Protein AF-0000000080320749 (afdb_homodimer)

Solvent-accessible surface area (backbone atoms only — not comparable to full-atom values): 24133 Å² total; per-residue (Å²): 128,90,66,65,29,37,33,66,32,26,28,59,63,19,35,21,39,64,53,46,25,52,29,21,76,63,29,36,34,34,36,23,30,38,30,74,53,98,54,61,38,82,36,26,54,32,55,47,45,46,43,46,43,44,50,61,47,44,30,54,52,22,50,77,24,59,18,50,41,44,17,19,36,56,57,22,49,75,29,65,24,55,67,45,62,58,34,52,57,50,55,71,77,51,83,72,58,54,28,39,8,28,23,27,39,63,84,62,46,71,66,31,48,53,52,35,48,54,49,50,52,48,25,59,74,68,70,39,28,34,39,29,44,49,34,92,56,64,39,68,66,45,48,51,53,51,51,50,49,40,56,73,68,62,56,58,41,85,33,36,32,42,29,53,41,47,86,75,48,39,55,61,40,46,74,68,53,25,29,31,24,42,31,26,25,89,94,67,28,49,58,68,54,50,51,49,46,39,70,72,74,47,52,84,49,31,32,33,16,27,62,28,24,66,53,90,58,44,79,54,32,46,51,51,38,32,74,72,69,64,49,54,43,28,28,26,53,37,50,31,62,59,53,69,97,127,91,64,65,30,37,33,66,33,26,28,59,64,18,35,21,40,63,53,46,25,51,29,20,77,63,31,35,34,34,35,24,30,39,30,78,52,99,54,62,37,81,37,27,54,33,56,47,44,46,43,45,42,44,49,61,47,45,30,54,50,23,50,77,24,59,19,49,42,44,16,20,34,55,58,22,49,76,29,64,23,58,67,46,63,57,34,53,54,49,56,72,76,51,82,72,58,54,28,40,8,28,23,27,42,64,85,62,46,71,66,30,49,52,53,35,46,53,52,50,52,49,25,58,74,68,70,39,28,32,38,30,45,48,34,93,57,66,38,68,65,46,48,52,54,50,50,51,48,40,56,72,68,63,55,58,40,84,33,34,31,42,31,53,41,48,83,73,48,37,53,60,40,49,75,68,54,26,29,30,23,42,30,28,27,91,94,67,29,49,58,68,53,49,50,50,46,38,70,72,73,46,52,86,50,30,32,35,14,27,62,27,23,65,53,88,57,44,78,53,32,45,51,50,39,33,73,72,68,64,48,54,42,28,28,27,54,37,49,31,63,60,54,69,97

Secondary structure (DSSP, 8-state):
----EEEEEE-GGGS-HHHHHHHHHTTEEEEEEE---SS--S-HHHHHHHHHIIIIIHHHHHHHTT-EEEEEE---GGG--TTTHHHHHHHHH--S-SEEEEEE-SS--HHHHHHHHHHHHHHHHHT--EEEE--SSSHHHHHHHHHHHHHHTT--GGGEEE-S--HHHHHHHHHTT-EEEEEBSTTSB-HHHHHHHHHHH-STTEEEE---SSS---TTHHHHHHHHH--HIIIIIHHHHHHT-/----EEEEEE-GGGS-HHHHHHHHHTTEEEEEEEP--SS--S-HHHHHHHHHIIIIIHHHHHHHTT-EEEEEE---GGG--TTTHHHHHHHHH--S-SEEEEEE-SS--HHHHHHHHHHHHHHHHHT--EEEE--SSSHHHHHHHHHHHHHHTT--GGGEEE-S--HHHHHHHHHTT-EEEEEBSTTSB-HHHHHHHHHHH-STTEEEE---SSS---TTHHHHHHHHH--HIIIIIHHHHHHT-

Organism: NCBI:txid113653

Radius of gyration: 23.88 Å; Cα contacts (8 Å, |Δi|>4): 1119; chains: 2; bounding box: 47×70×49 Å

Sequence (490 aa):
MFMTAIDTHIHSEGRSVEDLKFMAENGIKIAITCAFYPIRPSFPETLIDLARKLTEFEPERGEKAGMEIYSAVGIHPRCIPPRWDKVLGFIESYSGYVAIGEIGLEDGSDEEKEVLKAQLQLAKKLDVPAIIHTPRKNKDAILKKTLEILDAVSFPEELALIDHNSVETVKVVLEKRYWAGITVQPGKLTVDEAVKIIEEFGDERLIANSDTGFSESDMLAVKKLYDACGNERVVRRNAEKFFKIMFMTAIDTHIHSEGRSVEDLKFMAENGIKIAITCAFYPIRPSFPETLIDLARKLTEFEPERGEKAGMEIYSAVGIHPRCIPPRWDKVLGFIESYSGYVAIGEIGLEDGSDEEKEVLKAQLQLAKKLDVPAIIHTPRKNKDAILKKTLEILDAVSFPEELALIDHNSVETVKVVLEKRYWAGITVQPGKLTVDEAVKIIEEFGDERLIANSDTGFSESDMLAVKKLYDACGNERVVRRNAEKFFKI

Nearest PDB structures (foldseek):
  3guw-assembly2_D  TM=9.369E-01  e=2.499E-24  Archaeoglobus fulgidus DSM 4304
  4lak-assembly1_A  TM=6.528E-01  e=7.248E-05  Cordyceps militaris CM01
  4lam-assembly1_A  TM=6.908E-01  e=2.998E-04  Cordyceps militaris CM01
  4hk7-assembly1_A  TM=6.614E-01  e=1.520E-04  Cordyceps militaris
  4lao-assembly1_A  TM=6.466E-01  e=1.429E-04  Cordyceps militaris CM01

Foldseek 3Di:
DQAAFEFAAAACQQDDLQLLLVLLVNRHQEYEHFDDDPAADQDLVVLLVSQVCQQPPVCVSSVVSNHGYAYAGEAALRHQYPVNVVNLVSVLVDDRHLEHDDAEDAPLDPVSLVRRLVSLLSCQVVVGAYEYEAYLPPRVVRVVSRVVSCVVSVRDQLRYEDAQDALVCQVVNVVVVHAYEQADWVSGDPLVRVLVSCVVVNQQRAAYHHHYGNDDTDSCRLVVNCVVRVDSSRGHVNSCSSSVD/DQAAFEFAAAACQQDDLQLLLVLLVNRHQEYEHFDDDPAADQDLVVLLVSQVCQQPPVQVSSVVSNHGYAYAGEAALRHQYPVPVVNLVSVLVDDRHLEHDDAEDAPLDPVSLVRRLVSLLSCQVVVGAYEYEAYLPPRVVRVVSRVVSCVVSVRDQLRYEYALDALVVQVVNVVVVHAYEQADWVSGDPLVRVLVSCVVVNQQRAAYHHHYGNDDTDSCRLVVNCVVRVDSSRGPVNSCSSSVD

pLDDT: mean 97.29, std 4.81, range [43.09, 98.94]

Structure (mmCIF, N/CA/C/O backbone):
data_AF-0000000080320749-model_v1
#
loop_
_entity.id
_entity.type
_entity.pdbx_description
1 polymer 'Putative metal-dependent hydrolases with the TIM-barrel fold'
#
loop_
_atom_site.group_PDB
_atom_site.id
_atom_site.type_symbol
_atom_site.label_atom_id
_atom_site.label_alt_id
_atom_site.label_comp_id
_atom_site.label_asym_id
_atom_site.label_entity_id
_atom_site.label_seq_id
_atom_site.pdbx_PDB_ins_code
_atom_site.Cartn_x
_atom_site.Cartn_y
_atom_site.Cartn_z
_atom_site.occupancy
_atom_site.B_iso_or_equiv
_atom_site.auth_seq_id
_atom_site.auth_comp_id
_atom_site.auth_asym_id
_atom_site.auth_atom_id
_atom_site.pdbx_PDB_model_num
ATOM 1 N N . MET A 1 1 ? 18.828 -9.891 -27.375 1 43.5 1 MET A N 1
ATOM 2 C CA . MET A 1 1 ? 17.625 -9.062 -27.281 1 43.5 1 MET A CA 1
ATOM 3 C C . MET A 1 1 ? 17.078 -9.07 -25.859 1 43.5 1 MET A C 1
ATOM 5 O O . MET A 1 1 ? 17.016 -10.117 -25.219 1 43.5 1 MET A O 1
ATOM 9 N N . PHE A 1 2 ? 17.078 -7.93 -25.078 1 57.25 2 PHE A N 1
ATOM 10 C CA . PHE A 1 2 ? 16.812 -7.863 -23.656 1 57.25 2 PHE A CA 1
ATOM 11 C C . PHE A 1 2 ? 15.445 -8.453 -23.328 1 57.25 2 PHE A C 1
ATOM 13 O O . PHE A 1 2 ? 14.43 -8.008 -23.859 1 57.25 2 PHE A O 1
ATOM 20 N N . MET A 1 3 ? 15.43 -9.719 -22.812 1 78.06 3 MET A N 1
ATOM 21 C CA . MET A 1 3 ? 14.203 -10.477 -22.578 1 78.06 3 MET A CA 1
ATOM 22 C C . MET A 1 3 ? 13.375 -9.828 -21.469 1 78.06 3 MET A C 1
ATOM 24 O O . MET A 1 3 ? 13.914 -9.391 -20.453 1 78.06 3 MET A O 1
ATOM 28 N N . THR A 1 4 ? 12.094 -9.539 -21.906 1 90.94 4 THR A N 1
ATOM 29 C CA . THR A 1 4 ? 11.133 -9.039 -20.938 1 90.94 4 THR A CA 1
ATOM 30 C C . THR A 1 4 ? 10.516 -10.188 -20.141 1 90.94 4 THR A C 1
ATOM 32 O O . THR A 1 4 ? 9.938 -11.102 -20.719 1 90.94 4 THR A O 1
ATOM 35 N N . ALA A 1 5 ? 10.82 -10.242 -18.875 1 96.88 5 ALA A N 1
ATOM 36 C CA . ALA A 1 5 ? 10.227 -11.227 -17.984 1 96.88 5 ALA A CA 1
ATOM 37 C C . ALA A 1 5 ? 8.898 -10.734 -17.422 1 96.88 5 ALA A C 1
ATOM 39 O O . ALA A 1 5 ? 8.633 -9.531 -17.422 1 96.88 5 ALA A O 1
ATOM 40 N N . ILE A 1 6 ? 8 -11.664 -17.094 1 98.56 6 ILE A N 1
ATOM 41 C CA . ILE A 1 6 ? 6.727 -11.375 -16.453 1 98.56 6 ILE A CA 1
ATOM 42 C C . ILE A 1 6 ? 6.746 -11.906 -15.016 1 98.56 6 ILE A C 1
ATOM 44 O O . ILE A 1 6 ? 7.02 -13.086 -14.789 1 98.56 6 ILE A O 1
ATOM 48 N N . ASP A 1 7 ? 6.582 -11.031 -14.062 1 98.81 7 ASP A N 1
ATOM 49 C CA . ASP A 1 7 ? 6.398 -11.484 -12.688 1 98.81 7 ASP A CA 1
ATOM 50 C C . ASP A 1 7 ? 4.918 -11.672 -12.359 1 98.81 7 ASP A C 1
ATOM 52 O O . ASP A 1 7 ? 4.195 -10.703 -12.141 1 98.81 7 ASP A O 1
ATOM 56 N N . THR A 1 8 ? 4.484 -12.898 -12.227 1 98.88 8 THR A N 1
ATOM 57 C CA . THR A 1 8 ? 3.064 -13.227 -12.227 1 98.88 8 THR A CA 1
ATOM 58 C C . THR A 1 8 ? 2.484 -13.117 -10.82 1 98.88 8 THR A C 1
ATOM 60 O O . THR A 1 8 ? 1.3 -13.391 -10.609 1 98.88 8 THR A O 1
ATOM 63 N N . HIS A 1 9 ? 3.289 -12.75 -9.875 1 98.88 9 HIS A N 1
ATOM 64 C CA . HIS A 1 9 ? 2.803 -12.672 -8.5 1 98.88 9 HIS A CA 1
ATOM 65 C C . HIS A 1 9 ? 3.59 -11.648 -7.695 1 98.88 9 HIS A C 1
ATOM 67 O O . HIS A 1 9 ? 4.641 -11.961 -7.137 1 98.88 9 HIS A O 1
ATOM 73 N N . ILE A 1 10 ? 3.086 -10.5 -7.625 1 98.75 10 ILE A N 1
ATOM 74 C CA . ILE A 1 10 ? 3.623 -9.477 -6.73 1 98.75 10 ILE A CA 1
ATOM 75 C C . ILE A 1 10 ? 2.488 -8.859 -5.914 1 98.75 10 ILE A C 1
ATOM 77 O O . ILE A 1 10 ? 1.312 -9.109 -6.188 1 98.75 10 ILE A O 1
ATOM 81 N N . HIS A 1 11 ? 2.814 -8.25 -4.945 1 98.31 11 HIS A N 1
ATOM 82 C CA . HIS A 1 11 ? 1.949 -7.32 -4.219 1 98.31 11 HIS A CA 1
ATOM 83 C C . HIS A 1 11 ? 2.451 -5.887 -4.34 1 98.31 11 HIS A C 1
ATOM 85 O O . HIS A 1 11 ? 3.152 -5.395 -3.455 1 98.31 11 HIS A O 1
ATOM 91 N N . SER A 1 12 ? 2.033 -5.277 -5.426 1 97.56 12 SER A N 1
ATOM 92 C CA . SER A 1 12 ? 2.564 -3.969 -5.789 1 97.56 12 SER A CA 1
ATOM 93 C C . SER A 1 12 ? 2.285 -2.938 -4.699 1 97.56 12 SER A C 1
ATOM 95 O O . SER A 1 12 ? 3.014 -1.953 -4.57 1 97.56 12 SER A O 1
ATOM 97 N N . GLU A 1 13 ? 1.313 -3.18 -3.871 1 94.88 13 GLU A N 1
ATOM 98 C CA . GLU A 1 13 ? 0.935 -2.271 -2.793 1 94.88 13 GLU A CA 1
ATOM 99 C C . GLU A 1 13 ? 2.057 -2.135 -1.768 1 94.88 13 GLU A C 1
ATOM 101 O O . GLU A 1 13 ? 2.119 -1.143 -1.038 1 94.88 13 GLU A O 1
ATOM 106 N N . GLY A 1 14 ? 2.875 -3.105 -1.698 1 96.38 14 GLY A N 1
ATOM 107 C CA . GLY A 1 14 ? 3.971 -3.088 -0.741 1 96.38 14 GLY A CA 1
ATOM 108 C C . GLY A 1 14 ? 5.277 -2.605 -1.341 1 96.38 14 GLY A C 1
ATOM 109 O O . GLY A 1 14 ? 6.336 -2.73 -0.718 1 96.38 14 GLY A O 1
ATOM 110 N N . ARG A 1 15 ? 5.207 -2.07 -2.561 1 97.19 15 ARG A N 1
ATOM 111 C CA . ARG A 1 15 ? 6.395 -1.592 -3.258 1 97.19 15 ARG A CA 1
ATOM 112 C C . ARG A 1 15 ? 6.223 -0.143 -3.701 1 97.19 15 ARG A C 1
ATOM 114 O O . ARG A 1 15 ? 5.109 0.292 -4 1 97.19 15 ARG A O 1
ATOM 121 N N . SER A 1 16 ? 7.297 0.562 -3.768 1 97.06 16 SER A N 1
ATOM 122 C CA . SER A 1 16 ? 7.262 1.948 -4.223 1 97.06 16 SER A CA 1
ATOM 123 C C . SER A 1 16 ? 7.281 2.033 -5.746 1 97.06 16 SER A C 1
ATOM 125 O O . SER A 1 16 ? 7.605 1.055 -6.422 1 97.06 16 SER A O 1
ATOM 127 N N . VAL A 1 17 ? 6.91 3.199 -6.242 1 96.75 17 VAL A N 1
ATOM 128 C CA . VAL A 1 17 ? 6.98 3.406 -7.684 1 96.75 17 VAL A CA 1
ATOM 129 C C . VAL A 1 17 ? 8.422 3.279 -8.156 1 96.75 17 VAL A C 1
ATOM 131 O O . VAL A 1 17 ? 8.688 2.793 -9.258 1 96.75 17 VAL A O 1
ATOM 134 N N . GLU A 1 18 ? 9.391 3.639 -7.32 1 96.5 18 GLU A N 1
ATOM 135 C CA . GLU A 1 18 ? 10.805 3.479 -7.637 1 96.5 18 GLU A CA 1
ATOM 136 C C . GLU A 1 18 ? 11.18 2.006 -7.762 1 96.5 18 GLU A C 1
ATOM 138 O O . GLU A 1 18 ? 11.984 1.635 -8.617 1 96.5 18 GLU A O 1
ATOM 143 N N . ASP A 1 19 ? 10.594 1.198 -6.859 1 97.56 19 ASP A N 1
ATOM 144 C CA . ASP A 1 19 ? 10.828 -0.241 -6.938 1 97.56 19 ASP A CA 1
ATOM 145 C C . ASP A 1 19 ? 10.32 -0.809 -8.258 1 97.56 19 ASP A C 1
ATOM 147 O O . ASP A 1 19 ? 11.016 -1.592 -8.914 1 97.56 19 ASP A O 1
ATOM 151 N N . LEU A 1 20 ? 9.078 -0.387 -8.609 1 98.12 20 LEU A N 1
ATOM 152 C CA . LEU A 1 20 ? 8.492 -0.852 -9.859 1 98.12 20 LEU A CA 1
ATOM 153 C C . LEU A 1 20 ? 9.32 -0.4 -11.055 1 98.12 20 LEU A C 1
ATOM 155 O O . LEU A 1 20 ? 9.523 -1.167 -12 1 98.12 20 LEU A O 1
ATOM 159 N N . LYS A 1 21 ? 9.773 0.804 -11 1 97.81 21 LYS A N 1
ATOM 160 C CA . LYS A 1 21 ? 10.633 1.33 -12.055 1 97.81 21 LYS A CA 1
ATOM 161 C C . LYS A 1 21 ? 11.93 0.535 -12.156 1 97.81 21 LYS A C 1
ATOM 163 O O . LYS A 1 21 ? 12.391 0.218 -13.258 1 97.81 21 LYS A O 1
ATOM 168 N N . PHE A 1 22 ? 12.516 0.258 -11.016 1 97.44 22 PHE A N 1
ATOM 169 C CA . PHE A 1 22 ? 13.734 -0.536 -10.969 1 97.44 22 PHE A CA 1
ATOM 170 C C . PHE A 1 22 ? 13.523 -1.897 -11.617 1 97.44 22 PHE A C 1
ATOM 172 O O . PHE A 1 22 ? 14.352 -2.352 -12.406 1 97.44 22 PHE A O 1
ATOM 179 N N . MET A 1 23 ? 12.406 -2.551 -11.352 1 97.81 23 MET A N 1
ATOM 180 C CA . MET A 1 23 ? 12.062 -3.828 -11.969 1 97.81 23 MET A CA 1
ATOM 181 C C . MET A 1 23 ? 11.961 -3.689 -13.484 1 97.81 23 MET A C 1
ATOM 183 O O . MET A 1 23 ? 12.57 -4.465 -14.219 1 97.81 23 MET A O 1
ATOM 187 N N . ALA A 1 24 ? 11.219 -2.668 -13.891 1 97.88 24 ALA A N 1
ATOM 188 C CA . ALA A 1 24 ? 10.984 -2.441 -15.32 1 97.88 24 ALA A CA 1
ATOM 189 C C . ALA A 1 24 ? 12.305 -2.197 -16.047 1 97.88 24 ALA A C 1
ATOM 191 O O . ALA A 1 24 ? 12.539 -2.775 -17.125 1 97.88 24 ALA A O 1
ATOM 192 N N . GLU A 1 25 ? 13.164 -1.428 -15.445 1 97.56 25 GLU A N 1
ATOM 193 C CA . GLU A 1 25 ? 14.438 -1.064 -16.062 1 97.56 25 GLU A CA 1
ATOM 194 C C . GLU A 1 25 ? 15.391 -2.256 -16.094 1 97.56 25 GLU A C 1
ATOM 196 O O . GLU A 1 25 ? 16.375 -2.246 -16.844 1 97.56 25 GLU A O 1
ATOM 201 N N . ASN A 1 26 ? 15.047 -3.248 -15.297 1 96.81 26 ASN A N 1
ATOM 202 C CA . ASN A 1 26 ? 15.914 -4.418 -15.258 1 96.81 26 ASN A CA 1
ATOM 203 C C . ASN A 1 26 ? 15.242 -5.637 -15.891 1 96.81 26 ASN A C 1
ATOM 205 O O . ASN A 1 26 ? 15.578 -6.773 -15.562 1 96.81 26 ASN A O 1
ATOM 209 N N . GLY A 1 27 ? 14.242 -5.41 -16.672 1 96 27 GLY A N 1
ATOM 210 C CA . GLY A 1 27 ? 13.781 -6.453 -17.578 1 96 27 GLY A CA 1
ATOM 211 C C . GLY A 1 27 ? 12.461 -7.066 -17.156 1 96 27 GLY A C 1
ATOM 212 O O . GLY A 1 27 ? 11.953 -7.98 -17.812 1 96 27 GLY A O 1
ATOM 213 N N . ILE A 1 28 ? 11.867 -6.648 -16.125 1 97.75 28 ILE A N 1
ATOM 214 C CA . ILE A 1 28 ? 10.539 -7.098 -15.719 1 97.75 28 ILE A CA 1
ATOM 215 C C . ILE A 1 28 ? 9.516 -6.004 -16 1 97.75 28 ILE A C 1
ATOM 217 O O . ILE A 1 28 ? 9.219 -5.176 -15.141 1 97.75 28 ILE A O 1
ATOM 221 N N . LYS A 1 29 ? 8.914 -6.027 -17.156 1 96.69 29 LYS A N 1
ATOM 222 C CA . LYS A 1 29 ? 8.086 -4.914 -17.609 1 96.69 29 LYS A CA 1
ATOM 223 C C . LYS A 1 29 ? 6.602 -5.238 -17.469 1 96.69 29 LYS A C 1
ATOM 225 O O . LYS A 1 29 ? 5.75 -4.391 -17.75 1 96.69 29 LYS A O 1
ATOM 230 N N . ILE A 1 30 ? 6.305 -6.484 -17.156 1 98.5 30 ILE A N 1
ATOM 231 C CA . ILE A 1 30 ? 4.93 -6.918 -16.953 1 98.5 30 ILE A CA 1
ATOM 232 C C . ILE A 1 30 ? 4.809 -7.633 -15.602 1 98.5 30 ILE A C 1
ATOM 234 O O . ILE A 1 30 ? 5.68 -8.422 -15.234 1 98.5 30 ILE A O 1
ATOM 238 N N . ALA A 1 31 ? 3.771 -7.332 -14.875 1 98.81 31 ALA A N 1
ATOM 239 C CA . ALA A 1 31 ? 3.537 -8.023 -13.609 1 98.81 31 ALA A CA 1
ATOM 240 C C . ALA A 1 31 ? 2.045 -8.219 -13.359 1 98.81 31 ALA A C 1
ATOM 242 O O . ALA A 1 31 ? 1.213 -7.543 -13.969 1 98.81 31 ALA A O 1
ATOM 243 N N . ILE A 1 32 ? 1.71 -9.188 -12.547 1 98.94 32 ILE A N 1
ATOM 244 C CA . ILE A 1 32 ? 0.366 -9.375 -12.008 1 98.94 32 ILE A CA 1
ATOM 245 C C . ILE A 1 32 ? 0.369 -9.117 -10.508 1 98.94 32 ILE A C 1
ATOM 247 O O . ILE A 1 32 ? 1.101 -9.766 -9.758 1 98.94 32 ILE A O 1
ATOM 251 N N . THR A 1 33 ? -0.331 -8.094 -10.102 1 98.88 33 THR A N 1
ATOM 252 C CA . THR A 1 33 ? -0.472 -7.805 -8.672 1 98.88 33 THR A CA 1
ATOM 253 C C . THR A 1 33 ? -1.686 -8.531 -8.094 1 98.88 33 THR A C 1
ATOM 255 O O . THR A 1 33 ? -2.762 -8.523 -8.695 1 98.88 33 THR A O 1
ATOM 258 N N . CYS A 1 34 ? -1.487 -9.203 -6.969 1 98.88 34 CYS A N 1
ATOM 259 C CA . CYS A 1 34 ? -2.506 -10.07 -6.391 1 98.88 34 CYS A CA 1
ATOM 260 C C . CYS A 1 34 ? -3.166 -9.414 -5.188 1 98.88 34 CYS A C 1
ATOM 262 O O . CYS A 1 34 ? -2.525 -8.656 -4.461 1 98.88 34 CYS A O 1
ATOM 264 N N . ALA A 1 35 ? -4.426 -9.75 -5.016 1 98.81 35 ALA A N 1
ATOM 265 C CA . ALA A 1 35 ? -5.188 -9.219 -3.889 1 98.81 35 ALA A CA 1
ATOM 266 C C . ALA A 1 35 ? -4.652 -9.75 -2.562 1 98.81 35 ALA A C 1
ATOM 268 O O . ALA A 1 35 ? -4.57 -10.961 -2.361 1 98.81 35 ALA A O 1
ATOM 269 N N . PHE A 1 36 ? -4.32 -8.805 -1.714 1 98.62 36 PHE A N 1
ATOM 270 C CA . PHE A 1 36 ? -3.906 -9.094 -0.345 1 98.62 36 PHE A CA 1
ATOM 271 C C . PHE A 1 36 ? -4.062 -7.859 0.537 1 98.62 36 PHE A C 1
ATOM 273 O O . PHE A 1 36 ? -3.758 -6.742 0.113 1 98.62 36 PHE A O 1
ATOM 280 N N . TYR A 1 37 ? -4.621 -8.031 1.631 1 98.31 37 TYR A N 1
ATOM 281 C CA . TYR A 1 37 ? -4.719 -6.98 2.639 1 98.31 37 TYR A CA 1
ATOM 282 C C . TYR A 1 37 ? -3.986 -7.375 3.914 1 98.31 37 TYR A C 1
ATOM 284 O O . TYR A 1 37 ? -4.203 -8.469 4.449 1 98.31 37 TYR A O 1
ATOM 292 N N . PRO A 1 38 ? -3.156 -6.531 4.418 1 97.19 38 PRO A N 1
ATOM 293 C CA . PRO A 1 38 ? -2.162 -6.973 5.398 1 97.19 38 PRO A CA 1
ATOM 294 C C . PRO A 1 38 ? -2.768 -7.238 6.773 1 97.19 38 PRO A C 1
ATOM 296 O O . PRO A 1 38 ? -2.109 -7.824 7.641 1 97.19 38 PRO A O 1
ATOM 299 N N . ILE A 1 39 ? -3.975 -6.855 7.082 1 97.69 39 ILE A N 1
ATOM 300 C CA . ILE A 1 39 ? -4.723 -7.254 8.273 1 97.69 39 ILE A CA 1
ATOM 301 C C . ILE A 1 39 ? -6.07 -7.844 7.859 1 97.69 39 ILE A C 1
ATOM 303 O O . ILE A 1 39 ? -6.574 -7.559 6.773 1 97.69 39 ILE A O 1
ATOM 307 N N . ARG A 1 40 ? -6.664 -8.711 8.742 1 98.25 40 ARG A N 1
ATOM 308 C CA . ARG A 1 40 ? -8 -9.211 8.43 1 98.25 40 ARG A CA 1
ATOM 309 C C . ARG A 1 40 ? -9.016 -8.078 8.375 1 98.25 40 ARG A C 1
ATOM 311 O O . ARG A 1 40 ? -9.234 -7.383 9.375 1 98.25 40 ARG A O 1
ATOM 318 N N . PRO A 1 41 ? -9.633 -7.891 7.227 1 98.75 41 PRO A N 1
ATOM 319 C CA . PRO A 1 41 ? -10.594 -6.793 7.133 1 98.75 41 PRO A CA 1
ATOM 320 C C . PRO A 1 41 ? -11.797 -6.988 8.055 1 98.75 41 PRO A C 1
ATOM 322 O O . PRO A 1 41 ? -12.281 -8.109 8.219 1 98.75 41 PRO A O 1
ATOM 325 N N . SER A 1 42 ? -12.305 -5.902 8.586 1 98.75 42 SER A N 1
ATOM 326 C CA . SER A 1 42 ? -13.508 -5.941 9.414 1 98.75 42 SER A CA 1
ATOM 327 C C . SER A 1 42 ? -14.773 -5.973 8.57 1 98.75 42 SER A C 1
ATOM 329 O O . SER A 1 42 ? -15.844 -6.34 9.055 1 98.75 42 SER A O 1
ATOM 331 N N . PHE A 1 43 ? -14.602 -5.59 7.238 1 98.88 43 PHE A N 1
ATOM 332 C CA . PHE A 1 43 ? -15.758 -5.438 6.367 1 98.88 43 PHE A CA 1
ATOM 333 C C . PHE A 1 43 ? -15.453 -5.961 4.969 1 98.88 43 PHE A C 1
ATOM 335 O O . PHE A 1 43 ? -14.336 -5.797 4.469 1 98.88 43 PHE A O 1
ATOM 342 N N . PRO A 1 44 ? -16.469 -6.582 4.309 1 98.88 44 PRO A N 1
ATOM 343 C CA . PRO A 1 44 ? -16.234 -7.027 2.934 1 98.88 44 PRO A CA 1
ATOM 344 C C . PRO A 1 44 ? -15.992 -5.867 1.973 1 98.88 44 PRO A C 1
ATOM 346 O O . PRO A 1 44 ? -15.289 -6.031 0.97 1 98.88 44 PRO A O 1
ATOM 349 N N . GLU A 1 45 ? -16.562 -4.66 2.312 1 98.88 45 GLU A N 1
ATOM 350 C CA . GLU A 1 45 ? -16.422 -3.465 1.484 1 98.88 45 GLU A CA 1
ATOM 351 C C . GLU A 1 45 ? -14.953 -3.082 1.303 1 98.88 45 GLU A C 1
ATOM 353 O O . GLU A 1 45 ? -14.57 -2.562 0.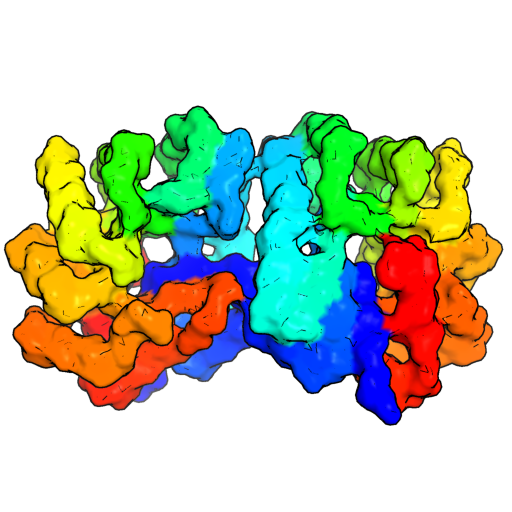253 1 98.88 45 GLU A O 1
ATOM 358 N N . THR A 1 46 ? -14.117 -3.451 2.311 1 98.88 46 THR A N 1
ATOM 359 C CA . THR A 1 46 ? -12.688 -3.197 2.229 1 98.88 46 THR A CA 1
ATOM 360 C C . THR A 1 46 ? -12.07 -3.932 1.039 1 98.88 46 THR A C 1
ATOM 362 O O . THR A 1 46 ? -11.312 -3.346 0.267 1 98.88 46 THR A O 1
ATOM 365 N N . LEU A 1 47 ? -12.477 -5.145 0.844 1 98.94 47 LEU A N 1
ATOM 366 C CA . LEU A 1 47 ? -11.898 -5.941 -0.233 1 98.94 47 LEU A CA 1
ATOM 367 C C . LEU A 1 47 ? -12.516 -5.566 -1.576 1 98.94 47 LEU A C 1
ATOM 369 O O . LEU A 1 47 ? -11.875 -5.703 -2.619 1 98.94 47 LEU A O 1
ATOM 373 N N . ILE A 1 48 ? -13.734 -5.047 -1.542 1 98.88 48 ILE A N 1
ATOM 374 C CA . ILE A 1 48 ? -14.352 -4.527 -2.76 1 98.88 48 ILE A CA 1
ATOM 375 C C . ILE A 1 48 ? -13.555 -3.332 -3.271 1 98.88 48 ILE A C 1
ATOM 377 O O . ILE A 1 48 ? -13.18 -3.283 -4.445 1 98.88 48 ILE A O 1
ATOM 381 N N . ASP A 1 49 ? -13.234 -2.412 -2.387 1 98.88 49 ASP A N 1
ATOM 382 C CA . ASP A 1 49 ? -12.453 -1.244 -2.783 1 98.88 49 ASP A CA 1
ATOM 383 C C . ASP A 1 49 ? -11.008 -1.627 -3.092 1 98.88 49 ASP A C 1
ATOM 385 O O . ASP A 1 49 ? -10.359 -0.992 -3.922 1 98.88 49 ASP A O 1
ATOM 389 N N . LEU A 1 50 ? -10.492 -2.719 -2.457 1 98.81 50 LEU A N 1
ATOM 390 C CA . LEU A 1 50 ? -9.172 -3.219 -2.818 1 98.81 50 LEU A CA 1
ATOM 391 C C . LEU A 1 50 ? -9.141 -3.688 -4.27 1 98.81 50 LEU A C 1
ATOM 393 O O . LEU A 1 50 ? -8.195 -3.393 -5.004 1 98.81 50 LEU A O 1
ATOM 397 N N . ALA A 1 51 ? -10.188 -4.402 -4.676 1 98.88 51 ALA A N 1
ATOM 398 C CA . ALA A 1 51 ? -10.273 -4.852 -6.062 1 98.88 51 ALA A CA 1
ATOM 399 C C . ALA A 1 51 ? -10.234 -3.672 -7.027 1 98.88 51 ALA A C 1
ATOM 401 O O . ALA A 1 51 ? -9.547 -3.717 -8.047 1 98.88 51 ALA A O 1
ATOM 402 N N . ARG A 1 52 ? -10.906 -2.633 -6.66 1 98.75 52 ARG A N 1
ATOM 403 C CA . ARG A 1 52 ? -10.914 -1.427 -7.48 1 98.75 52 ARG A CA 1
ATOM 404 C C . ARG A 1 52 ? -9.531 -0.777 -7.516 1 98.75 52 ARG A C 1
ATOM 406 O O . ARG A 1 52 ? -9.07 -0.352 -8.578 1 98.75 52 ARG A O 1
ATOM 413 N N . LYS A 1 53 ? -8.93 -0.688 -6.344 1 98.56 53 LYS A N 1
ATOM 414 C CA . LYS A 1 53 ? -7.586 -0.114 -6.285 1 98.56 53 LYS A CA 1
ATOM 415 C C . LYS A 1 53 ? -6.617 -0.879 -7.18 1 98.56 53 LYS A C 1
ATOM 417 O O . LYS A 1 53 ? -5.824 -0.274 -7.902 1 98.56 53 LYS A O 1
ATOM 422 N N . LEU A 1 54 ? -6.703 -2.188 -7.188 1 98.75 54 LEU A N 1
ATOM 423 C CA . LEU A 1 54 ? -5.812 -3.049 -7.957 1 98.75 54 LEU A CA 1
ATOM 424 C C . LEU A 1 54 ? -6.051 -2.879 -9.453 1 98.75 54 LEU A C 1
ATOM 426 O O . LEU A 1 54 ? -5.117 -2.973 -10.25 1 98.75 54 LEU A O 1
ATOM 430 N N . THR A 1 55 ? -7.277 -2.58 -9.852 1 98.62 55 THR A N 1
ATOM 431 C CA . THR A 1 55 ? -7.629 -2.572 -11.266 1 98.62 55 THR A CA 1
ATOM 432 C C . THR A 1 55 ? -7.582 -1.154 -11.828 1 98.62 55 THR A C 1
ATOM 434 O O . THR A 1 55 ? -7.395 -0.962 -13.031 1 98.62 55 THR A O 1
ATOM 437 N N . GLU A 1 56 ? -7.758 -0.144 -10.961 1 97.94 56 GLU A N 1
ATOM 438 C CA . GLU A 1 56 ? -7.848 1.235 -11.43 1 97.94 56 GLU A CA 1
ATOM 439 C C . GLU A 1 56 ? -6.547 1.989 -11.18 1 97.94 56 GLU A C 1
ATOM 441 O O . GLU A 1 56 ? -6.031 2.672 -12.062 1 97.94 56 GLU A O 1
ATOM 446 N N . PHE A 1 57 ? -5.953 1.78 -10.031 1 98.12 57 PHE A N 1
ATOM 447 C CA . PHE A 1 57 ? -4.828 2.607 -9.609 1 98.12 57 PHE A CA 1
ATOM 448 C C . PHE A 1 57 ? -3.504 1.941 -9.953 1 98.12 57 PHE A C 1
ATOM 450 O O . PHE A 1 57 ? -2.592 2.594 -10.469 1 98.12 57 PHE A O 1
ATOM 457 N N . GLU A 1 58 ? -3.334 0.675 -9.656 1 98.12 58 GLU A N 1
ATOM 458 C CA . GLU A 1 58 ? -2.043 0.005 -9.781 1 98.12 58 GLU A CA 1
ATOM 459 C C . GLU A 1 58 ? -1.566 -0.019 -11.227 1 98.12 58 GLU A C 1
ATOM 461 O O . GLU A 1 58 ? -0.375 0.151 -11.5 1 98.12 58 GLU A O 1
ATOM 466 N N . PRO A 1 59 ? -2.51 -0.262 -12.242 1 98.19 59 PRO A N 1
ATOM 467 C CA . PRO A 1 59 ? -2.055 -0.169 -13.633 1 98.19 59 PRO A CA 1
ATOM 468 C C . PRO A 1 59 ? -1.499 1.21 -13.977 1 98.19 59 PRO A C 1
ATOM 470 O O . PRO A 1 59 ? -0.504 1.314 -14.703 1 98.19 59 PRO A O 1
ATOM 473 N N . GLU A 1 60 ? -2.098 2.271 -13.461 1 97.12 60 GLU A N 1
ATOM 474 C CA . GLU A 1 60 ? -1.613 3.627 -13.711 1 97.12 60 GLU A CA 1
ATOM 475 C C . GLU A 1 60 ? -0.25 3.852 -13.062 1 97.12 60 GLU A C 1
ATOM 477 O O . GLU A 1 60 ? 0.64 4.453 -13.664 1 97.12 60 GLU A O 1
ATOM 482 N N . ARG A 1 61 ? -0.144 3.412 -11.883 1 95.94 61 ARG A N 1
ATOM 483 C CA . ARG A 1 61 ? 1.128 3.506 -11.172 1 95.94 61 ARG A CA 1
ATOM 484 C C . ARG A 1 61 ? 2.225 2.75 -11.914 1 95.94 61 ARG A C 1
ATOM 486 O O . ARG A 1 61 ? 3.357 3.23 -12.016 1 95.94 61 ARG A O 1
ATOM 493 N N . GLY A 1 62 ? 1.883 1.548 -12.359 1 97.5 62 GLY A N 1
ATOM 494 C CA . GLY A 1 62 ? 2.807 0.771 -13.172 1 97.5 62 GLY A CA 1
ATOM 495 C C . GLY A 1 62 ? 3.246 1.492 -14.43 1 97.5 62 GLY A C 1
ATOM 496 O O . GLY A 1 62 ? 4.438 1.521 -14.758 1 97.5 62 GLY A O 1
ATOM 497 N N . GLU A 1 63 ? 2.275 2.061 -15.125 1 97.56 63 GLU A N 1
ATOM 498 C CA . GLU A 1 63 ? 2.582 2.783 -16.359 1 97.56 63 GLU A CA 1
ATOM 499 C C . GLU A 1 63 ? 3.604 3.889 -16.109 1 97.56 63 GLU A C 1
ATOM 501 O O . GLU A 1 63 ? 4.543 4.059 -16.875 1 97.56 63 GLU A O 1
ATOM 506 N N . LYS A 1 64 ? 3.459 4.582 -15.039 1 95.25 64 LYS A N 1
ATOM 507 C CA . LYS A 1 64 ? 4.395 5.641 -14.672 1 95.25 64 LYS A CA 1
ATOM 508 C C . LYS A 1 64 ? 5.789 5.074 -14.414 1 95.25 64 LYS A C 1
ATOM 510 O O . LYS A 1 64 ? 6.793 5.758 -14.625 1 95.25 64 LYS A O 1
ATOM 515 N N . ALA A 1 65 ? 5.848 3.865 -14.031 1 97 65 ALA A N 1
ATOM 516 C CA . ALA A 1 65 ? 7.105 3.197 -13.703 1 97 65 ALA A CA 1
ATOM 517 C C . ALA A 1 65 ? 7.656 2.439 -14.906 1 97 65 ALA A C 1
ATOM 519 O O . ALA A 1 65 ? 8.688 1.769 -14.812 1 97 65 ALA A O 1
ATOM 520 N N . GLY A 1 66 ? 7 2.471 -16.047 1 97.31 66 GLY A N 1
ATOM 521 C CA . GLY A 1 66 ? 7.414 1.729 -17.234 1 97.31 66 GLY A CA 1
ATOM 522 C C . GLY A 1 66 ? 7.051 0.259 -17.172 1 97.31 66 GLY A C 1
ATOM 523 O O . GLY A 1 66 ? 7.699 -0.575 -17.812 1 97.31 66 GLY A O 1
ATOM 524 N N . MET A 1 67 ? 6 -0.078 -16.391 1 98.12 67 MET A N 1
ATOM 525 C CA . MET A 1 67 ? 5.566 -1.459 -16.188 1 98.12 67 MET A CA 1
ATOM 526 C C . MET A 1 67 ? 4.082 -1.614 -16.5 1 98.12 67 MET A C 1
ATOM 528 O O . MET A 1 67 ? 3.271 -0.771 -16.125 1 98.12 67 MET A O 1
ATOM 532 N N . GLU A 1 68 ? 3.736 -2.654 -17.188 1 98.5 68 GLU A N 1
ATOM 533 C CA . GLU A 1 68 ? 2.336 -3.033 -17.359 1 98.5 68 GLU A CA 1
ATOM 534 C C . GLU A 1 68 ? 1.875 -3.945 -16.219 1 98.5 68 GLU A C 1
ATOM 536 O O . GLU A 1 68 ? 2.344 -5.078 -16.094 1 98.5 68 GLU A O 1
ATOM 541 N N . ILE A 1 69 ? 0.971 -3.457 -15.43 1 98.75 69 ILE A N 1
ATOM 542 C CA . ILE A 1 69 ? 0.516 -4.234 -14.281 1 98.75 69 ILE A CA 1
ATOM 543 C C . ILE A 1 69 ? -0.906 -4.734 -14.531 1 98.75 69 ILE A C 1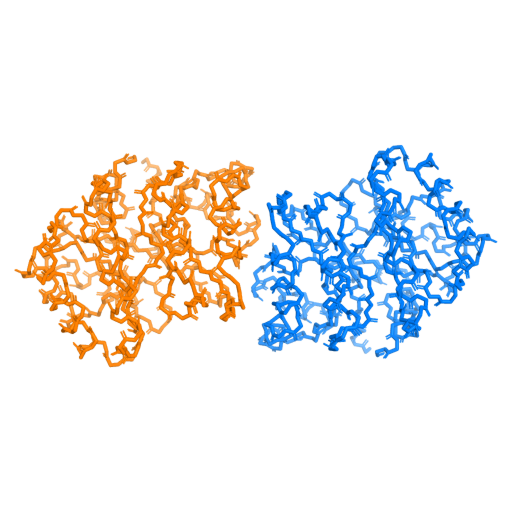
ATOM 545 O O . ILE A 1 69 ? -1.809 -3.941 -14.812 1 98.75 69 ILE A O 1
ATOM 549 N N . TYR A 1 70 ? -1.078 -6.027 -14.508 1 98.88 70 TYR A N 1
ATOM 550 C CA . TYR A 1 70 ? -2.385 -6.676 -14.477 1 98.88 70 TYR A CA 1
ATOM 551 C C . TYR A 1 70 ? -2.795 -7.012 -13.047 1 98.88 70 TYR A C 1
ATOM 553 O O . TYR A 1 70 ? -1.953 -7.051 -12.148 1 98.88 70 TYR A O 1
ATOM 561 N N . SER A 1 71 ? -4.082 -7.219 -12.875 1 98.81 71 SER A N 1
ATOM 562 C CA . SER A 1 71 ? -4.574 -7.406 -11.508 1 98.81 71 SER A CA 1
ATOM 563 C C . SER A 1 71 ? -5.246 -8.766 -11.344 1 98.81 71 SER A C 1
ATOM 565 O O . SER A 1 71 ? -5.957 -9.227 -12.242 1 98.81 71 SER A O 1
ATOM 567 N N . ALA A 1 72 ? -4.945 -9.391 -10.273 1 98.94 72 ALA A N 1
ATOM 568 C CA . ALA A 1 72 ? -5.711 -10.523 -9.766 1 98.94 72 ALA A CA 1
ATOM 569 C C . ALA A 1 72 ? -6.48 -10.148 -8.5 1 98.94 72 ALA A C 1
ATOM 571 O O . ALA A 1 72 ? -5.91 -9.594 -7.566 1 98.94 72 ALA A O 1
ATOM 572 N N . VAL A 1 73 ? -7.781 -10.438 -8.5 1 98.94 73 VAL A N 1
ATOM 573 C CA . VAL A 1 73 ? -8.625 -10.055 -7.371 1 98.94 73 VAL A CA 1
ATOM 574 C C . VAL A 1 73 ? -9.156 -11.305 -6.676 1 98.94 73 VAL A C 1
ATOM 576 O O . VAL A 1 73 ? -9.281 -12.367 -7.297 1 98.94 73 VAL A O 1
ATOM 579 N N . GLY A 1 74 ? -9.391 -11.234 -5.457 1 98.88 74 GLY A N 1
ATOM 580 C CA . GLY A 1 74 ? -9.859 -12.367 -4.672 1 98.88 74 GLY A CA 1
ATOM 581 C C . GLY A 1 74 ? -9.688 -12.164 -3.176 1 98.88 74 GLY A C 1
ATOM 582 O O . GLY A 1 74 ? -9.391 -11.062 -2.721 1 98.88 74 GLY A O 1
ATOM 583 N N . ILE A 1 75 ? -10 -13.227 -2.461 1 98.94 75 ILE A N 1
ATOM 584 C CA . ILE A 1 75 ? -9.891 -13.219 -1.007 1 98.94 75 ILE A CA 1
ATOM 585 C C . ILE A 1 75 ? -8.781 -14.172 -0.57 1 98.94 75 ILE A C 1
ATOM 587 O O . ILE A 1 75 ? -8.938 -15.391 -0.658 1 98.94 75 ILE A O 1
ATOM 591 N N . HIS A 1 76 ? -7.645 -13.578 -0.141 1 98.94 76 HIS A N 1
ATOM 592 C CA . HIS A 1 76 ? -6.555 -14.375 0.42 1 98.94 76 HIS A CA 1
ATOM 593 C C . HIS A 1 76 ? -6.984 -15.055 1.716 1 98.94 76 HIS A C 1
ATOM 595 O O . HIS A 1 76 ? -7.746 -14.484 2.498 1 98.94 76 HIS A O 1
ATOM 601 N N . PRO A 1 77 ? -6.473 -16.234 1.969 1 98.75 77 PRO A N 1
ATOM 602 C CA . PRO A 1 77 ? -6.934 -16.969 3.148 1 98.75 77 PRO A CA 1
ATOM 603 C C . PRO A 1 77 ? -6.652 -16.234 4.453 1 98.75 77 PRO A C 1
ATOM 605 O O . PRO A 1 77 ? -7.344 -16.438 5.453 1 98.75 77 PRO A O 1
ATOM 608 N N . ARG A 1 78 ? -5.73 -15.32 4.457 1 97.69 78 ARG A N 1
ATOM 609 C CA . ARG A 1 78 ? -5.398 -14.586 5.676 1 97.69 78 ARG A CA 1
ATOM 610 C C . ARG A 1 78 ? -6.23 -13.312 5.789 1 97.69 78 ARG A C 1
ATOM 612 O O . ARG A 1 78 ? -6.109 -12.57 6.77 1 97.69 78 ARG A O 1
ATOM 619 N N . CYS A 1 79 ? -7.09 -13.031 4.77 1 97.62 79 CYS A N 1
ATOM 620 C CA . CYS A 1 79 ? -7.812 -11.766 4.695 1 97.62 79 CYS A CA 1
ATOM 621 C C . CYS A 1 79 ? -9.312 -12 4.555 1 97.62 79 CYS A C 1
ATOM 623 O O . CYS A 1 79 ? -9.992 -11.281 3.822 1 97.62 79 CYS A O 1
ATOM 625 N N . ILE A 1 80 ? -9.82 -13.055 5.148 1 98.88 80 ILE A N 1
ATOM 626 C CA . ILE A 1 80 ? -11.234 -13.359 4.969 1 98.88 80 ILE A CA 1
ATOM 627 C C . ILE A 1 80 ? -12.078 -12.438 5.848 1 98.88 80 ILE A C 1
ATOM 629 O O . ILE A 1 80 ? -12.023 -12.523 7.078 1 98.88 80 ILE A O 1
ATOM 633 N N . PRO A 1 81 ? -12.875 -11.547 5.203 1 98.81 81 PRO A N 1
ATOM 634 C CA . PRO A 1 81 ? -13.758 -10.688 5.996 1 98.81 81 PRO A CA 1
ATOM 635 C C . PRO A 1 81 ? -15.078 -11.375 6.363 1 98.81 81 PRO A C 1
ATOM 637 O O . PRO A 1 81 ? -15.43 -12.391 5.77 1 98.81 81 PRO A O 1
ATOM 640 N N . PRO A 1 82 ? -15.836 -10.844 7.418 1 98.56 82 PRO A N 1
ATOM 641 C CA . PRO A 1 82 ? -17.234 -11.266 7.547 1 98.56 82 PRO A CA 1
ATOM 642 C C . PRO A 1 82 ? -18.047 -11.016 6.273 1 98.56 82 PRO A C 1
ATOM 644 O O . PRO A 1 82 ? -17.734 -10.086 5.52 1 98.56 82 PRO A O 1
ATOM 647 N N . ARG A 1 83 ? -18.984 -11.797 6.051 1 98.56 83 ARG A N 1
ATOM 648 C CA . ARG A 1 83 ? -19.859 -11.656 4.891 1 98.56 83 ARG A CA 1
ATOM 649 C C . ARG A 1 83 ? -19.047 -11.648 3.598 1 98.56 83 ARG A C 1
ATOM 651 O O . ARG A 1 83 ? -19.266 -10.797 2.729 1 98.56 83 ARG A O 1
ATOM 658 N N . TRP A 1 84 ? -18.031 -12.5 3.531 1 98.81 84 TRP A N 1
ATOM 659 C CA . TRP A 1 84 ? -17.109 -12.586 2.406 1 98.81 84 TRP A CA 1
ATOM 660 C C . TRP A 1 84 ? -17.859 -12.82 1.1 1 98.81 84 TRP A C 1
ATOM 662 O O . TRP A 1 84 ? -17.344 -12.523 0.019 1 98.81 84 TRP A O 1
ATOM 672 N N . ASP A 1 85 ? -19.078 -13.297 1.147 1 98.81 85 ASP A N 1
ATOM 673 C CA . ASP A 1 85 ? -19.875 -13.555 -0.043 1 98.81 85 ASP A CA 1
ATOM 674 C C . ASP A 1 85 ? -20.172 -12.266 -0.81 1 98.81 85 ASP A C 1
ATOM 676 O O . ASP A 1 85 ? -20.328 -12.289 -2.031 1 98.81 85 ASP A O 1
ATOM 680 N N . LYS A 1 86 ? -20.219 -11.125 -0.112 1 98.88 86 LYS A N 1
ATOM 681 C CA . LYS A 1 86 ? -20.438 -9.836 -0.762 1 98.88 86 LYS A CA 1
ATOM 682 C C . LYS A 1 86 ? -19.281 -9.5 -1.699 1 98.88 86 LYS A C 1
ATOM 684 O O . LYS A 1 86 ? -19.484 -8.891 -2.752 1 98.88 86 LYS A O 1
ATOM 689 N N . VAL A 1 87 ? -18.094 -9.859 -1.327 1 98.94 87 VAL A N 1
ATOM 690 C CA . VAL A 1 87 ? -16.922 -9.617 -2.156 1 98.94 87 VAL A CA 1
ATOM 691 C C . VAL A 1 87 ? -17.031 -10.398 -3.461 1 98.94 87 VAL A C 1
ATOM 693 O O . VAL A 1 87 ? -16.781 -9.859 -4.539 1 98.94 87 VAL A O 1
ATOM 696 N N . LEU A 1 88 ? -17.469 -11.68 -3.318 1 98.88 88 LEU A N 1
ATOM 697 C CA . LEU A 1 88 ? -17.594 -12.523 -4.496 1 98.88 88 LEU A CA 1
ATOM 698 C C . LEU A 1 88 ? -18.688 -12 -5.426 1 98.88 88 LEU A C 1
ATOM 700 O O . LEU A 1 88 ? -18.562 -12.07 -6.648 1 98.88 88 LEU A O 1
ATOM 704 N N . GLY A 1 89 ? -19.781 -11.539 -4.773 1 98.88 89 GLY A N 1
ATOM 705 C CA . GLY A 1 89 ? -20.812 -10.922 -5.586 1 98.88 89 GLY A CA 1
ATOM 706 C C . GLY A 1 89 ? -20.297 -9.758 -6.414 1 98.88 89 GLY A C 1
ATOM 707 O O . GLY A 1 89 ? -20.625 -9.641 -7.598 1 98.88 89 GLY A O 1
ATOM 708 N N . PHE A 1 90 ? -19.469 -8.914 -5.828 1 98.88 90 PHE A N 1
ATOM 709 C CA . PHE A 1 90 ? -18.875 -7.789 -6.543 1 98.88 90 PHE A CA 1
ATOM 710 C C . PHE A 1 90 ? -17.953 -8.273 -7.66 1 98.88 90 PHE A C 1
ATOM 712 O O . PHE A 1 90 ? -18.047 -7.797 -8.797 1 98.88 90 PHE A O 1
ATOM 719 N N . ILE A 1 91 ? -17.094 -9.25 -7.375 1 98.81 91 ILE A N 1
ATOM 720 C CA . ILE A 1 91 ? -16.109 -9.758 -8.336 1 98.81 91 ILE A CA 1
ATOM 721 C C . ILE A 1 91 ? -16.828 -10.344 -9.547 1 98.81 91 ILE A C 1
ATOM 723 O O . ILE A 1 91 ? -16.391 -10.18 -10.68 1 98.81 91 ILE A O 1
ATOM 727 N N . GLU A 1 92 ? -17.906 -11.008 -9.297 1 98.81 92 GLU A N 1
ATOM 728 C CA . GLU A 1 92 ? -18.672 -11.641 -10.367 1 98.81 92 GLU A CA 1
ATOM 729 C C . GLU A 1 92 ? -19.156 -10.609 -11.383 1 98.81 92 GLU A C 1
ATOM 731 O O . GLU A 1 92 ? -19.219 -10.898 -12.586 1 98.81 92 GLU A O 1
ATOM 736 N N . SER A 1 93 ? -19.5 -9.43 -10.883 1 98.31 93 SER A N 1
ATOM 737 C CA . SER A 1 93 ? -20.078 -8.414 -11.75 1 98.31 93 SER A CA 1
ATOM 738 C C . SER A 1 93 ? -19.031 -7.391 -12.18 1 98.31 93 SER A C 1
ATOM 740 O O . SER A 1 93 ? -19.359 -6.406 -12.852 1 98.31 93 SER A O 1
ATOM 742 N N . TYR A 1 94 ? -17.828 -7.586 -11.828 1 97.38 94 TYR A N 1
ATOM 743 C CA . TYR A 1 94 ? -16.734 -6.652 -12.039 1 97.38 94 TYR A CA 1
ATOM 744 C C . TYR A 1 94 ? -15.828 -7.117 -13.18 1 97.38 94 TYR A C 1
ATOM 746 O O . TYR A 1 94 ? -15.906 -8.273 -13.602 1 97.38 94 TYR A O 1
ATOM 754 N N . SER A 1 95 ? -15.086 -6.207 -13.797 1 97.12 95 SER A N 1
ATOM 755 C CA . SER A 1 95 ? -14.188 -6.539 -14.891 1 97.12 95 SER A CA 1
ATOM 756 C C . SER A 1 95 ? -12.852 -5.809 -14.75 1 97.12 95 SER A C 1
ATOM 758 O O . SER A 1 95 ? -12.656 -5.035 -13.812 1 97.12 95 SER A O 1
ATOM 760 N N . GLY A 1 96 ? -11.852 -6.168 -15.531 1 97.38 96 GLY A N 1
ATOM 761 C CA . GLY A 1 96 ? -10.578 -5.465 -15.531 1 97.38 96 GLY A CA 1
ATOM 762 C C . GLY A 1 96 ? -9.461 -6.258 -14.875 1 97.38 96 GLY A C 1
ATOM 763 O O . GLY A 1 96 ? -8.32 -5.789 -14.812 1 97.38 96 GLY A O 1
ATOM 764 N N . TYR A 1 97 ? -9.82 -7.395 -14.344 1 98.75 97 TYR A N 1
ATOM 765 C CA . TYR A 1 97 ? -8.812 -8.273 -13.766 1 98.75 97 TYR A CA 1
ATOM 766 C C . TYR A 1 97 ? -8.562 -9.484 -14.672 1 98.75 97 TYR A C 1
ATOM 768 O O . TYR A 1 97 ? -9.398 -9.82 -15.508 1 98.75 97 TYR A O 1
ATOM 776 N N . VAL A 1 98 ? -7.379 -10.148 -14.484 1 98.81 98 VAL A N 1
ATOM 777 C CA . VAL A 1 98 ? -7.023 -11.219 -15.406 1 98.81 98 VAL A CA 1
ATOM 778 C C . VAL A 1 98 ? -7.129 -12.57 -14.703 1 98.81 98 VAL A C 1
ATOM 780 O O . VAL A 1 98 ? -7.055 -13.625 -15.344 1 98.81 98 VAL A O 1
ATOM 783 N N . ALA A 1 99 ? -7.336 -12.531 -13.352 1 98.94 99 ALA A N 1
ATOM 784 C CA . ALA A 1 99 ? -7.406 -13.773 -12.586 1 98.94 99 ALA A CA 1
ATOM 785 C C . ALA A 1 99 ? -8.109 -13.547 -11.25 1 98.94 99 ALA A C 1
ATOM 787 O O . ALA A 1 99 ? -8.227 -12.414 -10.781 1 98.94 99 ALA A O 1
ATOM 788 N N . ILE A 1 100 ? -8.656 -14.594 -10.75 1 98.94 100 ILE A N 1
ATOM 789 C CA . ILE A 1 100 ? -9.039 -14.617 -9.344 1 98.94 100 ILE A CA 1
ATOM 790 C C . ILE A 1 100 ? -7.859 -15.102 -8.5 1 98.94 100 ILE A C 1
ATOM 792 O O . ILE A 1 100 ? -7.395 -16.234 -8.656 1 98.94 100 ILE A O 1
ATOM 796 N N . GLY A 1 101 ? -7.324 -14.164 -7.754 1 98.56 101 GLY A N 1
ATOM 797 C CA . GLY A 1 101 ? -6.109 -14.414 -6.996 1 98.56 101 GLY A CA 1
ATOM 798 C C . GLY A 1 101 ? -5.703 -13.25 -6.113 1 98.56 101 GLY A C 1
ATOM 799 O O . GLY A 1 101 ? -6.086 -12.102 -6.371 1 98.56 101 GLY A O 1
ATOM 800 N N . GLU A 1 102 ? -5.133 -13.336 -5.07 1 98.19 102 GLU A N 1
ATOM 801 C CA . GLU A 1 102 ? -4.648 -14.625 -4.566 1 98.19 102 GLU A CA 1
ATOM 802 C C . GLU A 1 102 ? -5.684 -15.289 -3.664 1 98.19 102 GLU A C 1
ATOM 804 O O . GLU A 1 102 ? -6.262 -14.633 -2.789 1 98.19 102 GLU A O 1
ATOM 809 N N . ILE A 1 103 ? -5.965 -16.484 -3.898 1 98.94 103 ILE A N 1
ATOM 810 C CA . ILE A 1 103 ? -6.871 -17.297 -3.082 1 98.94 103 ILE A CA 1
ATOM 811 C C . ILE A 1 103 ? -6.156 -18.547 -2.6 1 98.94 103 ILE A C 1
ATOM 813 O O . ILE A 1 103 ? -5.035 -18.828 -3.027 1 98.94 103 ILE A O 1
ATOM 817 N N . GLY A 1 104 ? -6.723 -19.266 -1.633 1 98.81 104 GLY A N 1
ATOM 818 C CA . GLY A 1 104 ? -6.07 -20.5 -1.203 1 98.81 104 GLY A CA 1
ATOM 819 C C . GLY A 1 104 ? -6.312 -20.812 0.259 1 98.81 104 GLY A C 1
ATOM 820 O O . GLY A 1 104 ? -7.352 -20.469 0.815 1 98.81 104 GLY A O 1
ATOM 821 N N . LEU A 1 105 ? -5.348 -21.641 0.793 1 98.81 105 LEU A N 1
ATOM 822 C CA . LEU A 1 105 ? -5.375 -22.078 2.188 1 98.81 105 LEU A CA 1
ATOM 823 C C . LEU A 1 105 ? -4.078 -21.703 2.896 1 98.81 105 LEU A C 1
ATOM 825 O O . LEU A 1 105 ? -3 -21.766 2.305 1 98.81 105 LEU A O 1
ATOM 829 N N . GLU A 1 106 ? -4.219 -21.297 4.141 1 98.38 106 GLU A N 1
ATOM 830 C CA . GLU A 1 106 ? -3.064 -21.047 5 1 98.38 106 GLU A CA 1
ATOM 831 C C . GLU A 1 106 ? -2.928 -22.141 6.062 1 98.38 106 GLU A C 1
ATOM 833 O O . GLU A 1 106 ? -1.867 -22.75 6.191 1 98.38 106 GLU A O 1
ATOM 838 N N . ASP A 1 107 ? -4.051 -22.438 6.777 1 97.19 107 ASP A N 1
ATOM 839 C CA . ASP A 1 107 ? -4 -23.453 7.824 1 97.19 107 ASP A CA 1
ATOM 840 C C . ASP A 1 107 ? -5.039 -24.547 7.578 1 97.19 107 ASP A C 1
ATOM 842 O O . ASP A 1 107 ? -5.121 -25.516 8.344 1 97.19 107 ASP A O 1
ATOM 846 N N . GLY A 1 108 ? -5.809 -24.359 6.566 1 98 108 GLY A N 1
ATOM 847 C CA . GLY A 1 108 ? -6.766 -25.375 6.184 1 98 108 GLY A CA 1
ATOM 848 C C . GLY A 1 108 ? -8.008 -25.391 7.059 1 98 108 GLY A C 1
ATOM 849 O O . GLY A 1 108 ? -8.656 -26.438 7.199 1 98 108 GLY A O 1
ATOM 850 N N . SER A 1 109 ? -8.352 -24.266 7.738 1 98.31 109 SER A N 1
ATOM 851 C CA . SER A 1 109 ? -9.562 -24.172 8.547 1 98.31 109 SER A CA 1
ATOM 852 C C . SER A 1 109 ? -10.812 -24.344 7.695 1 98.31 109 SER A C 1
ATOM 854 O O . SER A 1 109 ? -10.758 -24.234 6.469 1 98.31 109 SER A O 1
ATOM 856 N N . ASP A 1 110 ? -11.938 -24.672 8.305 1 98.56 110 ASP A N 1
ATOM 857 C CA . ASP A 1 110 ? -13.203 -24.844 7.59 1 98.56 110 ASP A CA 1
ATOM 858 C C . ASP A 1 110 ? -13.609 -23.562 6.875 1 98.56 110 ASP A C 1
ATOM 860 O O . ASP A 1 110 ? -14.148 -23.609 5.766 1 98.56 110 ASP A O 1
ATOM 864 N N . GLU A 1 111 ? -13.359 -22.438 7.496 1 98.75 111 GLU A N 1
ATOM 865 C CA . GLU A 1 111 ? -13.648 -21.156 6.859 1 98.75 111 GLU A CA 1
ATOM 866 C C . GLU A 1 111 ? -12.844 -20.969 5.578 1 98.75 111 GLU A C 1
ATOM 868 O O . GLU A 1 111 ? -13.391 -20.609 4.539 1 98.75 111 GLU A O 1
ATOM 873 N N . GLU A 1 112 ? -11.547 -21.234 5.707 1 98.81 112 GLU A N 1
ATOM 874 C CA . GLU A 1 112 ? -10.688 -21.125 4.535 1 98.81 112 GLU A CA 1
ATOM 875 C C . GLU A 1 112 ? -11.172 -22.016 3.406 1 98.81 112 GLU A C 1
ATOM 877 O O . GLU A 1 112 ? -11.227 -21.609 2.246 1 98.81 112 GLU A O 1
ATOM 882 N N . LYS A 1 113 ? -11.547 -23.234 3.77 1 98.88 113 LYS A N 1
ATOM 883 C CA . LYS A 1 113 ? -11.992 -24.203 2.777 1 98.88 113 LYS A CA 1
ATOM 884 C C . LYS A 1 113 ? -13.266 -23.734 2.078 1 98.88 113 LYS A C 1
ATOM 886 O O . LYS A 1 113 ? -13.383 -23.828 0.856 1 98.88 113 LYS A O 1
ATOM 891 N N . GLU A 1 114 ? -14.156 -23.281 2.887 1 98.81 114 GLU A N 1
ATOM 892 C CA . GLU A 1 114 ? -15.43 -22.797 2.348 1 98.81 114 GLU A CA 1
ATOM 893 C C . GLU A 1 114 ? -15.203 -21.625 1.389 1 98.81 114 GLU A C 1
ATOM 895 O O . GLU A 1 114 ? -15.781 -21.594 0.3 1 98.81 114 GLU A O 1
ATOM 900 N N . VAL A 1 115 ? -14.398 -20.688 1.772 1 98.94 115 VAL A N 1
ATOM 901 C CA . VAL A 1 115 ? -14.148 -19.484 0.981 1 98.94 115 VAL A CA 1
ATOM 902 C C . VAL A 1 115 ? -13.375 -19.844 -0.287 1 98.94 115 VAL A C 1
ATOM 904 O O . VAL A 1 115 ? -13.68 -19.344 -1.371 1 98.94 115 VAL A O 1
ATOM 907 N N . LEU A 1 116 ? -12.367 -20.734 -0.129 1 98.94 116 LEU A N 1
ATOM 908 C CA . LEU A 1 116 ? -11.633 -21.188 -1.304 1 98.94 116 LEU A CA 1
ATOM 909 C C . LEU A 1 116 ? -12.562 -21.875 -2.297 1 98.94 116 LEU A C 1
ATOM 911 O O . LEU A 1 116 ? -12.523 -21.578 -3.494 1 98.94 116 LEU A O 1
ATOM 915 N N . LYS A 1 117 ? -13.398 -22.781 -1.777 1 98.94 117 LYS A N 1
ATOM 916 C CA . LYS A 1 117 ? -14.328 -23.5 -2.637 1 98.94 117 LYS A CA 1
ATOM 917 C C . LYS A 1 117 ? -15.227 -22.531 -3.41 1 98.94 117 LYS A C 1
ATOM 919 O O . LYS A 1 117 ? -15.398 -22.672 -4.621 1 98.94 117 LYS A O 1
ATOM 924 N N . ALA A 1 118 ? -15.781 -21.578 -2.736 1 98.94 118 ALA A N 1
ATOM 925 C CA . ALA A 1 118 ? -16.672 -20.594 -3.354 1 98.94 118 ALA A CA 1
ATOM 926 C C . ALA A 1 118 ? -15.953 -19.797 -4.43 1 98.94 118 ALA A C 1
ATOM 928 O O . ALA A 1 118 ? -16.516 -19.516 -5.488 1 98.94 118 ALA A O 1
ATOM 929 N N . GLN A 1 119 ? -14.719 -19.391 -4.215 1 98.94 119 GLN A N 1
ATOM 930 C CA . GLN A 1 119 ? -13.961 -18.594 -5.176 1 98.94 119 GLN A CA 1
ATOM 931 C C . GLN A 1 119 ? -13.594 -19.422 -6.406 1 98.94 119 GLN A C 1
ATOM 933 O O . GLN A 1 119 ? -13.594 -18.906 -7.527 1 98.94 119 GLN A O 1
ATOM 938 N N . LEU A 1 120 ? -13.25 -20.672 -6.141 1 98.94 120 LEU A N 1
ATOM 939 C CA . LEU A 1 120 ? -12.961 -21.562 -7.262 1 98.94 120 LEU A CA 1
ATOM 940 C C . LEU A 1 120 ? -14.203 -21.766 -8.117 1 98.94 120 LEU A C 1
ATOM 942 O O . LEU A 1 120 ? -14.117 -21.797 -9.352 1 98.94 120 LEU A O 1
ATOM 946 N N . GLN A 1 121 ? -15.328 -21.953 -7.473 1 98.94 121 GLN A N 1
ATOM 947 C CA . GLN A 1 121 ? -16.578 -22.094 -8.211 1 98.94 121 GLN A CA 1
ATOM 948 C C . GLN A 1 121 ? -16.859 -20.844 -9.055 1 98.94 121 GLN A C 1
ATOM 950 O O . GLN A 1 121 ? -17.297 -20.953 -10.203 1 98.94 121 GLN A O 1
ATOM 955 N N . LEU A 1 122 ? -16.578 -19.703 -8.492 1 98.88 122 LEU A N 1
ATOM 956 C CA . LEU A 1 122 ? -16.766 -18.453 -9.219 1 98.88 122 LEU A CA 1
ATOM 957 C C . LEU A 1 122 ? -15.812 -18.375 -10.414 1 98.88 122 LEU A C 1
ATOM 959 O O . LEU A 1 122 ? -16.219 -18 -11.516 1 98.88 122 LEU A O 1
ATOM 963 N N . ALA A 1 123 ? -14.516 -18.672 -10.188 1 98.88 123 ALA A N 1
ATOM 964 C CA . ALA A 1 123 ? -13.531 -18.641 -11.266 1 98.88 123 ALA A CA 1
ATOM 965 C C . ALA A 1 123 ? -13.938 -19.562 -12.406 1 98.88 123 ALA A C 1
ATOM 967 O O . ALA A 1 123 ? -13.812 -19.203 -13.586 1 98.88 123 ALA A O 1
ATOM 968 N N . LYS A 1 124 ? -14.391 -20.75 -12.008 1 98.75 124 LYS A N 1
ATOM 969 C CA . LYS A 1 124 ? -14.859 -21.719 -12.984 1 98.75 124 LYS A CA 1
ATOM 970 C C . LYS A 1 124 ? -16.031 -21.172 -13.781 1 98.75 124 LYS A C 1
ATOM 972 O O . LYS A 1 124 ? -16.062 -21.266 -15.016 1 98.75 124 LYS A O 1
ATOM 977 N N . LYS A 1 125 ? -16.984 -20.625 -13.094 1 98.62 125 LYS A N 1
ATOM 978 C CA . LYS A 1 125 ? -18.172 -20.047 -13.719 1 98.62 125 LYS A CA 1
ATOM 979 C C . LYS A 1 125 ? -17.781 -18.969 -14.727 1 98.62 125 LYS A C 1
ATOM 981 O O . LYS A 1 125 ? -18.359 -18.891 -15.812 1 98.62 125 LYS A O 1
ATOM 986 N N . LEU A 1 126 ? -16.812 -18.156 -14.391 1 98.62 126 LEU A N 1
ATOM 987 C CA . LEU A 1 126 ? -16.406 -17.031 -15.211 1 98.62 126 LEU A CA 1
ATOM 988 C C . LEU A 1 126 ? -15.367 -17.453 -16.25 1 98.62 126 LEU A C 1
ATOM 990 O O . LEU A 1 126 ? -14.992 -16.656 -17.109 1 98.62 126 LEU A O 1
ATOM 994 N N . ASP A 1 127 ? -14.844 -18.625 -16.109 1 98.44 127 ASP A N 1
ATOM 995 C CA . ASP A 1 127 ? -13.797 -19.156 -16.984 1 98.44 127 ASP A CA 1
ATOM 996 C C . ASP A 1 127 ? -12.555 -18.281 -16.953 1 98.44 127 ASP A C 1
ATOM 998 O O . ASP A 1 127 ? -12.062 -17.828 -17.984 1 98.44 127 ASP A O 1
ATOM 1002 N N . VAL A 1 128 ? -12.094 -17.969 -15.734 1 98.62 128 VAL A N 1
ATOM 1003 C CA . VAL A 1 128 ? -10.906 -17.141 -15.531 1 98.62 128 VAL A CA 1
ATOM 1004 C C . VAL A 1 128 ? -9.891 -17.922 -14.695 1 98.62 128 VAL A C 1
ATOM 1006 O O . VAL A 1 128 ? -10.258 -18.719 -13.844 1 98.62 128 VAL A O 1
ATOM 1009 N N . PRO A 1 129 ? -8.57 -17.641 -14.906 1 98.88 129 PRO A N 1
ATOM 1010 C CA . PRO A 1 129 ? -7.516 -18.312 -14.125 1 98.88 129 PRO A CA 1
ATOM 1011 C C . PRO A 1 129 ? -7.641 -18.047 -12.625 1 98.88 129 PRO A C 1
ATOM 1013 O O . PRO A 1 129 ? -8.117 -16.969 -12.219 1 98.88 129 PRO A O 1
ATOM 1016 N N . ALA A 1 130 ? -7.242 -19.031 -11.875 1 98.94 130 ALA A N 1
ATOM 1017 C CA . ALA A 1 130 ? -7.133 -18.875 -10.43 1 98.94 130 ALA A CA 1
ATOM 1018 C C . ALA A 1 130 ? -5.688 -19.016 -9.969 1 98.94 130 ALA A C 1
ATOM 1020 O O . ALA A 1 130 ? -4.984 -19.938 -10.383 1 98.94 130 ALA A O 1
ATOM 1021 N N . ILE A 1 131 ? -5.172 -18.031 -9.234 1 98.94 131 ILE A N 1
ATOM 1022 C CA . ILE A 1 131 ? -3.879 -18.125 -8.562 1 98.94 131 ILE A CA 1
ATOM 1023 C C . ILE A 1 131 ? -4.074 -18.609 -7.133 1 98.94 131 ILE A C 1
ATOM 1025 O O . ILE A 1 131 ? -4.609 -17.891 -6.285 1 98.94 131 ILE A O 1
ATOM 1029 N N . ILE A 1 132 ? -3.596 -19.797 -6.836 1 98.94 132 ILE A N 1
ATOM 1030 C CA . ILE A 1 132 ? -3.939 -20.469 -5.594 1 98.94 132 ILE A CA 1
ATOM 1031 C C . ILE A 1 132 ? -2.713 -20.547 -4.688 1 98.94 132 ILE A C 1
ATOM 1033 O O . ILE A 1 132 ? -1.686 -21.109 -5.074 1 98.94 132 ILE A O 1
ATOM 1037 N N . HIS A 1 133 ? -2.865 -20.047 -3.533 1 98.44 133 HIS A N 1
ATOM 1038 C CA . HIS A 1 133 ? -1.847 -19.906 -2.498 1 98.44 133 HIS A CA 1
ATOM 1039 C C . HIS A 1 133 ? -1.581 -21.234 -1.803 1 98.44 133 HIS A C 1
ATOM 1041 O O . HIS A 1 133 ? -2.518 -21.969 -1.474 1 98.44 133 HIS A O 1
ATOM 1047 N N . THR A 1 134 ? -0.287 -21.5 -1.564 1 97.5 134 THR A N 1
ATOM 1048 C CA . THR A 1 134 ? 0.125 -22.5 -0.581 1 97.5 134 THR A CA 1
ATOM 1049 C C . THR A 1 134 ? 0.985 -21.859 0.506 1 97.5 134 THR A C 1
ATOM 1051 O O . THR A 1 134 ? 1.747 -20.938 0.236 1 97.5 134 THR A O 1
ATOM 1054 N N . PRO A 1 135 ? 0.893 -22.422 1.709 1 96.81 135 PRO A N 1
ATOM 1055 C CA . PRO A 1 135 ? 1.575 -21.75 2.824 1 96.81 135 PRO A CA 1
ATOM 1056 C C . PRO A 1 135 ? 3.061 -22.094 2.893 1 96.81 135 PRO A C 1
ATOM 1058 O O . PRO A 1 135 ? 3.535 -22.969 2.15 1 96.81 135 PRO A O 1
ATOM 1061 N N . ARG A 1 136 ? 3.793 -21.391 3.793 1 92.94 136 ARG A N 1
ATOM 1062 C CA . ARG A 1 136 ? 5.219 -21.641 3.994 1 92.94 136 ARG A CA 1
ATOM 1063 C C . ARG A 1 136 ? 5.445 -22.906 4.82 1 92.94 136 ARG A C 1
ATOM 1065 O O . ARG A 1 136 ? 6.449 -23.594 4.648 1 92.94 136 ARG A O 1
ATOM 1072 N N . LYS A 1 137 ? 4.441 -23.141 5.672 1 91 137 LYS A N 1
ATOM 1073 C CA . LYS A 1 137 ? 4.551 -24.297 6.562 1 91 137 LYS A CA 1
ATOM 1074 C C . LYS A 1 137 ? 3.463 -25.328 6.273 1 91 137 LYS A C 1
ATOM 1076 O O . LYS A 1 137 ? 2.398 -24.984 5.75 1 91 137 LYS A O 1
ATOM 1081 N N . ASN A 1 138 ? 3.75 -26.562 6.562 1 94.88 138 ASN A N 1
ATOM 1082 C CA . ASN A 1 138 ? 2.805 -27.656 6.379 1 94.88 138 ASN A CA 1
ATOM 1083 C C . ASN A 1 138 ? 2.283 -27.719 4.945 1 94.88 138 ASN A C 1
ATOM 1085 O O . ASN A 1 138 ? 1.099 -27.969 4.719 1 94.88 138 ASN A O 1
ATOM 1089 N N . LYS A 1 139 ? 3.133 -27.453 4.094 1 96.38 139 LYS A N 1
ATOM 1090 C CA . LYS A 1 139 ? 2.781 -27.266 2.689 1 96.38 139 LYS A CA 1
ATOM 1091 C C . LYS A 1 139 ? 2.168 -28.531 2.1 1 96.38 139 LYS A C 1
ATOM 1093 O O . LYS A 1 139 ? 1.16 -28.469 1.392 1 96.38 139 LYS A O 1
ATOM 1098 N N . ASP A 1 140 ? 2.715 -29.641 2.408 1 95.56 140 ASP A N 1
ATOM 1099 C CA . ASP A 1 140 ? 2.236 -30.906 1.848 1 95.56 140 ASP A CA 1
ATOM 1100 C C . ASP A 1 140 ? 0.805 -31.188 2.295 1 95.56 140 ASP A C 1
ATOM 1102 O O . ASP A 1 140 ? -0.047 -31.547 1.476 1 95.56 140 ASP A O 1
ATOM 1106 N N . ALA A 1 141 ? 0.586 -31.031 3.545 1 97.31 141 ALA A N 1
ATOM 1107 C CA . ALA A 1 141 ? -0.737 -31.312 4.102 1 97.31 141 ALA A CA 1
ATOM 1108 C C . ALA A 1 141 ? -1.775 -30.344 3.541 1 97.31 141 ALA A C 1
ATOM 1110 O O . ALA A 1 141 ? -2.902 -30.734 3.232 1 97.31 141 ALA A O 1
ATOM 1111 N N . ILE A 1 142 ? -1.402 -29.094 3.449 1 98.38 142 ILE A N 1
ATOM 1112 C CA . ILE A 1 142 ? -2.332 -28.078 2.979 1 98.38 142 ILE A CA 1
ATOM 1113 C C . ILE A 1 142 ? -2.576 -28.25 1.48 1 98.38 142 ILE A C 1
ATOM 1115 O O . ILE A 1 142 ? -3.697 -28.062 1.003 1 98.38 142 ILE A O 1
ATOM 1119 N N . LEU A 1 143 ? -1.503 -28.625 0.749 1 98.56 143 LEU A N 1
ATOM 1120 C CA . LEU A 1 143 ? -1.674 -28.891 -0.675 1 98.56 143 LEU A CA 1
ATOM 1121 C C . LEU A 1 143 ? -2.684 -30.016 -0.901 1 98.56 143 LEU A C 1
ATOM 1123 O O . LEU A 1 143 ? -3.523 -29.922 -1.801 1 98.56 143 LEU A O 1
ATOM 1127 N N . LYS A 1 144 ? -2.615 -31.031 -0.131 1 98.19 144 LYS A N 1
ATOM 1128 C CA . LYS A 1 144 ? -3.564 -32.125 -0.259 1 98.19 144 LYS A CA 1
ATOM 1129 C C . LYS A 1 144 ? -5.004 -31.641 -0.118 1 98.19 144 LYS A C 1
ATOM 1131 O O . LYS A 1 144 ? -5.879 -32.031 -0.894 1 98.19 144 LYS A O 1
ATOM 1136 N N . LYS A 1 145 ? -5.23 -30.812 0.894 1 98.69 145 LYS A N 1
ATOM 1137 C CA . LYS A 1 145 ? -6.559 -30.25 1.102 1 98.69 145 LYS A CA 1
ATOM 1138 C C . LYS A 1 145 ? -6.98 -29.391 -0.085 1 98.69 145 LYS A C 1
ATOM 1140 O O . LYS A 1 145 ? -8.141 -29.422 -0.5 1 98.69 145 LYS A O 1
ATOM 1145 N N . THR A 1 146 ? -6.035 -28.578 -0.58 1 98.88 146 THR A N 1
ATOM 1146 C CA . THR A 1 146 ? -6.301 -27.75 -1.744 1 98.88 146 THR A CA 1
ATOM 1147 C C . THR A 1 146 ? -6.699 -28.594 -2.945 1 98.88 146 THR A C 1
ATOM 1149 O O . THR A 1 146 ? -7.68 -28.297 -3.631 1 98.88 146 THR A O 1
ATOM 1152 N N . LEU A 1 147 ? -5.969 -29.719 -3.16 1 98.75 147 LEU A N 1
ATOM 1153 C CA . LEU A 1 147 ? -6.238 -30.609 -4.285 1 98.75 147 LEU A CA 1
ATOM 1154 C C . LEU A 1 147 ? -7.598 -31.281 -4.133 1 98.75 147 LEU A C 1
ATOM 1156 O O . LEU A 1 147 ? -8.312 -31.469 -5.117 1 98.75 147 LEU A O 1
ATOM 1160 N N . GLU A 1 148 ? -7.961 -31.594 -2.943 1 98.62 148 GLU A N 1
ATOM 1161 C CA . GLU A 1 148 ? -9.273 -32.188 -2.678 1 98.62 148 GLU A CA 1
ATOM 1162 C C . GLU A 1 148 ? -10.391 -31.219 -3.062 1 98.62 148 GLU A C 1
ATOM 1164 O O . GLU A 1 148 ? -11.398 -31.625 -3.643 1 98.62 148 GLU A O 1
ATOM 1169 N N . ILE A 1 149 ? -10.227 -29.969 -2.717 1 98.88 149 ILE A N 1
ATOM 1170 C CA . ILE A 1 149 ? -11.234 -28.969 -3.029 1 98.88 149 ILE A CA 1
ATOM 1171 C C . ILE A 1 149 ? -11.305 -28.766 -4.539 1 98.88 149 ILE A C 1
ATOM 1173 O O . ILE A 1 149 ? -12.391 -28.656 -5.105 1 98.88 149 ILE A O 1
ATOM 1177 N N . LEU A 1 150 ? -10.117 -28.703 -5.184 1 98.88 150 LEU A N 1
ATOM 1178 C CA . LEU A 1 150 ? -10.07 -28.562 -6.637 1 98.88 150 LEU A CA 1
ATOM 1179 C C . LEU A 1 150 ? -10.812 -29.719 -7.309 1 98.88 150 LEU A C 1
ATOM 1181 O O . LEU A 1 150 ? -11.578 -29.5 -8.258 1 98.88 150 LEU A O 1
ATOM 1185 N N . ASP A 1 151 ? -10.594 -30.891 -6.809 1 98.31 151 ASP A N 1
ATOM 1186 C CA . ASP A 1 151 ? -11.273 -32.062 -7.336 1 98.31 151 ASP A CA 1
ATOM 1187 C C . ASP A 1 151 ? -12.781 -32 -7.102 1 98.31 151 ASP A C 1
ATOM 1189 O O . ASP A 1 151 ? -13.57 -32.312 -7.996 1 98.31 151 ASP A O 1
ATOM 1193 N N . ALA A 1 152 ? -13.156 -31.609 -5.898 1 98.25 152 ALA A N 1
ATOM 1194 C CA . ALA A 1 152 ? -14.562 -31.562 -5.508 1 98.25 152 ALA A CA 1
ATOM 1195 C C . ALA A 1 152 ? -15.344 -30.609 -6.414 1 98.25 152 ALA A C 1
ATOM 1197 O O . ALA A 1 152 ? -16.516 -30.859 -6.707 1 98.25 152 ALA A O 1
ATOM 1198 N N . VAL A 1 153 ? -14.703 -29.562 -6.867 1 98.19 153 VAL A N 1
ATOM 1199 C CA . VAL A 1 153 ? -15.406 -28.578 -7.691 1 98.19 153 VAL A CA 1
ATOM 1200 C C . VAL A 1 153 ? -15.156 -28.875 -9.172 1 98.19 153 VAL A C 1
ATOM 1202 O O . VAL A 1 153 ? -15.664 -28.172 -10.039 1 98.19 153 VAL A O 1
ATOM 1205 N N . SER A 1 154 ? -14.359 -29.938 -9.453 1 98.44 154 SER A N 1
ATOM 1206 C CA . SER A 1 154 ? -13.969 -30.266 -10.82 1 98.44 154 SER A CA 1
ATOM 1207 C C . SER A 1 154 ? -13.367 -29.062 -11.531 1 98.44 154 SER A C 1
ATOM 1209 O O . SER A 1 154 ? -13.781 -28.719 -12.641 1 98.44 154 SER A O 1
ATOM 1211 N N . PHE A 1 155 ? -12.508 -28.391 -10.82 1 98.62 155 PHE A N 1
ATOM 1212 C CA . PHE A 1 155 ? -11.883 -27.203 -11.391 1 98.62 155 PHE A CA 1
ATOM 1213 C C . PHE A 1 155 ? -10.992 -27.578 -12.562 1 98.62 155 PHE A C 1
ATOM 1215 O O . PHE A 1 155 ? -10.203 -28.516 -12.477 1 98.62 155 PHE A O 1
ATOM 1222 N N . PRO A 1 156 ? -11.055 -26.875 -13.68 1 98.44 156 PRO A N 1
ATOM 1223 C CA . PRO A 1 156 ? -10.25 -27.203 -14.852 1 98.44 156 PRO A CA 1
ATOM 1224 C C . 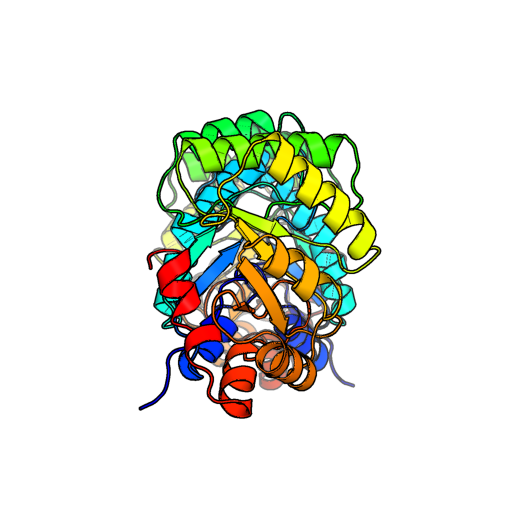PRO A 1 156 ? -8.75 -27.031 -14.609 1 98.44 156 PRO A C 1
ATOM 1226 O O . PRO A 1 156 ? -8.32 -26 -14.078 1 98.44 156 PRO A O 1
ATOM 1229 N N . GLU A 1 157 ? -7.953 -27.953 -14.992 1 98.06 157 GLU A N 1
ATOM 1230 C CA . GLU A 1 157 ? -6.508 -27.922 -14.805 1 98.06 157 GLU A CA 1
ATOM 1231 C C . GLU A 1 157 ? -5.891 -26.734 -15.531 1 98.06 157 GLU A C 1
ATOM 1233 O O . GLU A 1 157 ? -4.914 -26.141 -15.055 1 98.06 157 GLU A O 1
ATOM 1238 N N . GLU A 1 158 ? -6.496 -26.281 -16.641 1 97.69 158 GLU A N 1
ATOM 1239 C CA . GLU A 1 158 ? -5.945 -25.219 -17.469 1 97.69 158 GLU A CA 1
ATOM 1240 C C . GLU A 1 158 ? -6.113 -23.859 -16.797 1 97.69 158 GLU A C 1
ATOM 1242 O O . GLU A 1 158 ? -5.488 -22.875 -17.219 1 97.69 158 GLU A O 1
ATOM 1247 N N . LEU A 1 159 ? -6.898 -23.797 -15.68 1 98.69 159 LEU A N 1
ATOM 1248 C CA . LEU A 1 159 ? -7.191 -22.516 -15.031 1 98.69 159 LEU A CA 1
ATOM 1249 C C . LEU A 1 159 ? -6.543 -22.453 -13.648 1 98.69 159 LEU A C 1
ATOM 1251 O O . LEU A 1 159 ? -6.598 -21.422 -12.984 1 98.69 159 LEU A O 1
ATOM 1255 N N . ALA A 1 160 ? -5.895 -23.5 -13.266 1 98.88 160 ALA A N 1
ATOM 1256 C CA . ALA A 1 160 ? -5.383 -23.562 -11.898 1 98.88 160 ALA A CA 1
ATOM 1257 C C . ALA A 1 160 ? -3.871 -23.375 -11.867 1 98.88 160 ALA A C 1
ATOM 1259 O O . ALA A 1 160 ? -3.121 -24.188 -12.406 1 98.88 160 ALA A O 1
ATOM 1260 N N . LEU A 1 161 ? -3.455 -22.281 -11.352 1 98.94 161 LEU A N 1
ATOM 1261 C CA . LEU A 1 161 ? -2.057 -22.062 -11 1 98.94 161 LEU A CA 1
ATOM 1262 C C . LEU A 1 161 ? -1.849 -22.188 -9.492 1 98.94 161 LEU A C 1
ATOM 1264 O O . LEU A 1 161 ? -2.26 -21.297 -8.734 1 98.94 161 LEU A O 1
ATOM 1268 N N . ILE A 1 162 ? -1.314 -23.266 -9.062 1 98.88 162 ILE A N 1
ATOM 1269 C CA . ILE A 1 162 ? -0.971 -23.438 -7.652 1 98.88 162 ILE A CA 1
ATOM 1270 C C . ILE A 1 162 ? 0.423 -22.875 -7.387 1 98.88 162 ILE A C 1
ATOM 1272 O O . ILE A 1 162 ? 1.418 -23.391 -7.898 1 98.88 162 ILE A O 1
ATOM 1276 N N . ASP A 1 163 ? 0.487 -21.859 -6.559 1 98.5 163 ASP A N 1
ATOM 1277 C CA . ASP A 1 163 ? 1.701 -21.062 -6.402 1 98.5 163 ASP A CA 1
ATOM 1278 C C . ASP A 1 163 ? 2.48 -21.5 -5.16 1 98.5 163 ASP A C 1
ATOM 1280 O O . ASP A 1 163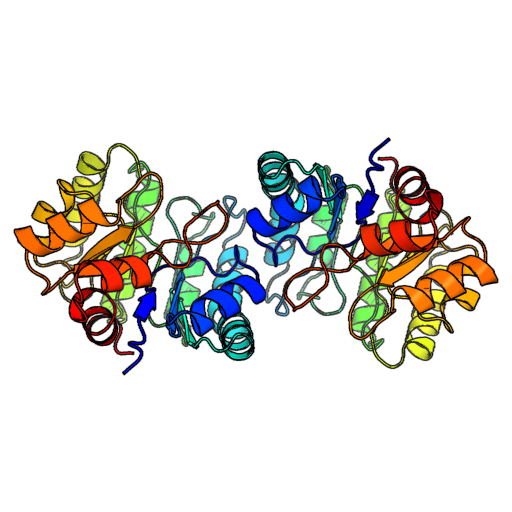 ? 1.951 -22.203 -4.301 1 98.5 163 ASP A O 1
ATOM 1284 N N . HIS A 1 164 ? 3.727 -21.078 -5.129 1 98.12 164 HIS A N 1
ATOM 1285 C CA . HIS A 1 164 ? 4.641 -21.234 -4.004 1 98.12 164 HIS A CA 1
ATOM 1286 C C . HIS A 1 164 ? 4.98 -22.703 -3.764 1 98.12 164 HIS A C 1
ATOM 1288 O O . HIS A 1 164 ? 5.035 -23.141 -2.617 1 98.12 164 HIS A O 1
ATOM 1294 N N . ASN A 1 165 ? 5.156 -23.438 -4.805 1 97.94 165 ASN A N 1
ATOM 1295 C CA . ASN A 1 165 ? 5.527 -24.828 -4.668 1 97.94 165 ASN A CA 1
ATOM 1296 C C . ASN A 1 165 ? 6.973 -24.984 -4.203 1 97.94 165 ASN A C 1
ATOM 1298 O O . ASN A 1 165 ? 7.82 -24.141 -4.508 1 97.94 165 ASN A O 1
ATOM 1302 N N . SER A 1 166 ? 7.18 -26 -3.414 1 94.5 166 SER A N 1
ATOM 1303 C CA . SER A 1 166 ? 8.523 -26.484 -3.098 1 94.5 166 SER A CA 1
ATOM 1304 C C . SER A 1 166 ? 8.953 -27.578 -4.07 1 94.5 166 SER A C 1
ATOM 1306 O O . SER A 1 166 ? 8.188 -27.984 -4.945 1 94.5 166 SER A O 1
ATOM 1308 N N . VAL A 1 167 ? 10.195 -27.969 -3.904 1 89.69 167 VAL A N 1
ATOM 1309 C CA . VAL A 1 167 ? 10.703 -29.078 -4.707 1 89.69 167 VAL A CA 1
ATOM 1310 C C . VAL A 1 167 ? 9.828 -30.312 -4.5 1 89.69 167 VAL A C 1
ATOM 1312 O O . VAL A 1 167 ? 9.609 -31.094 -5.43 1 89.69 167 VAL A O 1
ATOM 1315 N N . GLU A 1 168 ? 9.273 -30.469 -3.338 1 91.38 168 GLU A N 1
ATOM 1316 C CA . GLU A 1 168 ? 8.453 -31.625 -2.99 1 91.38 168 GLU A CA 1
ATOM 1317 C C . GLU A 1 168 ? 7.055 -31.516 -3.58 1 91.38 168 GLU A C 1
ATOM 1319 O O . GLU A 1 168 ? 6.531 -32.469 -4.141 1 91.38 168 GLU A O 1
ATOM 1324 N N . THR A 1 169 ? 6.449 -30.375 -3.557 1 97.12 169 THR A N 1
ATOM 1325 C CA . THR A 1 169 ? 5.043 -30.234 -3.918 1 97.12 169 THR A CA 1
ATOM 1326 C C . THR A 1 169 ? 4.887 -30.047 -5.426 1 97.12 169 THR A C 1
ATOM 1328 O O . THR A 1 169 ? 3.84 -30.375 -5.992 1 97.12 169 THR A O 1
ATOM 1331 N N . VAL A 1 170 ? 5.926 -29.578 -6.031 1 97.94 170 VAL A N 1
ATOM 1332 C CA . VAL A 1 170 ? 5.844 -29.281 -7.457 1 97.94 170 VAL A CA 1
ATOM 1333 C C . VAL A 1 170 ? 5.496 -30.547 -8.234 1 97.94 170 VAL A C 1
ATOM 1335 O O . VAL A 1 170 ? 4.684 -30.5 -9.164 1 97.94 170 VAL A O 1
ATOM 1338 N N . LYS A 1 171 ? 6.027 -31.656 -7.875 1 96.56 171 LYS A N 1
ATOM 1339 C CA . LYS A 1 171 ? 5.789 -32.906 -8.555 1 96.56 171 LYS A CA 1
ATOM 1340 C C . LYS A 1 171 ? 4.309 -33.281 -8.508 1 96.56 171 LYS A C 1
ATOM 1342 O O . LYS A 1 171 ? 3.723 -33.625 -9.539 1 96.56 171 LYS A O 1
ATOM 1347 N N . VAL A 1 172 ? 3.721 -33.188 -7.332 1 97.44 172 VAL A N 1
ATOM 1348 C CA . VAL A 1 172 ? 2.326 -33.562 -7.121 1 97.44 172 VAL A CA 1
ATOM 1349 C C . VAL A 1 172 ? 1.42 -32.688 -7.977 1 97.44 172 VAL A C 1
ATOM 1351 O O . VAL A 1 172 ? 0.481 -33.188 -8.609 1 97.44 172 VAL A O 1
ATOM 1354 N N . VAL A 1 173 ? 1.702 -31.391 -8.008 1 98.62 173 VAL A N 1
ATOM 1355 C CA . VAL A 1 173 ? 0.908 -30.422 -8.742 1 98.62 173 VAL A CA 1
ATOM 1356 C C . VAL A 1 173 ? 0.976 -30.719 -10.242 1 98.62 173 VAL A C 1
ATOM 1358 O O . VAL A 1 173 ? -0.052 -30.75 -10.922 1 98.62 173 VAL A O 1
ATOM 1361 N N . LEU A 1 174 ? 2.195 -31 -10.727 1 98.06 174 LEU A N 1
ATOM 1362 C CA . LEU A 1 174 ? 2.4 -31.25 -12.148 1 98.06 174 LEU A CA 1
ATOM 1363 C C . LEU A 1 174 ? 1.783 -32.594 -12.555 1 98.06 174 LEU A C 1
ATOM 1365 O O . LEU A 1 174 ? 1.271 -32.719 -13.672 1 98.06 174 LEU A O 1
ATOM 1369 N N . GLU A 1 175 ? 1.858 -33.562 -11.688 1 96.5 175 GLU A N 1
ATOM 1370 C CA . GLU A 1 175 ? 1.264 -34.875 -11.969 1 96.5 175 GLU A CA 1
ATOM 1371 C C . GLU A 1 175 ? -0.247 -34.75 -12.148 1 96.5 175 GLU A C 1
ATOM 1373 O O . GLU A 1 175 ? -0.847 -35.531 -12.891 1 96.5 175 GLU A O 1
ATOM 1378 N N . LYS A 1 176 ? -0.863 -33.781 -11.484 1 97.25 176 LYS A N 1
ATOM 1379 C CA . LYS A 1 176 ? -2.297 -33.562 -11.609 1 97.25 176 LYS A CA 1
ATOM 1380 C C . LYS A 1 176 ? -2.598 -32.625 -12.797 1 97.25 176 LYS A C 1
ATOM 1382 O O . LYS A 1 176 ? -3.754 -32.281 -13.031 1 97.25 176 LYS A O 1
ATOM 1387 N N . ARG A 1 177 ? -1.576 -32.188 -13.445 1 97.56 177 ARG A N 1
ATOM 1388 C CA . ARG A 1 177 ? -1.637 -31.406 -14.68 1 97.56 177 ARG A CA 1
ATOM 1389 C C . ARG A 1 177 ? -2.043 -29.969 -14.398 1 97.56 177 ARG A C 1
ATOM 1391 O O . ARG A 1 177 ? -2.479 -29.25 -15.297 1 97.56 177 ARG A O 1
ATOM 1398 N N . TYR A 1 178 ? -1.996 -29.531 -13.148 1 98.62 178 TYR A N 1
ATOM 1399 C CA . TYR A 1 178 ? -2.135 -28.125 -12.82 1 98.62 178 TYR A CA 1
ATOM 1400 C C . TYR A 1 178 ? -0.856 -27.359 -13.148 1 98.62 178 TYR A C 1
ATOM 1402 O O . TYR A 1 178 ? 0.192 -27.969 -13.383 1 98.62 178 TYR A O 1
ATOM 1410 N N . TRP A 1 179 ? -1.017 -26.031 -13.375 1 98.81 179 TRP A N 1
ATOM 1411 C CA . TRP A 1 179 ? 0.167 -25.188 -13.461 1 98.81 179 TRP A CA 1
ATOM 1412 C C . TRP A 1 179 ? 0.812 -25 -12.094 1 98.81 179 TRP A C 1
ATOM 1414 O O . TRP A 1 179 ? 0.115 -24.859 -11.086 1 98.81 179 TRP A O 1
ATOM 1424 N N . ALA A 1 180 ? 2.119 -25 -12.102 1 98.88 180 ALA A N 1
ATOM 1425 C CA . ALA A 1 180 ? 2.854 -24.859 -10.852 1 98.88 180 ALA A CA 1
ATOM 1426 C C . ALA A 1 180 ? 3.648 -23.547 -10.836 1 98.88 180 ALA A C 1
ATOM 1428 O O . ALA A 1 180 ? 4.426 -23.281 -11.758 1 98.88 180 ALA A O 1
ATOM 1429 N N . GLY A 1 181 ? 3.371 -22.734 -9.812 1 98.81 181 GLY A N 1
ATOM 1430 C CA . GLY A 1 181 ? 4.176 -21.547 -9.586 1 98.81 181 GLY A CA 1
ATOM 1431 C C . GLY A 1 181 ? 5.426 -21.828 -8.773 1 98.81 181 GLY A C 1
ATOM 1432 O O . GLY A 1 181 ? 5.359 -22.453 -7.719 1 98.81 181 GLY A O 1
ATOM 1433 N N . ILE A 1 182 ? 6.551 -21.406 -9.234 1 98.25 182 ILE A N 1
ATOM 1434 C CA . ILE A 1 182 ? 7.805 -21.469 -8.492 1 98.25 182 ILE A CA 1
ATOM 1435 C C . ILE A 1 182 ? 8.242 -20.078 -8.078 1 98.25 182 ILE A C 1
ATOM 1437 O O . ILE A 1 182 ? 8.695 -19.281 -8.906 1 98.25 182 ILE A O 1
ATOM 1441 N N . THR A 1 183 ? 8.109 -19.828 -6.836 1 98.44 183 THR A N 1
ATOM 1442 C CA . THR A 1 183 ? 8.375 -18.516 -6.25 1 98.44 183 THR A CA 1
ATOM 1443 C C . THR A 1 183 ? 9.82 -18.438 -5.75 1 98.44 183 THR A C 1
ATOM 1445 O O . THR A 1 183 ? 10.195 -19.141 -4.805 1 98.44 183 THR A O 1
ATOM 1448 N N . VAL A 1 184 ? 10.586 -17.609 -6.402 1 98.06 184 VAL A N 1
ATOM 1449 C CA . VAL A 1 184 ? 11.969 -17.406 -5.992 1 98.06 184 VAL A CA 1
ATOM 1450 C C . VAL A 1 184 ? 12.047 -16.25 -4.98 1 98.06 184 VAL A C 1
ATOM 1452 O O . VAL A 1 184 ? 11.922 -15.086 -5.348 1 98.06 184 VAL A O 1
ATOM 1455 N N . GLN A 1 185 ? 12.203 -16.547 -3.711 1 95.5 185 GLN A N 1
ATOM 1456 C CA . GLN A 1 185 ? 12.203 -15.602 -2.596 1 95.5 185 GLN A CA 1
ATOM 1457 C C . GLN A 1 185 ? 12.828 -16.219 -1.352 1 95.5 185 GLN A C 1
ATOM 1459 O O . GLN A 1 185 ? 12.766 -17.438 -1.155 1 95.5 185 GLN A O 1
ATOM 1464 N N . PRO A 1 186 ? 13.43 -15.344 -0.531 1 89.94 186 PRO A N 1
ATOM 1465 C CA . PRO A 1 186 ? 13.906 -15.883 0.744 1 89.94 186 PRO A CA 1
ATOM 1466 C C . PRO A 1 186 ? 12.828 -16.641 1.509 1 89.94 186 PRO A C 1
ATOM 1468 O O . PRO A 1 186 ? 11.719 -16.125 1.686 1 89.94 186 PRO A O 1
ATOM 1471 N N . GLY A 1 187 ? 13.141 -17.812 1.941 1 88.38 187 GLY A N 1
ATOM 1472 C CA . GLY A 1 187 ? 12.203 -18.625 2.688 1 88.38 187 GLY A CA 1
ATOM 1473 C C . GLY A 1 187 ? 11.391 -19.562 1.805 1 88.38 187 GLY A C 1
ATOM 1474 O O . GLY A 1 187 ? 10.68 -20.438 2.305 1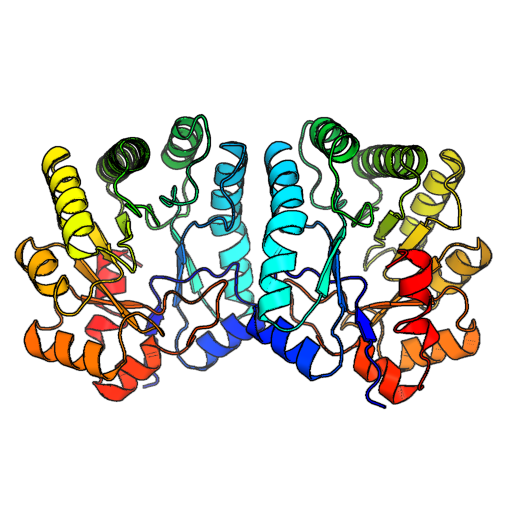 88.38 187 GLY A O 1
ATOM 1475 N N . LYS A 1 188 ? 11.531 -19.406 0.521 1 94.75 188 LYS A N 1
ATOM 1476 C CA . LYS A 1 188 ? 10.883 -20.297 -0.439 1 94.75 188 LYS A CA 1
ATOM 1477 C C . LYS A 1 188 ? 11.914 -20.984 -1.333 1 94.75 188 LYS A C 1
ATOM 1479 O O . LYS A 1 188 ? 12.727 -21.781 -0.856 1 94.75 188 LYS A O 1
ATOM 1484 N N . LEU A 1 189 ? 12.039 -20.562 -2.564 1 96.88 189 LEU A N 1
ATOM 1485 C CA . LEU A 1 189 ? 13.023 -21.188 -3.438 1 96.88 189 LEU A CA 1
ATOM 1486 C C . LEU A 1 189 ? 14.188 -20.234 -3.711 1 96.88 189 LEU A C 1
ATOM 1488 O O . LEU A 1 189 ? 13.984 -19.047 -3.906 1 96.88 189 LEU A O 1
ATOM 1492 N N . THR A 1 190 ? 15.414 -20.812 -3.723 1 97 190 THR A N 1
ATOM 1493 C CA . THR A 1 190 ? 16.547 -20.109 -4.32 1 97 190 THR A CA 1
ATOM 1494 C C . THR A 1 190 ? 16.516 -20.234 -5.84 1 97 190 THR A C 1
ATOM 1496 O O . THR A 1 190 ? 15.781 -21.062 -6.387 1 97 190 THR A O 1
ATOM 1499 N N . VAL A 1 191 ? 17.297 -19.406 -6.469 1 97.88 191 VAL A N 1
ATOM 1500 C CA . VAL A 1 191 ? 17.438 -19.5 -7.918 1 97.88 191 VAL A CA 1
ATOM 1501 C C . VAL A 1 191 ? 17.906 -20.906 -8.297 1 97.88 191 VAL A C 1
ATOM 1503 O O . VAL A 1 191 ? 17.359 -21.531 -9.211 1 97.88 191 VAL A O 1
ATOM 1506 N N . ASP A 1 192 ? 18.859 -21.438 -7.555 1 97.25 192 ASP A N 1
ATOM 1507 C CA . ASP A 1 192 ? 19.406 -22.75 -7.836 1 97.25 192 ASP A CA 1
ATOM 1508 C C . ASP A 1 192 ? 18.344 -23.844 -7.703 1 97.25 192 ASP A C 1
ATOM 1510 O O . ASP A 1 192 ? 18.281 -24.766 -8.516 1 97.25 192 ASP A O 1
ATOM 1514 N N . GLU A 1 193 ? 17.531 -23.75 -6.746 1 97.69 193 GLU A N 1
ATOM 1515 C CA . GLU A 1 193 ? 16.453 -24.719 -6.543 1 97.69 193 GLU A CA 1
ATOM 1516 C C . GLU A 1 193 ? 15.438 -24.641 -7.672 1 97.69 193 GLU A C 1
ATOM 1518 O O . GLU A 1 193 ? 14.938 -25.672 -8.125 1 97.69 193 GLU A O 1
ATOM 1523 N N . ALA A 1 194 ? 15.133 -23.453 -8.062 1 98.44 194 ALA A N 1
ATOM 1524 C CA . ALA A 1 194 ? 14.203 -23.266 -9.18 1 98.44 194 ALA A CA 1
ATOM 1525 C C . ALA A 1 194 ? 14.766 -23.875 -10.461 1 98.44 194 ALA A C 1
ATOM 1527 O O . ALA A 1 194 ? 14.039 -24.531 -11.211 1 98.44 194 ALA A O 1
ATOM 1528 N N . VAL A 1 195 ? 16.062 -23.672 -10.672 1 98.25 195 VAL A N 1
ATOM 1529 C CA . VAL A 1 195 ? 16.719 -24.25 -11.844 1 98.25 195 VAL A CA 1
ATOM 1530 C C . VAL A 1 195 ? 16.641 -25.766 -11.789 1 98.25 195 VAL A C 1
ATOM 1532 O O . VAL A 1 195 ? 16.344 -26.422 -12.797 1 98.25 195 VAL A O 1
ATOM 1535 N N . LYS A 1 196 ? 16.844 -26.312 -10.641 1 97.5 196 LYS A N 1
ATOM 1536 C CA . LYS A 1 196 ? 16.766 -27.75 -10.469 1 97.5 196 LYS A CA 1
ATOM 1537 C C . LYS A 1 196 ? 15.367 -28.281 -10.773 1 97.5 196 LYS A C 1
ATOM 1539 O O . LYS A 1 196 ? 15.211 -29.344 -11.367 1 97.5 196 LYS A O 1
ATOM 1544 N N . ILE A 1 197 ? 14.375 -27.578 -10.344 1 98.31 197 ILE A N 1
ATOM 1545 C CA . ILE A 1 197 ? 12.984 -27.938 -10.602 1 98.31 197 ILE A CA 1
ATOM 1546 C C . ILE A 1 197 ? 12.727 -27.969 -12.102 1 98.31 197 ILE A C 1
ATOM 1548 O O . ILE A 1 197 ? 12.133 -28.922 -12.625 1 98.31 197 ILE A O 1
ATOM 1552 N N . ILE A 1 198 ? 13.18 -26.938 -12.805 1 98.38 198 ILE A N 1
ATOM 1553 C CA . ILE A 1 198 ? 12.984 -26.828 -14.242 1 98.38 198 ILE A CA 1
ATOM 1554 C C . ILE A 1 198 ? 13.672 -27.984 -14.953 1 98.38 198 ILE A C 1
ATOM 1556 O O . ILE A 1 198 ? 13.109 -28.594 -15.867 1 98.38 198 ILE A O 1
ATOM 1560 N N . GLU A 1 199 ? 14.859 -28.297 -14.484 1 97.62 199 GLU A N 1
ATOM 1561 C CA . GLU A 1 199 ? 15.633 -29.375 -15.086 1 97.62 199 GLU A CA 1
ATOM 1562 C C . GLU A 1 199 ? 14.977 -30.734 -14.844 1 97.62 199 GLU A C 1
ATOM 1564 O O . GLU A 1 199 ? 14.977 -31.594 -15.719 1 97.62 199 GLU A O 1
ATOM 1569 N N . GLU A 1 200 ? 14.461 -30.859 -13.742 1 97.31 200 GLU A N 1
ATOM 1570 C CA . GLU A 1 200 ? 13.93 -32.156 -13.32 1 97.31 200 GLU A CA 1
ATOM 1571 C C . GLU A 1 200 ? 12.547 -32.406 -13.922 1 97.31 200 GLU A C 1
ATOM 1573 O O . GLU A 1 200 ? 12.234 -33.531 -14.336 1 97.31 200 GLU A O 1
ATOM 1578 N N . PHE A 1 201 ? 11.695 -31.391 -13.938 1 97.5 201 PHE A N 1
ATOM 1579 C CA . PHE A 1 201 ? 10.289 -31.625 -14.242 1 97.5 201 PHE A CA 1
ATOM 1580 C C . PHE A 1 201 ? 9.922 -31.031 -15.594 1 97.5 201 PHE A C 1
ATOM 1582 O O . PHE A 1 201 ? 8.812 -31.234 -16.094 1 97.5 201 PHE A O 1
ATOM 1589 N N . GLY A 1 202 ? 10.914 -30.359 -16.234 1 97.06 202 GLY A N 1
ATOM 1590 C CA . GLY A 1 202 ? 10.625 -29.688 -17.484 1 97.06 202 GLY A CA 1
ATOM 1591 C C . GLY A 1 202 ? 10.039 -28.297 -17.297 1 97.06 202 GLY A C 1
ATOM 1592 O O . GLY A 1 202 ? 9.984 -27.781 -16.188 1 97.06 202 GLY A O 1
ATOM 1593 N N . ASP A 1 203 ? 9.602 -27.625 -18.375 1 97.88 203 ASP A N 1
ATOM 1594 C CA . ASP A 1 203 ? 9.242 -26.203 -18.312 1 97.88 203 ASP A CA 1
ATOM 1595 C C . ASP A 1 203 ? 7.828 -25.984 -18.844 1 97.88 203 ASP A C 1
ATOM 1597 O O . ASP A 1 203 ? 7.402 -24.844 -19.016 1 97.88 203 ASP A O 1
ATOM 1601 N N . GLU A 1 204 ? 7.051 -26.984 -19.078 1 97 204 GLU A N 1
ATOM 1602 C CA . GLU A 1 204 ? 5.781 -26.859 -19.781 1 97 204 GLU A CA 1
ATOM 1603 C C . GLU A 1 204 ? 4.727 -26.172 -18.922 1 97 204 GLU A C 1
ATOM 1605 O O . GLU A 1 204 ? 3.924 -25.391 -19.422 1 97 204 GLU A O 1
ATOM 1610 N N . ARG A 1 205 ? 4.609 -26.438 -17.641 1 98.19 205 ARG A N 1
ATOM 1611 C CA . ARG A 1 205 ? 3.555 -25.906 -16.781 1 98.19 205 ARG A CA 1
ATOM 1612 C C . ARG A 1 205 ? 4.141 -25.25 -15.539 1 98.19 205 ARG A C 1
ATOM 1614 O O . ARG A 1 205 ? 3.553 -25.312 -14.453 1 98.19 205 ARG A O 1
ATOM 1621 N N . LEU A 1 206 ? 5.32 -24.656 -15.773 1 98.75 206 LEU A N 1
ATOM 1622 C CA . LEU A 1 206 ? 5.969 -23.922 -14.695 1 98.75 206 LEU A CA 1
ATOM 1623 C C . LEU A 1 206 ? 5.926 -22.422 -14.953 1 98.75 206 LEU A C 1
ATOM 1625 O O . LEU A 1 206 ? 6.137 -21.984 -16.094 1 98.75 206 LEU A O 1
ATOM 1629 N N . ILE A 1 207 ? 5.582 -21.688 -13.984 1 98.88 207 ILE A N 1
ATOM 1630 C CA . ILE A 1 207 ? 5.605 -20.219 -14.055 1 98.88 207 ILE A CA 1
ATOM 1631 C C . ILE A 1 207 ? 6.371 -19.672 -12.852 1 98.88 207 ILE A C 1
ATOM 1633 O O . ILE A 1 207 ? 6.074 -20 -11.703 1 98.88 207 ILE A O 1
ATOM 1637 N N . ALA A 1 208 ? 7.34 -18.812 -13.062 1 98.62 208 ALA A N 1
ATOM 1638 C CA . ALA A 1 208 ? 8.156 -18.234 -12 1 98.62 208 ALA A CA 1
ATOM 1639 C C . ALA A 1 208 ? 7.586 -16.906 -11.531 1 98.62 208 ALA A C 1
ATOM 1641 O O . ALA A 1 208 ? 6.973 -16.172 -12.312 1 98.62 208 ALA A O 1
ATOM 1642 N N . ASN A 1 209 ? 7.777 -16.578 -10.305 1 98.75 209 ASN A N 1
ATOM 1643 C CA . ASN A 1 209 ? 7.414 -15.281 -9.75 1 98.75 209 ASN A CA 1
ATOM 1644 C C . ASN A 1 209 ? 8.25 -14.938 -8.523 1 98.75 209 ASN A C 1
ATOM 1646 O O . ASN A 1 209 ? 9.039 -15.766 -8.055 1 98.75 209 ASN A O 1
ATOM 1650 N N . SER A 1 210 ? 8.094 -13.703 -8.008 1 98.56 210 SER A N 1
ATOM 1651 C CA . SER A 1 210 ? 8.945 -13.25 -6.914 1 98.56 210 SER A CA 1
ATOM 1652 C C . SER A 1 210 ? 8.164 -13.164 -5.609 1 98.56 210 SER A C 1
ATOM 1654 O O . SER A 1 210 ? 8.75 -13.164 -4.527 1 98.56 210 SER A O 1
ATOM 1656 N N . ASP A 1 211 ? 6.875 -13.023 -5.777 1 98.12 211 ASP A N 1
ATOM 1657 C CA . ASP A 1 211 ? 6.016 -12.758 -4.629 1 98.12 211 ASP A CA 1
ATOM 1658 C C . ASP A 1 211 ? 6.488 -11.523 -3.861 1 98.12 211 ASP A C 1
ATOM 1660 O O . ASP A 1 211 ? 6.305 -11.43 -2.646 1 98.12 211 ASP A O 1
ATOM 1664 N N . THR A 1 212 ? 7.168 -10.547 -4.527 1 97.56 212 THR A N 1
ATOM 1665 C CA . THR A 1 212 ? 7.633 -9.352 -3.836 1 97.56 212 THR A CA 1
ATOM 1666 C C . THR A 1 212 ? 6.453 -8.484 -3.396 1 97.56 212 THR A C 1
ATOM 1668 O O . THR A 1 212 ? 5.422 -8.445 -4.07 1 97.56 212 THR A O 1
ATOM 1671 N N . GLY A 1 213 ? 6.586 -7.848 -2.26 1 95.81 213 GLY A N 1
ATOM 1672 C CA . GLY A 1 213 ? 5.488 -7.059 -1.725 1 95.81 213 GLY A CA 1
ATOM 1673 C C . GLY A 1 213 ? 5.855 -6.309 -0.458 1 95.81 213 GLY A C 1
ATOM 1674 O O . GLY A 1 213 ? 6.797 -5.512 -0.451 1 95.81 213 GLY A O 1
ATOM 1675 N N . PHE A 1 214 ? 5.211 -6.672 0.678 1 93.69 214 PHE A N 1
ATOM 1676 C CA . PHE A 1 214 ? 5.266 -5.898 1.915 1 93.69 214 PHE A CA 1
ATOM 1677 C C . PHE A 1 214 ? 6.516 -6.242 2.713 1 93.69 214 PHE A C 1
ATOM 1679 O O . PHE A 1 214 ? 6.914 -5.496 3.609 1 93.69 214 PHE A O 1
ATOM 1686 N N . SER A 1 215 ? 7.133 -7.324 2.436 1 91.25 215 SER A N 1
ATOM 1687 C CA . SER A 1 215 ? 8.32 -7.785 3.156 1 91.25 215 SER A CA 1
ATOM 1688 C C . SER A 1 215 ? 9.562 -7.711 2.279 1 91.25 215 SER A C 1
ATOM 1690 O O . SER A 1 215 ? 9.461 -7.559 1.061 1 91.25 215 SER A O 1
ATOM 1692 N N . GLU A 1 216 ? 10.656 -7.809 2.969 1 91 216 GLU A N 1
ATOM 1693 C CA . GLU A 1 216 ? 11.906 -7.836 2.219 1 91 216 GLU A CA 1
ATOM 1694 C C . GLU A 1 216 ? 11.914 -8.977 1.204 1 91 216 GLU A C 1
ATOM 1696 O O . GLU A 1 216 ? 11.492 -10.094 1.513 1 91 216 GLU A O 1
ATOM 1701 N N . SER A 1 217 ? 12.25 -8.672 -0.032 1 93.12 217 SER A N 1
ATOM 1702 C CA . SER A 1 217 ? 12.25 -9.656 -1.114 1 93.12 217 SER A CA 1
ATOM 1703 C C . SER A 1 217 ? 13.195 -9.234 -2.236 1 93.12 217 SER A C 1
ATOM 1705 O O . SER A 1 217 ? 13.75 -8.133 -2.211 1 93.12 217 SER A O 1
ATOM 1707 N N . ASP A 1 218 ? 13.477 -10.148 -3.1 1 96.06 218 ASP A N 1
ATOM 1708 C CA . ASP A 1 218 ? 14.273 -9.867 -4.289 1 96.06 218 ASP A CA 1
ATOM 1709 C C . ASP A 1 218 ? 13.383 -9.531 -5.48 1 96.06 218 ASP A C 1
ATOM 1711 O O . ASP A 1 218 ? 12.867 -10.422 -6.148 1 96.06 218 ASP A O 1
ATOM 1715 N N . MET A 1 219 ? 13.336 -8.273 -5.875 1 96.75 219 MET A N 1
ATOM 1716 C CA . MET A 1 219 ? 12.453 -7.781 -6.926 1 96.75 219 MET A CA 1
ATOM 1717 C C . MET A 1 219 ? 12.898 -8.289 -8.297 1 96.75 219 MET A C 1
ATOM 1719 O O . MET A 1 219 ? 12.133 -8.234 -9.258 1 96.75 219 MET A O 1
ATOM 1723 N N . LEU A 1 220 ? 14.125 -8.727 -8.383 1 97.44 220 LEU A N 1
ATOM 1724 C CA . LEU A 1 220 ? 14.656 -9.148 -9.672 1 97.44 220 LEU A CA 1
ATOM 1725 C C . LEU A 1 220 ? 14.789 -10.672 -9.742 1 97.44 220 LEU A C 1
ATOM 1727 O O . LEU A 1 220 ? 15.5 -11.195 -10.594 1 97.44 220 LEU A O 1
ATOM 1731 N N . ALA A 1 221 ? 14.094 -11.375 -8.852 1 97.94 221 ALA A N 1
ATOM 1732 C CA . ALA A 1 221 ? 14.242 -12.82 -8.719 1 97.94 221 ALA A CA 1
ATOM 1733 C C . ALA A 1 221 ? 13.945 -13.523 -10.031 1 97.94 221 ALA A C 1
ATOM 1735 O O . ALA A 1 221 ? 14.648 -14.469 -10.414 1 97.94 221 ALA A O 1
ATOM 1736 N N . VAL A 1 222 ? 12.898 -13.117 -10.75 1 98.25 222 VAL A N 1
ATOM 1737 C CA . VAL A 1 222 ? 12.5 -13.766 -12 1 98.25 222 VAL A CA 1
ATOM 1738 C C . VAL A 1 222 ? 13.562 -13.539 -13.07 1 98.25 222 VAL A C 1
ATOM 1740 O O . VAL A 1 222 ? 13.898 -14.453 -13.828 1 98.25 222 VAL A O 1
ATOM 1743 N N . LYS A 1 223 ? 14.094 -12.328 -13.172 1 97.44 223 LYS A N 1
ATOM 1744 C CA . LYS A 1 223 ? 15.18 -12.016 -14.102 1 97.44 223 LYS A CA 1
ATOM 1745 C C . LYS A 1 223 ? 16.422 -12.836 -13.781 1 97.44 223 LYS A C 1
ATOM 1747 O O . LYS A 1 223 ? 17.109 -13.32 -14.688 1 97.44 223 LYS A O 1
ATOM 1752 N N . LYS A 1 224 ? 16.719 -12.945 -12.5 1 97.25 224 LYS A N 1
ATOM 1753 C CA . LYS A 1 224 ? 17.891 -13.719 -12.078 1 97.25 224 LYS A CA 1
ATOM 1754 C C . LYS A 1 224 ? 17.75 -15.188 -12.469 1 97.25 224 LYS A C 1
ATOM 1756 O O . LYS A 1 224 ? 18.719 -15.836 -12.836 1 97.25 224 LYS A O 1
ATOM 1761 N N . LEU A 1 225 ? 16.516 -15.656 -12.32 1 98 225 LEU A N 1
ATOM 1762 C CA . LEU A 1 225 ? 16.266 -17.031 -12.758 1 98 225 LEU A CA 1
ATOM 1763 C C . LEU A 1 225 ? 16.547 -17.172 -14.25 1 98 225 LEU A C 1
ATOM 1765 O O . LEU A 1 225 ? 17.188 -18.141 -14.68 1 98 225 LEU A O 1
ATOM 1769 N N . TYR A 1 226 ? 16.078 -16.203 -15.039 1 97.25 226 TYR A N 1
ATOM 1770 C CA . TYR A 1 226 ? 16.328 -16.234 -16.469 1 97.25 226 TYR A CA 1
ATOM 1771 C C . TYR A 1 226 ? 17.828 -16.172 -16.766 1 97.25 226 TYR A C 1
ATOM 1773 O O . TYR A 1 226 ? 18.328 -16.891 -17.641 1 97.25 226 TYR A O 1
ATOM 1781 N N . ASP A 1 227 ? 18.516 -15.352 -16.062 1 96.69 227 ASP A N 1
ATOM 1782 C CA . ASP A 1 227 ? 19.953 -15.219 -16.266 1 96.69 227 ASP A CA 1
ATOM 1783 C C . ASP A 1 227 ? 20.672 -16.531 -15.961 1 96.69 227 ASP A C 1
ATOM 1785 O O . ASP A 1 227 ? 21.703 -16.844 -16.578 1 96.69 227 ASP A O 1
ATOM 1789 N N . ALA A 1 228 ? 20.125 -17.25 -15.07 1 97.44 228 ALA A N 1
ATOM 1790 C CA . ALA A 1 228 ? 20.781 -18.484 -14.609 1 97.44 228 ALA A CA 1
ATOM 1791 C C . ALA A 1 228 ? 20.531 -19.625 -15.586 1 97.44 228 ALA A C 1
ATOM 1793 O O . ALA A 1 228 ? 21.391 -20.484 -15.789 1 97.44 228 ALA A O 1
ATOM 1794 N N . CYS A 1 229 ? 19.344 -19.703 -16.266 1 96.81 229 CYS A N 1
ATOM 1795 C CA . CYS A 1 229 ? 19.062 -20.922 -17 1 96.81 229 CYS A CA 1
ATOM 1796 C C . CYS A 1 229 ? 18.562 -20.609 -18.406 1 96.81 229 CYS A C 1
ATOM 1798 O O . CYS A 1 229 ? 18.422 -21.516 -19.234 1 96.81 229 CYS A O 1
ATOM 1800 N N . GLY A 1 230 ? 18.25 -19.328 -18.672 1 95.88 230 GLY A N 1
ATOM 1801 C CA . GLY A 1 230 ? 17.859 -18.891 -20 1 95.88 230 GLY A CA 1
ATOM 1802 C C . GLY A 1 230 ? 16.5 -19.406 -20.422 1 95.88 230 GLY A C 1
ATOM 1803 O O . GLY A 1 230 ? 16.172 -19.422 -21.609 1 95.88 230 GLY A O 1
ATOM 1804 N N . ASN A 1 231 ? 15.688 -19.859 -19.531 1 97.19 231 ASN A N 1
ATOM 1805 C CA . ASN A 1 231 ? 14.414 -20.484 -19.875 1 97.19 231 ASN A CA 1
ATOM 1806 C C . ASN A 1 231 ? 13.305 -19.438 -20.047 1 97.19 231 ASN A C 1
ATOM 1808 O O . ASN A 1 231 ? 12.656 -19.047 -19.062 1 97.19 231 ASN A O 1
ATOM 1812 N N . GLU A 1 232 ? 13.008 -19.094 -21.203 1 96.88 232 GLU A N 1
ATOM 1813 C CA . GLU A 1 232 ? 12.023 -18.062 -21.5 1 96.88 232 GLU A CA 1
ATOM 1814 C C . GLU A 1 232 ? 10.602 -18.547 -21.234 1 96.88 232 GLU A C 1
ATOM 1816 O O . GLU A 1 232 ? 9.711 -17.75 -20.938 1 96.88 232 GLU A O 1
ATOM 1821 N N . ARG A 1 233 ? 10.422 -19.797 -21.359 1 97.56 233 ARG A N 1
ATOM 1822 C CA . ARG A 1 233 ? 9.094 -20.344 -21.156 1 97.56 233 ARG A CA 1
ATOM 1823 C C . ARG A 1 233 ? 8.617 -20.109 -19.719 1 97.56 233 ARG A C 1
ATOM 1825 O O . ARG A 1 233 ? 7.512 -19.625 -19.5 1 97.56 233 ARG A O 1
ATOM 1832 N N . VAL A 1 234 ? 9.492 -20.312 -18.781 1 98.44 234 VAL A N 1
ATOM 1833 C CA . VAL A 1 234 ? 9.125 -20.312 -17.375 1 98.44 234 VAL A CA 1
ATOM 1834 C C . VAL A 1 234 ? 8.977 -18.875 -16.875 1 98.44 234 VAL A C 1
ATOM 1836 O O . VAL A 1 234 ? 8.18 -18.594 -15.977 1 98.44 234 VAL A O 1
ATOM 1839 N N . VAL A 1 235 ? 9.68 -17.922 -17.578 1 98.19 235 VAL A N 1
ATOM 1840 C CA . VAL A 1 235 ? 9.711 -16.562 -17.031 1 98.19 235 VAL A CA 1
ATOM 1841 C C . VAL A 1 235 ? 8.828 -15.641 -17.859 1 98.19 235 VAL A C 1
ATOM 1843 O O . VAL A 1 235 ? 8.672 -14.461 -17.531 1 98.19 235 VAL A O 1
ATOM 1846 N N . ARG A 1 236 ? 8.188 -16.188 -18.953 1 98 236 ARG A N 1
ATOM 1847 C CA . ARG A 1 236 ? 7.41 -15.273 -19.781 1 98 236 ARG A CA 1
ATOM 1848 C C . ARG A 1 236 ? 6.316 -16.016 -20.531 1 98 236 ARG A C 1
ATOM 1850 O O . ARG A 1 236 ? 5.129 -15.805 -20.281 1 98 236 ARG A O 1
ATOM 1857 N N . ARG A 1 237 ? 6.637 -16.938 -21.375 1 98.12 237 ARG A N 1
ATOM 1858 C CA . ARG A 1 237 ? 5.715 -17.5 -22.359 1 98.12 237 ARG A CA 1
ATOM 1859 C C . ARG A 1 237 ? 4.586 -18.266 -21.672 1 98.12 237 ARG A C 1
ATOM 1861 O O . ARG A 1 237 ? 3.438 -18.203 -22.125 1 98.12 237 ARG A O 1
ATOM 1868 N N . ASN A 1 238 ? 4.941 -18.984 -20.656 1 98.62 238 ASN A N 1
ATOM 1869 C CA . ASN A 1 238 ? 3.914 -19.719 -19.922 1 98.62 238 ASN A CA 1
ATOM 1870 C C . ASN A 1 238 ? 2.908 -18.781 -19.281 1 98.62 238 ASN A C 1
ATOM 1872 O O . ASN A 1 238 ? 1.708 -19.062 -19.25 1 98.62 238 ASN A O 1
ATOM 1876 N N . ALA A 1 239 ? 3.404 -17.703 -18.766 1 98.69 239 ALA A N 1
ATOM 1877 C CA . ALA A 1 239 ? 2.52 -16.719 -18.156 1 98.69 239 ALA A CA 1
ATOM 1878 C C . ALA A 1 239 ? 1.589 -16.094 -19.188 1 98.69 239 ALA A C 1
ATOM 1880 O O . ALA A 1 239 ? 0.395 -15.922 -18.938 1 98.69 239 ALA A O 1
ATOM 1881 N N . GLU A 1 240 ? 2.158 -15.734 -20.375 1 98.25 240 GLU A N 1
ATOM 1882 C CA . GLU A 1 240 ? 1.352 -15.18 -21.453 1 98.25 240 GLU A CA 1
ATOM 1883 C C . GLU A 1 240 ? 0.231 -16.125 -21.859 1 98.25 240 GLU A C 1
ATOM 1885 O O . GLU A 1 240 ? -0.907 -15.711 -22.062 1 98.25 240 GLU A O 1
ATOM 1890 N N . LYS A 1 241 ? 0.578 -17.359 -21.906 1 98.25 241 LYS A N 1
ATOM 1891 C CA . LYS A 1 241 ? -0.39 -18.391 -22.281 1 98.25 241 LYS A CA 1
ATOM 1892 C C . LYS A 1 241 ? -1.447 -18.562 -21.188 1 98.25 241 LYS A C 1
ATOM 1894 O O . LYS A 1 241 ? -2.646 -18.531 -21.469 1 98.25 241 LYS A O 1
ATOM 1899 N N . PHE A 1 242 ? -1.066 -18.688 -19.969 1 98.75 242 PHE A N 1
ATOM 1900 C CA . PHE A 1 242 ? -1.959 -19.016 -18.859 1 98.75 242 PHE A CA 1
ATOM 1901 C C . PHE A 1 242 ? -2.932 -17.875 -18.578 1 98.75 242 PHE A C 1
ATOM 1903 O O . PHE A 1 242 ? -4.121 -18.109 -18.359 1 98.75 242 PHE A O 1
ATOM 1910 N N . PHE A 1 243 ? -2.391 -16.656 -18.609 1 98.81 243 PHE A N 1
ATOM 1911 C CA . PHE A 1 243 ? -3.195 -15.508 -18.203 1 98.81 243 PHE A CA 1
ATOM 1912 C C . PHE A 1 243 ? -3.787 -14.812 -19.438 1 98.81 243 PHE A C 1
ATOM 1914 O O . PHE A 1 243 ? -4.586 -13.883 -19.297 1 98.81 243 PHE A O 1
ATOM 1921 N N . LYS A 1 244 ? -3.414 -15.234 -20.656 1 98.06 244 LYS A N 1
ATOM 1922 C CA . LYS A 1 244 ? -3.879 -14.656 -21.906 1 98.06 244 LYS A CA 1
ATOM 1923 C C . LYS A 1 244 ? -3.551 -13.172 -21.984 1 98.06 244 LYS A C 1
ATOM 1925 O O . LYS A 1 244 ? -4.422 -12.352 -22.266 1 98.06 244 LYS A O 1
ATOM 1930 N N . ILE A 1 245 ? -2.383 -12.898 -21.641 1 96.88 245 ILE A N 1
ATOM 1931 C CA . ILE A 1 245 ? -1.926 -11.508 -21.656 1 96.88 245 ILE A CA 1
ATOM 1932 C C . ILE A 1 245 ? -0.756 -11.367 -22.641 1 96.88 245 ILE A C 1
ATOM 1934 O O . ILE A 1 245 ? -0.09 -12.352 -22.969 1 96.88 245 ILE A O 1
ATOM 1938 N N . MET B 1 1 ? 26.766 13.648 17.266 1 43.09 1 MET B N 1
ATOM 1939 C CA . MET B 1 1 ? 25.781 12.633 17.625 1 43.09 1 MET B CA 1
ATOM 1940 C C . MET B 1 1 ? 24.688 12.531 16.562 1 43.09 1 MET B C 1
ATOM 1942 O O . MET B 1 1 ? 24.203 13.547 16.062 1 43.09 1 MET B O 1
ATOM 1946 N N . PHE B 1 2 ? 24.547 11.406 15.797 1 56.84 2 PHE B N 1
ATOM 1947 C CA . PHE B 1 2 ? 23.719 11.305 14.602 1 56.84 2 PHE B CA 1
ATOM 1948 C C . PHE B 1 2 ? 22.266 11.664 14.898 1 56.84 2 PHE B C 1
ATOM 1950 O O . PHE B 1 2 ? 21.656 11.07 15.789 1 56.84 2 PHE B O 1
ATOM 1957 N N . MET B 1 3 ? 21.844 12.891 14.508 1 77.5 3 MET B N 1
ATOM 1958 C CA . MET B 1 3 ? 20.531 13.43 14.828 1 77.5 3 MET B CA 1
ATOM 1959 C C . MET B 1 3 ? 19.438 12.633 14.141 1 77.5 3 MET B C 1
ATOM 1961 O O . MET B 1 3 ? 19.562 12.258 12.977 1 77.5 3 MET B O 1
ATOM 1965 N N . THR B 1 4 ? 18.516 12.156 15.055 1 90.88 4 THR B N 1
ATOM 1966 C CA . THR B 1 4 ? 17.328 11.477 14.539 1 90.88 4 THR B CA 1
ATOM 1967 C C . THR B 1 4 ? 16.266 12.477 14.125 1 90.88 4 THR B C 1
ATOM 1969 O O . THR B 1 4 ? 15.836 13.312 14.93 1 90.88 4 THR B O 1
ATOM 1972 N N . ALA B 1 5 ? 16 12.547 12.844 1 96.88 5 ALA B N 1
ATOM 1973 C CA . ALA B 1 5 ? 14.938 13.391 12.312 1 96.88 5 ALA B CA 1
ATOM 1974 C C . ALA B 1 5 ? 13.594 12.672 12.352 1 96.88 5 ALA B C 1
ATOM 1976 O O . ALA B 1 5 ? 13.547 11.438 12.422 1 96.88 5 ALA B O 1
ATOM 1977 N N . ILE B 1 6 ? 12.508 13.43 12.477 1 98.56 6 ILE B N 1
ATOM 1978 C CA . ILE B 1 6 ? 11.148 12.922 12.422 1 98.56 6 ILE B CA 1
ATOM 1979 C C . ILE B 1 6 ? 10.469 13.391 11.141 1 98.56 6 ILE B C 1
ATOM 1981 O O . ILE B 1 6 ? 10.422 14.594 10.859 1 98.56 6 ILE B O 1
ATOM 1985 N N . ASP B 1 7 ? 10.055 12.477 10.312 1 98.81 7 ASP B N 1
ATOM 1986 C CA . ASP B 1 7 ? 9.234 12.836 9.156 1 98.81 7 ASP B CA 1
ATOM 1987 C C . ASP B 1 7 ? 7.75 12.781 9.5 1 98.81 7 ASP B C 1
ATOM 1989 O O . ASP B 1 7 ? 7.168 11.695 9.57 1 98.81 7 ASP B O 1
ATOM 1993 N N . THR B 1 8 ? 7.113 13.914 9.602 1 98.88 8 THR B N 1
ATOM 1994 C CA . THR B 1 8 ? 5.797 14.008 10.219 1 98.88 8 THR B CA 1
ATOM 1995 C C . THR B 1 8 ? 4.699 13.766 9.195 1 98.88 8 THR B C 1
ATOM 1997 O O . THR B 1 8 ? 3.51 13.828 9.516 1 98.88 8 THR B O 1
ATOM 2000 N N . HIS B 1 9 ? 5.074 13.5 7.988 1 98.88 9 HIS B N 1
ATOM 2001 C CA . HIS B 1 9 ? 4.074 13.297 6.945 1 98.88 9 HIS B CA 1
ATOM 2002 C C . HIS B 1 9 ? 4.598 12.375 5.848 1 98.88 9 HIS B C 1
ATOM 2004 O O . HIS B 1 9 ? 5.254 12.836 4.91 1 98.88 9 HIS B O 1
ATOM 2010 N N . ILE B 1 10 ? 4.293 11.164 5.953 1 98.75 10 ILE B N 1
ATOM 2011 C CA . ILE B 1 10 ? 4.559 10.211 4.883 1 98.75 10 ILE B CA 1
ATOM 2012 C C . ILE B 1 10 ? 3.303 9.391 4.602 1 98.75 10 ILE B C 1
ATOM 2014 O O . ILE B 1 10 ? 2.328 9.453 5.355 1 98.75 10 ILE B O 1
ATOM 2018 N N . HIS B 1 11 ? 3.275 8.797 3.559 1 98.31 11 HIS B N 1
ATOM 2019 C CA . HIS B 1 11 ? 2.35 7.715 3.236 1 98.31 11 HIS B CA 1
ATOM 2020 C C . HIS B 1 11 ? 3.084 6.387 3.084 1 98.31 11 HIS B C 1
ATOM 2022 O O . HIS B 1 11 ? 3.422 5.984 1.969 1 98.31 11 HIS B O 1
ATOM 2028 N N . SER B 1 12 ? 3.256 5.758 4.223 1 97.56 12 SER B N 1
ATOM 2029 C CA . SER B 1 12 ? 4.098 4.566 4.285 1 97.56 12 SER B CA 1
ATOM 2030 C C . SER B 1 12 ? 3.562 3.465 3.377 1 97.56 12 SER B C 1
ATOM 2032 O O . SER B 1 12 ? 4.32 2.611 2.912 1 97.56 12 SER B O 1
ATOM 2034 N N . GLU B 1 13 ? 2.307 3.514 3.047 1 95 13 GLU B N 1
ATOM 2035 C CA . GLU B 1 13 ? 1.666 2.514 2.197 1 95 13 GLU B CA 1
ATOM 2036 C C . GLU B 1 13 ? 2.254 2.527 0.79 1 95 13 GLU B C 1
ATOM 2038 O O . GLU B 1 13 ? 2.168 1.532 0.066 1 95 13 GLU B O 1
ATOM 2043 N N . GLY B 1 14 ? 2.789 3.623 0.412 1 96.38 14 GLY B N 1
ATOM 2044 C CA . GLY B 1 14 ? 3.363 3.752 -0.918 1 96.38 14 GLY B CA 1
ATOM 2045 C C . GLY B 1 14 ? 4.859 3.504 -0.948 1 96.38 14 GLY B C 1
ATOM 2046 O O . GLY B 1 14 ? 5.52 3.775 -1.954 1 96.38 14 GLY B O 1
ATOM 2047 N N . ARG B 1 15 ? 5.41 3.012 0.168 1 97.19 15 ARG B N 1
ATOM 2048 C CA . ARG B 1 15 ? 6.84 2.748 0.277 1 97.19 15 ARG B CA 1
ATOM 2049 C C . ARG B 1 15 ? 7.102 1.307 0.7 1 97.19 15 ARG B C 1
ATOM 2051 O O . ARG B 1 15 ? 6.301 0.714 1.429 1 97.19 15 ARG B O 1
ATOM 2058 N N . SER B 1 16 ? 8.203 0.781 0.279 1 97.06 16 SER B N 1
ATOM 2059 C CA . SER B 1 16 ? 8.578 -0.578 0.654 1 97.06 16 SER B CA 1
ATOM 2060 C C . SER B 1 16 ? 9.258 -0.606 2.021 1 97.06 16 SER B C 1
ATOM 2062 O O . SER B 1 16 ? 9.68 0.432 2.533 1 97.06 16 SER B O 1
ATOM 2064 N N . VAL B 1 17 ? 9.312 -1.803 2.586 1 96.81 17 VAL B N 1
ATOM 2065 C CA . VAL B 1 17 ? 10.016 -1.946 3.857 1 96.81 17 VAL B CA 1
ATOM 2066 C C . VAL B 1 17 ? 11.492 -1.575 3.678 1 96.81 17 VAL B C 1
ATOM 2068 O O . VAL B 1 17 ? 12.109 -1.018 4.586 1 96.81 17 VAL B O 1
ATOM 2071 N N . GLU B 1 18 ? 12.055 -1.804 2.512 1 96.56 18 GLU B N 1
ATOM 2072 C CA . GLU B 1 18 ? 13.43 -1.412 2.205 1 96.56 18 GLU B CA 1
ATOM 2073 C C . GLU B 1 18 ? 13.578 0.106 2.205 1 96.56 18 GLU B C 1
ATOM 2075 O O . GLU B 1 18 ? 14.602 0.631 2.65 1 96.56 18 GLU B O 1
ATOM 2080 N N . ASP B 1 19 ? 12.555 0.776 1.655 1 97.56 19 ASP B N 1
ATOM 2081 C CA . ASP B 1 19 ? 12.562 2.236 1.675 1 97.56 19 ASP B CA 1
ATOM 2082 C C . ASP B 1 19 ? 12.578 2.766 3.105 1 97.56 19 ASP B C 1
ATOM 2084 O O . ASP B 1 19 ? 13.344 3.672 3.432 1 97.56 19 ASP B O 1
ATOM 2088 N N . LEU B 1 20 ? 11.688 2.164 3.934 1 98.12 20 LEU B N 1
ATOM 2089 C CA . LEU B 1 20 ? 11.609 2.576 5.332 1 98.12 20 LEU B CA 1
ATOM 2090 C C . LEU B 1 20 ? 12.93 2.307 6.051 1 98.12 20 LEU B C 1
ATOM 2092 O O . LEU B 1 20 ? 13.391 3.135 6.84 1 98.12 20 LEU B O 1
ATOM 2096 N N . LYS B 1 21 ? 13.5 1.194 5.766 1 97.88 21 LYS B N 1
ATOM 2097 C CA . LYS B 1 21 ? 14.797 0.852 6.34 1 97.88 21 LYS B CA 1
ATOM 2098 C C . LYS B 1 21 ? 15.867 1.847 5.906 1 97.88 21 LYS B C 1
ATOM 2100 O O . LYS B 1 21 ? 16.688 2.273 6.723 1 97.88 21 LYS B O 1
ATOM 2105 N N . PHE B 1 22 ? 15.859 2.174 4.645 1 97.44 22 PHE B N 1
ATOM 2106 C CA . PHE B 1 22 ? 16.797 3.15 4.113 1 97.44 22 PHE B CA 1
ATOM 2107 C C . PHE B 1 22 ? 16.672 4.484 4.84 1 97.44 22 PHE B C 1
ATOM 2109 O O . PHE B 1 22 ? 17.672 5.094 5.215 1 97.44 22 PHE B O 1
ATOM 2116 N N . MET B 1 23 ? 15.453 4.938 5.082 1 97.88 23 MET B N 1
ATOM 2117 C CA . MET B 1 23 ? 15.203 6.168 5.828 1 97.88 23 MET B CA 1
ATOM 2118 C C . MET B 1 23 ? 15.781 6.07 7.238 1 97.88 23 MET B C 1
ATOM 2120 O O . MET B 1 23 ? 16.516 6.965 7.676 1 97.88 23 MET B O 1
ATOM 2124 N N . ALA B 1 24 ? 15.453 4.961 7.891 1 97.88 24 ALA B N 1
ATOM 2125 C CA . ALA B 1 24 ? 15.891 4.754 9.273 1 97.88 24 ALA B CA 1
ATOM 2126 C C . ALA B 1 24 ? 17.406 4.75 9.375 1 97.88 24 ALA B C 1
ATOM 2128 O O . ALA B 1 24 ? 17.984 5.395 10.25 1 97.88 24 ALA B O 1
ATOM 2129 N N . GLU B 1 25 ? 18.047 4.105 8.43 1 97.62 25 GLU B N 1
ATOM 2130 C CA . GLU B 1 25 ? 19.5 3.971 8.43 1 97.62 25 GLU B CA 1
ATOM 2131 C C . GLU B 1 25 ? 20.172 5.301 8.109 1 97.62 25 GLU B C 1
ATOM 2133 O O . GLU B 1 25 ? 21.359 5.48 8.383 1 97.62 25 GLU B O 1
ATOM 2138 N N . ASN B 1 26 ? 19.359 6.195 7.562 1 96.81 26 ASN B N 1
ATOM 2139 C CA . ASN B 1 26 ? 19.938 7.488 7.207 1 96.81 26 ASN B CA 1
ATOM 2140 C C . ASN B 1 26 ? 19.406 8.602 8.117 1 96.81 26 ASN B C 1
ATOM 2142 O O . ASN B 1 26 ? 19.391 9.766 7.723 1 96.81 26 ASN B O 1
ATOM 2146 N N . GLY B 1 27 ? 18.875 8.234 9.242 1 96 27 GLY B N 1
ATOM 2147 C CA . GLY B 1 27 ? 18.688 9.219 10.289 1 96 27 GLY B CA 1
ATOM 2148 C C . GLY B 1 27 ? 17.234 9.602 10.5 1 96 27 GLY B C 1
ATOM 2149 O O . GLY B 1 27 ? 16.922 10.438 11.344 1 96 27 GLY B O 1
ATOM 2150 N N . ILE B 1 28 ? 16.344 9.055 9.789 1 97.75 28 ILE B N 1
ATOM 2151 C CA . ILE B 1 28 ? 14.906 9.273 9.992 1 97.75 28 ILE B CA 1
ATOM 2152 C C . ILE B 1 28 ? 14.289 8.047 10.656 1 97.75 28 ILE B C 1
ATOM 2154 O O . ILE B 1 28 ? 13.781 7.152 9.969 1 97.75 28 ILE B O 1
ATOM 2158 N N . LYS B 1 29 ? 14.258 8.016 11.953 1 96.62 29 LYS B N 1
ATOM 2159 C CA . LYS B 1 29 ? 13.891 6.797 12.672 1 96.62 29 LYS B CA 1
ATOM 2160 C C . LYS B 1 29 ? 12.461 6.883 13.195 1 96.62 29 LYS B C 1
ATOM 2162 O O . LYS B 1 29 ? 11.953 5.926 13.789 1 96.62 29 LYS B O 1
ATOM 2167 N N . ILE B 1 30 ? 11.852 8.047 13.062 1 98.5 30 ILE B N 1
ATOM 2168 C CA . ILE B 1 30 ? 10.469 8.258 13.477 1 98.5 30 ILE B CA 1
ATOM 2169 C C . ILE B 1 30 ? 9.68 8.891 12.336 1 98.5 30 ILE B C 1
ATOM 2171 O O . ILE B 1 30 ? 10.172 9.789 11.656 1 98.5 30 ILE B O 1
ATOM 2175 N N . ALA B 1 31 ? 8.492 8.406 12.117 1 98.81 31 ALA B N 1
ATOM 2176 C CA . ALA B 1 31 ? 7.633 9.008 11.094 1 98.81 31 ALA B CA 1
ATOM 2177 C C . ALA B 1 31 ? 6.168 8.953 11.508 1 98.81 31 ALA B C 1
ATOM 2179 O O . ALA B 1 31 ? 5.793 8.172 12.391 1 98.81 31 ALA B O 1
ATOM 2180 N N . ILE B 1 32 ? 5.371 9.828 10.953 1 98.94 32 ILE B N 1
ATOM 2181 C CA . ILE B 1 32 ? 3.916 9.773 11.039 1 98.94 32 ILE B CA 1
ATOM 2182 C C . ILE B 1 32 ? 3.326 9.461 9.664 1 98.94 32 ILE B C 1
ATOM 2184 O O . ILE B 1 32 ? 3.564 10.188 8.695 1 98.94 32 ILE B O 1
ATOM 2188 N N . THR B 1 33 ? 2.691 8.328 9.555 1 98.88 33 THR B N 1
ATOM 2189 C CA . THR B 1 33 ? 2.008 7.977 8.32 1 98.88 33 THR B CA 1
ATOM 2190 C C . THR B 1 33 ? 0.564 8.469 8.336 1 98.88 33 THR B C 1
ATOM 2192 O O . THR B 1 33 ? -0.14 8.312 9.336 1 98.88 33 THR B O 1
ATOM 2195 N N . CYS B 1 34 ? 0.156 9.141 7.258 1 98.88 34 CYS B N 1
ATOM 2196 C CA . CYS B 1 34 ? -1.136 9.812 7.199 1 98.88 34 CYS B CA 1
ATOM 2197 C C . CYS B 1 34 ? -2.131 9.016 6.367 1 98.88 34 CYS B C 1
ATOM 2199 O O . CYS B 1 34 ? -1.745 8.336 5.41 1 98.88 34 CYS B O 1
ATOM 2201 N N . ALA B 1 35 ? -3.379 9.133 6.746 1 98.81 35 ALA B N 1
ATOM 2202 C CA . ALA B 1 35 ? -4.449 8.438 6.035 1 98.81 35 ALA B CA 1
ATOM 2203 C C . ALA B 1 35 ? -4.621 9 4.625 1 98.81 35 ALA B C 1
ATOM 2205 O O . ALA B 1 35 ? -4.824 10.203 4.453 1 98.81 35 ALA B O 1
ATOM 2206 N N . PHE B 1 36 ? -4.543 8.094 3.686 1 98.62 36 PHE B N 1
ATOM 2207 C CA . PHE B 1 36 ? -4.801 8.391 2.281 1 98.62 36 PHE B CA 1
ATOM 2208 C C . PHE B 1 36 ? -5.121 7.121 1.506 1 98.62 36 PHE B C 1
ATOM 2210 O O . PHE B 1 36 ? -4.5 6.078 1.725 1 98.62 36 PHE B O 1
ATOM 2217 N N . TYR B 1 37 ? -6.102 7.16 0.741 1 98.31 37 TYR B N 1
ATOM 2218 C CA . TYR B 1 37 ? -6.453 6.074 -0.165 1 98.31 37 TYR B CA 1
ATOM 2219 C C . TYR B 1 37 ? -6.41 6.535 -1.616 1 98.31 37 TYR B C 1
ATOM 2221 O O . TYR B 1 37 ? -7.016 7.551 -1.969 1 98.31 37 TYR B O 1
ATOM 2229 N N . PRO B 1 38 ? -5.758 5.816 -2.451 1 97.12 38 PRO B N 1
ATOM 2230 C CA . PRO B 1 38 ? -5.359 6.375 -3.744 1 97.12 38 PRO B CA 1
ATOM 2231 C C . PRO B 1 38 ? -6.527 6.492 -4.723 1 97.12 38 PRO B C 1
ATOM 2233 O O . PRO B 1 38 ? -6.406 7.148 -5.758 1 97.12 38 PRO B O 1
ATOM 2236 N N . ILE B 1 39 ? -7.672 5.918 -4.504 1 97.62 39 ILE B N 1
ATOM 2237 C CA . ILE B 1 39 ? -8.906 6.148 -5.25 1 97.62 39 ILE B CA 1
ATOM 2238 C C . ILE B 1 39 ? -10.023 6.527 -4.285 1 97.62 39 ILE B C 1
ATOM 2240 O O . ILE B 1 39 ? -9.969 6.195 -3.098 1 97.62 39 ILE B O 1
ATOM 2244 N N . ARG B 1 40 ? -11.07 7.258 -4.797 1 98.19 40 ARG B N 1
ATOM 2245 C CA . ARG B 1 40 ? -12.203 7.551 -3.93 1 98.19 40 ARG B CA 1
ATOM 2246 C C . ARG B 1 40 ? -12.906 6.27 -3.492 1 98.19 40 ARG B C 1
ATOM 2248 O O . ARG B 1 40 ? -13.414 5.52 -4.328 1 98.19 40 ARG B O 1
ATOM 2255 N N . PRO B 1 41 ? -12.922 6.016 -2.193 1 98.75 41 PRO B N 1
ATOM 2256 C CA . PRO B 1 41 ? -13.57 4.781 -1.738 1 98.75 41 PRO B CA 1
ATOM 2257 C C . PRO B 1 41 ? -15.062 4.75 -2.047 1 98.75 41 PRO B C 1
ATOM 2259 O O . PRO B 1 41 ? -15.742 5.773 -1.948 1 98.75 41 PRO B O 1
ATOM 2262 N N . SER B 1 42 ? -15.57 3.582 -2.354 1 98.75 42 SER B N 1
ATOM 2263 C CA . SER B 1 42 ? -17 3.404 -2.598 1 98.75 42 SER B CA 1
ATOM 2264 C C . SER B 1 42 ? -17.766 3.262 -1.289 1 98.75 42 SER B C 1
ATOM 2266 O O . SER B 1 42 ? -18.984 3.436 -1.26 1 98.75 42 SER B O 1
ATOM 2268 N N . PHE B 1 43 ? -16.984 2.953 -0.172 1 98.88 43 PHE B N 1
ATOM 2269 C CA . PHE B 1 43 ? -17.625 2.65 1.104 1 98.88 43 PHE B CA 1
ATOM 2270 C C . PHE B 1 43 ? -16.844 3.266 2.26 1 98.88 43 PHE B C 1
ATOM 2272 O O . PHE B 1 43 ? -15.609 3.299 2.232 1 98.88 43 PHE B O 1
ATOM 2279 N N . PRO B 1 44 ? -17.562 3.742 3.311 1 98.88 44 PRO B N 1
ATOM 2280 C CA . PRO B 1 44 ? -16.844 4.262 4.473 1 98.88 44 PRO B CA 1
ATOM 2281 C C . PRO B 1 44 ? -16.031 3.188 5.191 1 98.88 44 PRO B C 1
ATOM 2283 O O . PRO B 1 44 ? -15.008 3.494 5.809 1 98.88 44 PRO B O 1
ATOM 2286 N N . GLU B 1 45 ? -16.5 1.893 5.082 1 98.88 45 GLU B N 1
ATOM 2287 C CA . GLU B 1 45 ? -15.836 0.762 5.727 1 98.88 45 GLU B CA 1
ATOM 2288 C C . GLU B 1 45 ? -14.391 0.624 5.258 1 98.88 45 GLU B C 1
ATOM 2290 O O . GLU B 1 45 ? -13.523 0.213 6.027 1 98.88 45 GLU B O 1
ATOM 2295 N N . THR B 1 46 ? -14.125 1.081 4.004 1 98.88 46 THR B N 1
ATOM 2296 C CA . THR B 1 46 ? -12.773 1.059 3.463 1 98.88 46 THR B CA 1
ATOM 2297 C C . THR B 1 46 ? -11.836 1.927 4.301 1 98.88 46 THR B C 1
ATOM 2299 O O . THR B 1 46 ? -10.734 1.501 4.656 1 98.88 46 THR B O 1
ATOM 2302 N N . LEU B 1 47 ? -12.312 3.07 4.691 1 98.94 47 LEU B N 1
ATOM 2303 C CA . LEU B 1 47 ? -11.469 3.99 5.445 1 98.94 47 LEU B CA 1
ATOM 2304 C C . LEU B 1 47 ? -11.383 3.572 6.91 1 98.94 47 LEU B C 1
ATOM 2306 O O . LEU B 1 47 ? -10.391 3.848 7.582 1 98.94 47 LEU B O 1
ATOM 2310 N N . ILE B 1 48 ? -12.406 2.863 7.379 1 98.88 48 ILE B N 1
ATOM 2311 C CA . ILE B 1 48 ? -12.352 2.305 8.727 1 98.88 48 ILE B CA 1
ATOM 2312 C C . ILE B 1 48 ? -11.227 1.269 8.805 1 98.88 48 ILE B C 1
ATOM 2314 O O . ILE B 1 48 ? -10.391 1.325 9.711 1 98.88 48 ILE B O 1
ATOM 2318 N N . ASP B 1 49 ? -11.172 0.385 7.84 1 98.88 49 ASP B N 1
ATOM 2319 C CA . ASP B 1 49 ? -10.117 -0.628 7.828 1 98.88 49 ASP B CA 1
ATOM 2320 C C . ASP B 1 49 ? -8.766 -0.008 7.504 1 98.88 49 ASP B C 1
ATOM 2322 O O . ASP B 1 49 ? -7.727 -0.499 7.957 1 98.88 49 ASP B O 1
ATOM 2326 N N . LEU B 1 50 ? -8.75 1.124 6.75 1 98.81 50 LEU B N 1
ATOM 2327 C CA . LEU B 1 50 ? -7.5 1.845 6.531 1 98.81 50 LEU B CA 1
ATOM 2328 C C . LEU B 1 50 ? -6.934 2.361 7.852 1 98.81 50 LEU B C 1
ATOM 2330 O O . LEU B 1 50 ? -5.73 2.248 8.102 1 98.81 50 LEU B O 1
ATOM 2334 N N . ALA B 1 51 ? -7.801 2.918 8.695 1 98.88 51 ALA B N 1
ATOM 2335 C CA . ALA B 1 51 ? -7.363 3.395 10 1 98.88 51 ALA B CA 1
ATOM 2336 C C . ALA B 1 51 ? -6.73 2.268 10.812 1 98.88 51 ALA B C 1
ATOM 2338 O O . ALA B 1 51 ? -5.691 2.461 11.445 1 98.88 51 ALA B O 1
ATOM 2339 N N . ARG B 1 52 ? -7.312 1.118 10.727 1 98.75 52 ARG B N 1
ATOM 2340 C CA . ARG B 1 52 ? -6.781 -0.044 11.43 1 98.75 52 ARG B CA 1
ATOM 2341 C C . ARG B 1 52 ? -5.434 -0.462 10.852 1 98.75 52 ARG B C 1
ATOM 2343 O O . ARG B 1 52 ? -4.5 -0.765 11.602 1 98.75 52 ARG B O 1
ATOM 2350 N N . LYS B 1 53 ? -5.375 -0.494 9.531 1 98.62 53 LYS B N 1
ATOM 2351 C CA . LYS B 1 53 ? -4.113 -0.844 8.883 1 98.62 53 LYS B CA 1
ATOM 2352 C C . LYS B 1 53 ? -2.992 0.098 9.32 1 98.62 53 LYS B C 1
ATOM 2354 O O . LYS B 1 53 ? -1.881 -0.345 9.609 1 98.62 53 LYS B O 1
ATOM 2359 N N . LEU B 1 54 ? -3.273 1.378 9.406 1 98.75 54 LEU B N 1
ATOM 2360 C CA . LEU B 1 54 ? -2.293 2.398 9.758 1 98.75 54 LEU B CA 1
ATOM 2361 C C . LEU B 1 54 ? -1.845 2.248 11.211 1 98.75 54 LEU B C 1
ATOM 2363 O O . LEU B 1 54 ? -0.689 2.523 11.539 1 98.75 54 LEU B O 1
ATOM 2367 N N . THR B 1 55 ? -2.721 1.767 12.07 1 98.69 55 THR B N 1
ATOM 2368 C CA . THR B 1 55 ? -2.432 1.753 13.5 1 98.69 55 THR B CA 1
ATOM 2369 C C . THR B 1 55 ? -1.929 0.381 13.938 1 98.69 55 THR B C 1
ATOM 2371 O O . THR B 1 55 ? -1.218 0.264 14.938 1 98.69 55 THR B O 1
ATOM 2374 N N . GLU B 1 56 ? -2.295 -0.679 13.188 1 98 56 GLU B N 1
ATOM 2375 C CA . GLU B 1 56 ? -1.953 -2.037 13.602 1 98 56 GLU B CA 1
ATOM 2376 C C . GLU B 1 56 ? -0.779 -2.58 12.789 1 98 56 GLU B C 1
ATOM 2378 O O . GLU B 1 56 ? 0.161 -3.146 13.352 1 98 56 GLU B O 1
ATOM 2383 N N . PHE B 1 57 ? -0.771 -2.318 11.516 1 98.12 57 PHE B N 1
ATOM 2384 C CA . PHE B 1 57 ? 0.184 -2.971 10.625 1 98.12 57 PHE B CA 1
ATOM 2385 C C . PHE B 1 57 ? 1.408 -2.09 10.406 1 98.12 57 PHE B C 1
ATOM 2387 O O . PHE B 1 57 ? 2.543 -2.572 10.461 1 98.12 57 PHE B O 1
ATOM 2394 N N . GLU B 1 58 ? 1.232 -0.829 10.117 1 98.19 58 GLU B N 1
ATOM 2395 C CA . GLU B 1 58 ? 2.326 0.043 9.695 1 98.19 58 GLU B CA 1
ATOM 2396 C C . GLU B 1 58 ? 3.361 0.198 10.812 1 98.19 58 GLU B C 1
ATOM 2398 O O . GLU B 1 58 ? 4.566 0.233 10.539 1 98.19 58 GLU B O 1
ATOM 2403 N N . PRO B 1 59 ? 2.908 0.329 12.141 1 98.25 59 PRO B N 1
ATOM 2404 C CA . PRO B 1 59 ? 3.918 0.365 13.195 1 98.25 59 PRO B CA 1
ATOM 2405 C C . PRO B 1 59 ? 4.781 -0.894 13.234 1 98.25 59 PRO B C 1
ATOM 2407 O O . PRO B 1 59 ? 5.992 -0.811 13.461 1 98.25 59 PRO B O 1
ATOM 2410 N N . GLU B 1 60 ? 4.191 -2.059 12.992 1 97.25 60 GLU B N 1
ATOM 2411 C CA . GLU B 1 60 ? 4.945 -3.311 12.969 1 97.25 60 GLU B CA 1
ATOM 2412 C C . GLU B 1 60 ? 5.922 -3.342 11.797 1 97.25 60 GLU B C 1
ATOM 2414 O O . GLU B 1 60 ? 7.066 -3.77 11.945 1 97.25 60 GLU B O 1
ATOM 2419 N N . ARG B 1 61 ? 5.445 -2.941 10.703 1 96.12 61 ARG B N 1
ATOM 2420 C CA . ARG B 1 61 ? 6.289 -2.861 9.516 1 96.12 61 ARG B CA 1
ATOM 2421 C C . ARG B 1 61 ? 7.461 -1.909 9.734 1 96.12 61 ARG B C 1
ATOM 2423 O O . ARG B 1 61 ? 8.586 -2.197 9.328 1 96.12 61 ARG B O 1
ATOM 2430 N N . GLY B 1 62 ? 7.16 -0.761 10.32 1 97.56 62 GLY B N 1
ATOM 2431 C CA . GLY B 1 62 ? 8.203 0.185 10.68 1 97.56 62 GLY B CA 1
ATOM 2432 C C . GLY B 1 62 ? 9.25 -0.404 11.609 1 97.56 62 GLY B C 1
ATOM 2433 O O . GLY B 1 62 ? 10.445 -0.232 11.398 1 97.56 62 GLY B O 1
ATOM 2434 N N . GLU B 1 63 ? 8.766 -1.094 12.625 1 97.62 63 GLU B N 1
ATOM 2435 C CA . GLU B 1 63 ? 9.68 -1.709 13.586 1 97.62 63 GLU B CA 1
ATOM 2436 C C . GLU B 1 63 ? 10.656 -2.646 12.891 1 97.62 63 GLU B C 1
ATOM 2438 O O . GLU B 1 63 ? 11.852 -2.635 13.195 1 97.62 63 GLU B O 1
ATOM 2443 N N . LYS B 1 64 ? 10.188 -3.4 11.977 1 95.38 64 LYS B N 1
ATOM 2444 C CA . LYS B 1 64 ? 11.031 -4.309 11.211 1 95.38 64 LYS B CA 1
ATOM 2445 C C . LYS B 1 64 ? 12.07 -3.537 10.406 1 95.38 64 LYS B C 1
ATOM 2447 O O . LYS B 1 64 ? 13.164 -4.047 10.148 1 95.38 64 LYS B O 1
ATOM 2452 N N . ALA B 1 65 ? 11.773 -2.35 10.07 1 97.06 65 ALA B N 1
ATOM 2453 C CA . ALA B 1 65 ? 12.641 -1.503 9.258 1 97.06 65 ALA B CA 1
ATOM 2454 C C . ALA B 1 65 ? 13.523 -0.622 10.141 1 97.06 65 ALA B C 1
ATOM 2456 O O . ALA B 1 65 ? 14.289 0.201 9.633 1 97.06 65 ALA B O 1
ATOM 2457 N N . GLY B 1 66 ? 13.43 -0.704 11.453 1 97.38 66 GLY B N 1
ATOM 2458 C CA . GLY B 1 66 ? 14.18 0.139 12.367 1 97.38 66 GLY B CA 1
ATOM 2459 C C . GLY B 1 66 ? 13.594 1.529 12.523 1 97.38 66 GLY B C 1
ATOM 2460 O O . GLY B 1 66 ? 14.305 2.479 12.844 1 97.38 66 GLY B O 1
ATOM 2461 N N . MET B 1 67 ? 12.273 1.657 12.281 1 98.12 67 MET B N 1
ATOM 2462 C CA . MET B 1 67 ? 11.586 2.943 12.328 1 98.12 67 MET B CA 1
ATOM 2463 C C . MET B 1 67 ? 10.367 2.871 13.242 1 98.12 67 MET B C 1
ATOM 2465 O O . MET B 1 67 ? 9.617 1.897 13.203 1 98.12 67 MET B O 1
ATOM 2469 N N . GLU B 1 68 ? 10.188 3.859 14.055 1 98.5 68 GLU B N 1
ATOM 2470 C CA . GLU B 1 68 ? 8.945 4.016 14.805 1 98.5 68 GLU B CA 1
ATOM 2471 C C . GLU B 1 68 ? 7.91 4.805 14.008 1 98.5 68 GLU B C 1
ATOM 2473 O O . GLU B 1 68 ? 8.094 5.992 13.742 1 98.5 68 GLU B O 1
ATOM 2478 N N . ILE B 1 69 ? 6.848 4.152 13.656 1 98.81 69 ILE B N 1
ATOM 2479 C CA . ILE B 1 69 ? 5.832 4.809 12.836 1 98.81 69 ILE B CA 1
ATOM 2480 C C . ILE B 1 69 ? 4.586 5.082 13.68 1 98.81 69 ILE B C 1
ATOM 2482 O O . ILE B 1 69 ? 4.02 4.164 14.281 1 98.81 69 ILE B O 1
ATOM 2486 N N . TYR B 1 70 ? 4.227 6.332 13.781 1 98.88 70 TYR B N 1
ATOM 2487 C CA . TYR B 1 70 ? 2.945 6.754 14.336 1 98.88 70 TYR B CA 1
ATOM 2488 C C . TYR B 1 70 ? 1.921 6.973 13.227 1 98.88 70 TYR B C 1
ATOM 2490 O O . TYR B 1 70 ? 2.283 7.113 12.055 1 98.88 70 TYR B O 1
ATOM 2498 N N . SER B 1 71 ? 0.66 6.965 13.625 1 98.81 71 SER B N 1
ATOM 2499 C CA . SER B 1 71 ? -0.383 7.023 12.602 1 98.81 71 SER B CA 1
ATOM 2500 C C . SER B 1 71 ? -1.271 8.25 12.789 1 98.81 71 SER B C 1
ATOM 2502 O O . SER B 1 71 ? -1.597 8.617 13.922 1 98.81 71 SER B O 1
ATOM 2504 N N . ALA B 1 72 ? -1.559 8.875 11.719 1 98.94 72 ALA B N 1
ATOM 2505 C CA . ALA B 1 72 ? -2.639 9.852 11.625 1 98.94 72 ALA B CA 1
ATOM 2506 C C . ALA B 1 72 ? -3.799 9.312 10.797 1 98.94 72 ALA B C 1
ATOM 2508 O O . ALA B 1 72 ? -3.598 8.82 9.688 1 98.94 72 ALA B O 1
ATOM 2509 N N . VAL B 1 73 ? -5.008 9.391 11.352 1 98.94 73 VAL B N 1
ATOM 2510 C CA . VAL B 1 73 ? -6.18 8.844 10.68 1 98.94 73 VAL B CA 1
ATOM 2511 C C . VAL B 1 73 ? -7.148 9.969 10.32 1 98.94 73 VAL B C 1
ATOM 2513 O O . VAL B 1 73 ? -7.172 11.008 10.984 1 98.94 73 VAL B O 1
ATOM 2516 N N . GLY B 1 74 ? -7.863 9.82 9.312 1 98.88 74 GLY B N 1
ATOM 2517 C CA . GLY B 1 74 ? -8.789 10.828 8.836 1 98.88 74 GLY B CA 1
ATOM 2518 C C . GLY B 1 74 ? -9.234 10.609 7.406 1 98.88 74 GLY B C 1
ATOM 2519 O O . GLY B 1 74 ? -8.992 9.547 6.832 1 98.88 74 GLY B O 1
ATOM 2520 N N . ILE B 1 75 ? -9.992 11.57 6.93 1 98.94 75 ILE B N 1
ATOM 2521 C CA . ILE B 1 75 ? -10.5 11.531 5.566 1 98.94 75 ILE B CA 1
ATOM 2522 C C . ILE B 1 75 ? -9.859 12.633 4.734 1 98.94 75 ILE B C 1
ATOM 2524 O O . ILE B 1 75 ? -10.156 13.82 4.926 1 98.94 75 ILE B O 1
ATOM 2528 N N . HIS B 1 76 ? -8.93 12.219 3.838 1 98.94 76 HIS B N 1
ATOM 2529 C CA . HIS B 1 76 ? -8.328 13.156 2.896 1 98.94 76 HIS B CA 1
ATOM 2530 C C . HIS B 1 76 ? -9.367 13.711 1.932 1 98.94 76 HIS B C 1
ATOM 2532 O O . HIS B 1 76 ? -10.289 13 1.528 1 98.94 76 HIS B O 1
ATOM 2538 N N . PRO B 1 77 ? -9.211 14.953 1.536 1 98.75 77 PRO B N 1
ATOM 2539 C CA . PRO B 1 77 ? -10.242 15.562 0.693 1 98.75 77 PRO B CA 1
ATOM 2540 C C . PRO B 1 77 ? -10.422 14.828 -0.635 1 98.75 77 PRO B C 1
ATOM 2542 O O . PRO B 1 77 ? -11.5 14.891 -1.234 1 98.75 77 PRO B O 1
ATOM 2545 N N . ARG B 1 78 ? -9.461 14.086 -1.07 1 97.62 78 ARG B N 1
ATOM 2546 C CA . ARG B 1 78 ? -9.57 13.375 -2.34 1 97.62 78 ARG B CA 1
ATOM 2547 C C . ARG B 1 78 ? -10.156 11.984 -2.143 1 97.62 78 ARG B C 1
ATOM 2549 O O . ARG B 1 78 ? -10.344 11.242 -3.107 1 97.62 78 ARG B O 1
ATOM 2556 N N . CYS B 1 79 ? -10.445 11.602 -0.872 1 97.56 79 CYS B N 1
ATOM 2557 C CA . CYS B 1 79 ? -10.852 10.242 -0.552 1 97.56 79 CYS B CA 1
ATOM 2558 C C . CYS B 1 79 ? -12.164 10.227 0.225 1 97.56 79 CYS B C 1
ATOM 2560 O O . CYS B 1 79 ? -12.336 9.43 1.146 1 97.56 79 CYS B O 1
ATOM 2562 N N . ILE B 1 80 ? -13.039 11.172 -0.043 1 98.88 80 ILE B N 1
ATOM 2563 C CA . ILE B 1 80 ? -14.273 11.242 0.734 1 98.88 80 ILE B CA 1
ATOM 2564 C C . ILE B 1 80 ? -15.25 10.164 0.26 1 98.88 80 ILE B C 1
ATOM 2566 O O . ILE B 1 80 ? -15.734 10.219 -0.871 1 98.88 80 ILE B O 1
ATOM 2570 N N . PRO B 1 81 ? -15.547 9.188 1.146 1 98.81 81 PRO B N 1
ATOM 2571 C CA . PRO B 1 81 ? -16.531 8.172 0.771 1 98.81 81 PRO B CA 1
ATOM 2572 C C . PRO B 1 81 ? -17.969 8.625 1.027 1 98.81 81 PRO B C 1
ATOM 2574 O O . PRO B 1 81 ? -18.203 9.594 1.755 1 98.81 81 PRO B O 1
ATOM 2577 N N . PRO B 1 82 ? -19.016 7.941 0.374 1 98.56 82 PRO B N 1
ATOM 2578 C CA . PRO B 1 82 ? -20.375 8.125 0.871 1 98.56 82 PRO B CA 1
ATOM 2579 C C . PRO B 1 82 ? -20.516 7.793 2.354 1 98.56 82 PRO B C 1
ATOM 2581 O O . PRO B 1 82 ? -19.766 6.957 2.875 1 98.56 82 PRO B O 1
ATOM 2584 N N . ARG B 1 83 ? -21.375 8.422 2.99 1 98.56 83 ARG B N 1
ATOM 2585 C CA . ARG B 1 83 ? -21.641 8.188 4.406 1 98.56 83 ARG B CA 1
ATOM 2586 C C . ARG B 1 83 ? -20.375 8.359 5.23 1 98.56 83 ARG B C 1
ATOM 2588 O O . ARG B 1 83 ? -20.047 7.516 6.078 1 98.56 83 ARG B O 1
ATOM 2595 N N . TRP B 1 84 ? -19.578 9.359 4.887 1 98.81 84 TRP B N 1
ATOM 2596 C CA . TRP B 1 84 ? -18.281 9.641 5.512 1 98.81 84 TRP B CA 1
ATOM 2597 C C . TRP B 1 84 ? -18.438 9.789 7.023 1 98.81 84 TRP B C 1
ATOM 2599 O O . TRP B 1 84 ? -17.469 9.625 7.77 1 98.81 84 TRP B O 1
ATOM 2609 N N . ASP B 1 85 ? -19.625 10.062 7.52 1 98.81 85 ASP B N 1
ATOM 2610 C CA . ASP B 1 85 ? -19.875 10.234 8.945 1 98.81 85 ASP B CA 1
ATOM 2611 C C . ASP B 1 85 ? -19.594 8.938 9.719 1 98.81 85 ASP B C 1
ATOM 2613 O O . ASP B 1 85 ? -19.219 8.977 10.891 1 98.81 85 ASP B O 1
ATOM 2617 N N . LYS B 1 86 ? -19.766 7.789 9.062 1 98.88 86 LYS B N 1
ATOM 2618 C CA . LYS B 1 86 ? -19.469 6.504 9.695 1 98.88 86 LYS B CA 1
ATOM 2619 C C . LYS B 1 86 ? -17.984 6.387 10.039 1 98.88 86 LYS B C 1
ATOM 2621 O O . LYS B 1 86 ? -17.625 5.793 11.055 1 98.88 86 LYS B O 1
ATOM 2626 N N . VAL B 1 87 ? -17.156 6.91 9.211 1 98.94 87 VAL B N 1
ATOM 2627 C CA . VAL B 1 87 ? -15.711 6.891 9.453 1 98.94 87 VAL B CA 1
ATOM 2628 C C . VAL B 1 87 ? -15.383 7.695 10.711 1 98.94 87 VAL B C 1
ATOM 2630 O O . VAL B 1 87 ? -14.609 7.242 11.555 1 98.94 87 VAL B O 1
ATOM 2633 N N . LEU B 1 88 ? -16.031 8.875 10.805 1 98.88 88 LEU B N 1
ATOM 2634 C CA . LEU B 1 88 ? -15.781 9.734 11.961 1 98.88 88 LEU B CA 1
ATOM 2635 C C . LEU B 1 88 ? -16.281 9.062 13.242 1 98.88 88 LEU B C 1
ATOM 2637 O O . LEU B 1 88 ? -15.648 9.195 14.297 1 98.88 88 LEU B O 1
ATOM 2641 N N . GLY B 1 89 ? -17.453 8.422 13.102 1 98.88 89 GLY B N 1
ATOM 2642 C CA . GLY B 1 89 ? -17.922 7.672 14.258 1 98.88 89 GLY B CA 1
ATOM 2643 C C . GLY B 1 89 ? -16.938 6.633 14.742 1 98.88 89 GLY B C 1
ATOM 2644 O O . GLY B 1 89 ? -16.703 6.508 15.945 1 98.88 89 GLY B O 1
ATOM 2645 N N . PHE B 1 90 ? -16.297 5.922 13.82 1 98.88 90 PHE B N 1
ATOM 2646 C CA . PHE B 1 90 ? -15.297 4.93 14.172 1 98.88 90 PHE B CA 1
ATOM 2647 C C . PHE B 1 90 ? -14.078 5.59 14.812 1 98.88 90 PHE B C 1
ATOM 2649 O O . PHE B 1 90 ? -13.602 5.145 15.859 1 98.88 90 PHE B O 1
ATOM 2656 N N . ILE B 1 91 ? -13.586 6.68 14.242 1 98.81 91 ILE B N 1
ATOM 2657 C CA . ILE B 1 91 ? -12.383 7.367 14.711 1 98.81 91 ILE B CA 1
ATOM 2658 C C . ILE B 1 91 ? -12.602 7.871 16.125 1 98.81 91 ILE B C 1
ATOM 2660 O O . ILE B 1 91 ? -11.695 7.82 16.969 1 98.81 91 ILE B O 1
ATOM 2664 N N . GLU B 1 92 ? -13.773 8.344 16.391 1 98.81 92 GLU B N 1
ATOM 2665 C CA . GLU B 1 92 ? -14.094 8.891 17.703 1 98.81 92 GLU B CA 1
ATOM 2666 C C . GLU B 1 92 ? -13.93 7.836 18.781 1 98.81 92 GLU B C 1
ATOM 2668 O O . GLU B 1 92 ? -13.523 8.148 19.906 1 98.81 92 GLU B O 1
ATOM 2673 N N . SER B 1 93 ? -14.25 6.598 18.438 1 98.31 93 SER B N 1
ATOM 2674 C CA . SER B 1 93 ? -14.234 5.531 19.422 1 98.31 93 SER B CA 1
ATOM 2675 C C . SER B 1 93 ? -12.961 4.703 19.328 1 98.31 93 SER B C 1
ATOM 2677 O O . SER B 1 93 ? -12.805 3.711 20.047 1 98.31 93 SER B O 1
ATOM 2679 N N . TYR B 1 94 ? -12.07 5.078 18.5 1 97.44 94 TYR B N 1
ATOM 2680 C CA . TYR B 1 94 ? -10.852 4.34 18.203 1 97.44 94 TYR B CA 1
ATOM 2681 C C . TYR B 1 94 ? -9.648 4.977 18.875 1 97.44 94 TYR B C 1
ATOM 2683 O O . TYR B 1 94 ? -9.719 6.109 19.344 1 97.44 94 TYR B O 1
ATOM 2691 N N . SER B 1 95 ? -8.578 4.219 19.078 1 97.06 95 SER B N 1
ATOM 2692 C CA . SER B 1 95 ? -7.363 4.719 19.703 1 97.06 95 SER B CA 1
ATOM 2693 C C . SER B 1 95 ? -6.117 4.215 18.984 1 97.06 95 SER B C 1
ATOM 2695 O O . SER B 1 95 ? -6.223 3.461 18 1 97.06 95 SER B O 1
ATOM 2697 N N . GLY B 1 96 ? -4.953 4.75 19.266 1 97.38 96 GLY B N 1
ATOM 2698 C CA . GLY B 1 96 ? -3.709 4.262 18.703 1 97.38 96 GLY B CA 1
ATOM 2699 C C . GLY B 1 96 ? -3.121 5.199 17.656 1 97.38 96 GLY B C 1
ATOM 2700 O O . GLY B 1 96 ? -2.07 4.918 17.078 1 97.38 96 GLY B O 1
ATOM 2701 N N . TYR B 1 97 ? -3.854 6.254 17.391 1 98.75 97 TYR B N 1
ATOM 2702 C CA . TYR B 1 97 ? -3.342 7.266 16.469 1 98.75 97 TYR B CA 1
ATOM 2703 C C . TYR B 1 97 ? -2.934 8.523 17.219 1 98.75 97 TYR B C 1
ATOM 2705 O O . TYR B 1 97 ? -3.373 8.75 18.359 1 98.75 97 TYR B O 1
ATOM 2713 N N . VAL B 1 98 ? -2.068 9.383 16.578 1 98.81 98 VAL B N 1
ATOM 2714 C CA . VAL B 1 98 ? -1.53 10.531 17.312 1 98.81 98 VAL B CA 1
ATOM 2715 C C . VAL B 1 98 ? -2.143 11.82 16.766 1 98.81 98 VAL B C 1
ATOM 2717 O O . VAL B 1 98 ? -1.976 12.891 17.359 1 98.81 98 VAL B O 1
ATOM 2720 N N . ALA B 1 99 ? -2.893 11.695 15.625 1 98.94 99 ALA B N 1
ATOM 2721 C CA . ALA B 1 99 ? -3.477 12.883 15.008 1 98.94 99 ALA B CA 1
ATOM 2722 C C . ALA B 1 99 ? -4.633 12.508 14.086 1 98.94 99 ALA B C 1
ATOM 2724 O O . ALA B 1 99 ? -4.746 11.352 13.656 1 98.94 99 ALA B O 1
ATOM 2725 N N . ILE B 1 100 ? -5.5 13.43 13.898 1 98.94 100 ILE B N 1
ATOM 2726 C CA . ILE B 1 100 ? -6.438 13.344 12.789 1 98.94 100 ILE B CA 1
ATOM 2727 C C . ILE B 1 100 ? -5.824 13.977 11.547 1 98.94 100 ILE B C 1
ATOM 2729 O O . ILE B 1 100 ? -5.523 15.172 11.531 1 98.94 100 ILE B O 1
ATOM 2733 N N . GLY B 1 101 ? -5.516 13.117 10.625 1 98.56 101 GLY B N 1
ATOM 2734 C CA . GLY B 1 101 ? -4.793 13.539 9.438 1 98.56 101 GLY B CA 1
ATOM 2735 C C . GLY B 1 101 ? -4.613 12.43 8.414 1 98.56 101 GLY B C 1
ATOM 2736 O O . GLY B 1 101 ? -4.66 11.25 8.766 1 98.56 101 GLY B O 1
ATOM 2737 N N . GLU B 1 102 ? -4.551 12.578 7.23 1 98.19 102 GLU B N 1
ATOM 2738 C CA . GLU B 1 102 ? -4.543 13.898 6.621 1 98.19 102 GLU B CA 1
ATOM 2739 C C . GLU B 1 102 ? -5.957 14.352 6.266 1 98.19 102 GLU B C 1
ATOM 2741 O O . GLU B 1 102 ? -6.73 13.586 5.688 1 98.19 102 GLU B O 1
ATOM 2746 N N . ILE B 1 103 ? -6.305 15.5 6.641 1 98.94 103 ILE B N 1
ATOM 2747 C CA . ILE B 1 103 ? -7.59 16.109 6.312 1 98.94 103 ILE B CA 1
ATOM 2748 C C . ILE B 1 103 ? -7.359 17.453 5.621 1 98.94 103 ILE B C 1
ATOM 2750 O O . ILE B 1 103 ? -6.227 17.938 5.547 1 98.94 103 ILE B O 1
ATOM 2754 N N . GLY B 1 104 ? -8.398 18.031 5 1 98.81 104 GLY B N 1
ATOM 2755 C CA . GLY B 1 104 ? -8.195 19.328 4.383 1 98.81 104 GLY B CA 1
ATOM 2756 C C . GLY B 1 104 ? -9.086 19.562 3.176 1 98.81 104 GLY B C 1
ATOM 2757 O O . GLY B 1 104 ? -10.195 19.031 3.105 1 98.81 104 GLY B O 1
ATOM 2758 N N . LEU B 1 105 ? -8.578 20.516 2.32 1 98.81 105 LEU B N 1
ATOM 2759 C CA . LEU B 1 105 ? -9.266 20.875 1.087 1 98.81 105 LEU B CA 1
ATOM 2760 C C . LEU B 1 105 ? -8.352 20.703 -0.119 1 98.81 105 LEU B C 1
ATOM 2762 O O . LEU B 1 105 ? -7.148 20.969 -0.038 1 98.81 105 LEU B O 1
ATOM 2766 N N . GLU B 1 106 ? -8.938 20.234 -1.206 1 98.38 106 GLU B N 1
ATOM 2767 C CA . GLU B 1 106 ? -8.234 20.141 -2.482 1 98.38 106 GLU B CA 1
ATOM 2768 C C . GLU B 1 106 ? -8.734 21.203 -3.461 1 98.38 106 GLU B C 1
ATOM 2770 O O . GLU B 1 106 ? -7.938 21.984 -4.004 1 98.38 106 GLU B O 1
ATOM 2775 N N . ASP B 1 107 ? -10.078 21.297 -3.619 1 97.19 107 ASP B N 1
ATOM 2776 C CA . ASP B 1 107 ? -10.641 22.281 -4.547 1 97.19 107 ASP B CA 1
ATOM 2777 C C . ASP B 1 107 ? -11.641 23.203 -3.844 1 97.19 107 ASP B C 1
ATOM 2779 O O . ASP B 1 107 ? -12.195 24.109 -4.457 1 97.19 107 ASP B O 1
ATOM 2783 N N . GLY B 1 108 ? -11.875 22.922 -2.609 1 98 108 GLY B N 1
ATOM 2784 C CA . GLY B 1 108 ? -12.727 23.781 -1.814 1 98 108 GLY B CA 1
ATOM 2785 C C . GLY B 1 108 ? -14.211 23.562 -2.082 1 98 108 GLY B C 1
ATOM 2786 O O . GLY B 1 108 ? -15.016 24.484 -1.907 1 98 108 GLY B O 1
ATOM 2787 N N . SER B 1 109 ? -14.625 22.375 -2.584 1 98.31 109 SER B N 1
ATOM 2788 C CA . SER B 1 109 ? -16.031 22.062 -2.811 1 98.31 109 SER B CA 1
ATOM 2789 C C . SER B 1 109 ? -16.812 22.062 -1.501 1 98.31 109 SER B C 1
ATOM 2791 O O . SER B 1 109 ? -16.219 22 -0.42 1 98.31 109 SER B O 1
ATOM 2793 N N . ASP B 1 110 ? -18.125 22.188 -1.565 1 98.56 110 ASP B N 1
ATOM 2794 C CA . ASP B 1 110 ? -18.969 22.172 -0.379 1 98.56 110 ASP B CA 1
ATOM 2795 C C . ASP B 1 110 ? -18.828 20.875 0.395 1 98.56 110 ASP B C 1
ATOM 2797 O O . ASP B 1 110 ? -18.844 20.859 1.628 1 98.56 110 ASP B O 1
ATOM 2801 N N . GLU B 1 111 ? -18.688 19.766 -0.311 1 98.75 111 GLU B N 1
ATOM 2802 C CA . GLU B 1 111 ? -18.484 18.484 0.345 1 98.75 111 GLU B CA 1
ATOM 2803 C C . GLU B 1 111 ? -17.188 18.484 1.153 1 98.75 111 GLU B C 1
ATOM 2805 O O . GLU B 1 111 ? -17.172 18.062 2.314 1 98.75 111 GLU B O 1
ATOM 2810 N N . GLU B 1 112 ? -16.125 18.938 0.488 1 98.81 112 GLU B N 1
ATOM 2811 C CA . GLU B 1 112 ? -14.844 19 1.183 1 98.81 112 GLU B CA 1
ATOM 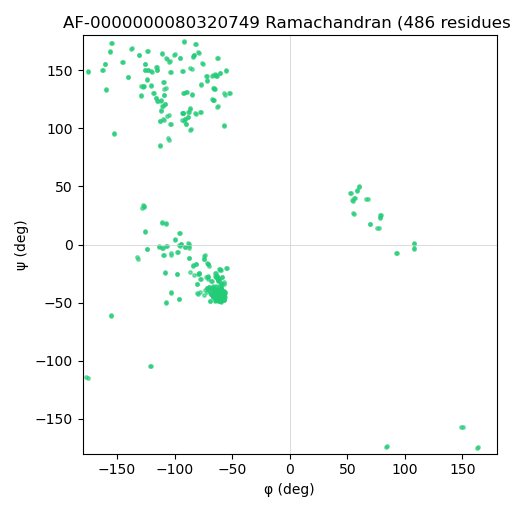2812 C C . GLU B 1 112 ? -14.945 19.859 2.443 1 98.81 112 GLU B C 1
ATOM 2814 O O . GLU B 1 112 ? -14.43 19.484 3.498 1 98.81 112 GLU B O 1
ATOM 2819 N N . LYS B 1 113 ? -15.617 20.984 2.312 1 98.88 113 LYS B N 1
ATOM 2820 C CA . LYS B 1 113 ? -15.75 21.906 3.436 1 98.88 113 LYS B CA 1
ATOM 2821 C C . LYS B 1 113 ? -16.516 21.25 4.59 1 98.88 113 LYS B C 1
ATOM 2823 O O . LYS B 1 113 ? -16.109 21.375 5.75 1 98.88 113 LYS B O 1
ATOM 2828 N N . GLU B 1 114 ? -17.578 20.641 4.227 1 98.81 114 GLU B N 1
ATOM 2829 C CA . GLU B 1 114 ? -18.406 19.969 5.234 1 98.81 114 GLU B CA 1
ATOM 2830 C C . GLU B 1 114 ? -17.609 18.891 5.961 1 98.81 114 GLU B C 1
ATOM 2832 O O . GLU B 1 114 ? -17.656 18.797 7.191 1 98.81 114 GLU B O 1
ATOM 2837 N N . VAL B 1 115 ? -16.906 18.078 5.242 1 98.94 115 VAL B N 1
ATOM 2838 C CA . VAL B 1 115 ? -16.156 16.953 5.809 1 98.94 115 VAL B CA 1
ATOM 2839 C C . VAL B 1 115 ? -14.984 17.484 6.641 1 98.94 115 VAL B C 1
ATOM 2841 O O . VAL B 1 115 ? -14.719 16.984 7.734 1 98.94 115 VAL B O 1
ATOM 2844 N N . LEU B 1 116 ? -14.297 18.516 6.102 1 98.94 116 LEU B N 1
ATOM 2845 C CA . LEU B 1 116 ? -13.211 19.125 6.871 1 98.94 116 LEU B CA 1
ATOM 2846 C C . LEU B 1 116 ? -13.727 19.688 8.188 1 98.94 116 LEU B C 1
ATOM 2848 O O . LEU B 1 116 ? -13.141 19.438 9.25 1 98.94 116 LEU B O 1
ATOM 2852 N N . LYS B 1 117 ? -14.836 20.422 8.102 1 98.94 117 LYS B N 1
ATOM 2853 C CA . LYS B 1 117 ? -15.422 21.016 9.305 1 98.94 117 LYS B CA 1
ATOM 2854 C C . LYS B 1 117 ? -15.734 19.953 10.344 1 98.94 117 LYS B C 1
ATOM 2856 O O . LYS B 1 117 ? -15.398 20.094 11.523 1 98.94 117 LYS B O 1
ATOM 2861 N N . ALA B 1 118 ? -16.359 18.891 9.93 1 98.94 118 ALA B N 1
ATOM 2862 C CA . ALA B 1 118 ? -16.734 17.797 10.828 1 98.94 118 ALA B CA 1
ATOM 2863 C C . ALA B 1 118 ? -15.508 17.156 11.469 1 98.94 118 ALA B C 1
ATOM 2865 O O . ALA B 1 118 ? -15.516 16.828 12.656 1 98.94 118 ALA B O 1
ATOM 2866 N N . GLN B 1 119 ? -14.43 16.953 10.734 1 98.94 119 GLN B N 1
ATOM 2867 C CA . GLN B 1 119 ? -13.219 16.328 11.25 1 98.94 119 GLN B CA 1
ATOM 2868 C C . GLN B 1 119 ? -12.5 17.25 12.242 1 98.94 119 GLN B C 1
ATOM 2870 O O . GLN B 1 119 ? -11.945 16.781 13.234 1 98.94 119 GLN B O 1
ATOM 2875 N N . LEU B 1 120 ? -12.508 18.516 11.906 1 98.94 120 LEU B N 1
ATOM 2876 C CA . LEU B 1 120 ? -11.922 19.484 12.828 1 98.94 120 LEU B CA 1
ATOM 2877 C C . LEU B 1 120 ? -12.695 19.516 14.141 1 98.94 120 LEU B C 1
ATOM 2879 O O . LEU B 1 120 ? -12.102 19.609 15.219 1 98.94 120 LEU B O 1
ATOM 2883 N N . GLN B 1 121 ? -14.008 19.5 14.039 1 98.94 121 GLN B N 1
ATOM 2884 C CA . GLN B 1 121 ? -14.836 19.453 15.242 1 98.94 121 GLN B CA 1
ATOM 2885 C C . GLN B 1 121 ? -14.516 18.219 16.078 1 98.94 121 GLN B C 1
ATOM 2887 O O . GLN B 1 121 ? -14.438 18.297 17.312 1 98.94 121 GLN B O 1
ATOM 2892 N N . LEU B 1 122 ? -14.328 17.109 15.414 1 98.88 122 LEU B N 1
ATOM 2893 C CA . LEU B 1 122 ? -13.984 15.875 16.094 1 98.88 122 LEU B CA 1
ATOM 2894 C C . LEU B 1 122 ? -12.617 15.992 16.766 1 98.88 122 LEU B C 1
ATOM 2896 O O . LEU B 1 122 ? -12.453 15.594 17.922 1 98.88 122 LEU B O 1
ATOM 2900 N N . ALA B 1 123 ? -11.602 16.484 16.031 1 98.88 123 ALA B N 1
ATOM 2901 C CA . ALA B 1 123 ? -10.266 16.656 16.594 1 98.88 123 ALA B CA 1
ATOM 2902 C C . ALA B 1 123 ? -10.289 17.547 17.828 1 98.88 123 ALA B C 1
ATOM 2904 O O . ALA B 1 123 ? -9.617 17.25 18.828 1 98.88 123 ALA B O 1
ATOM 2905 N N . LYS B 1 124 ? -11.047 18.625 17.703 1 98.75 124 LYS B N 1
ATOM 2906 C CA . LYS B 1 124 ? -11.203 19.547 18.828 1 98.75 124 LYS B CA 1
ATOM 2907 C C . LYS B 1 124 ? -11.828 18.844 20.031 1 98.75 124 LYS B C 1
ATOM 2909 O O . LYS B 1 124 ? -11.344 18.969 21.141 1 98.75 124 LYS B O 1
ATOM 2914 N N . LYS B 1 125 ? -12.891 18.125 19.766 1 98.62 125 LYS B N 1
ATOM 2915 C CA . LYS B 1 125 ? -13.578 17.375 20.828 1 98.62 125 LYS B CA 1
ATOM 2916 C C . LYS B 1 125 ? -12.633 16.406 21.531 1 98.62 125 LYS B C 1
ATOM 2918 O O . LYS B 1 125 ? -12.672 16.281 22.75 1 98.62 125 LYS B O 1
ATOM 2923 N N . LEU B 1 126 ? -11.781 15.766 20.781 1 98.62 126 LEU B N 1
ATOM 2924 C CA . LEU B 1 126 ? -10.891 14.742 21.312 1 98.62 126 LEU B CA 1
ATOM 2925 C C . LEU B 1 126 ? -9.594 15.359 21.828 1 98.62 126 LEU B C 1
ATOM 2927 O O . LEU B 1 126 ? -8.766 14.664 22.422 1 98.62 126 LEU B O 1
ATOM 2931 N N . ASP B 1 127 ? -9.367 16.594 21.531 1 98.5 127 ASP B N 1
ATOM 2932 C CA . ASP B 1 127 ? -8.156 17.312 21.906 1 98.5 127 ASP B CA 1
ATOM 2933 C C . ASP B 1 127 ? -6.918 16.641 21.297 1 98.5 127 ASP B C 1
ATOM 2935 O O . ASP B 1 127 ? -5.969 16.328 22.016 1 98.5 127 ASP B O 1
ATOM 2939 N N . VAL B 1 128 ? -6.98 16.375 20 1 98.62 128 VAL B N 1
ATOM 2940 C CA . VAL B 1 128 ? -5.875 15.75 19.281 1 98.62 128 VAL B CA 1
ATOM 2941 C C . VAL B 1 128 ? -5.445 16.641 18.125 1 98.62 128 VAL B C 1
ATOM 2943 O O . VAL B 1 128 ? -6.27 17.359 17.547 1 98.62 128 VAL B O 1
ATOM 2946 N N . PRO B 1 129 ? -4.137 16.594 17.734 1 98.88 129 PRO B N 1
ATOM 2947 C CA . PRO B 1 129 ? -3.637 17.391 16.609 1 98.88 129 PRO B CA 1
ATOM 2948 C C . PRO B 1 129 ? -4.344 17.047 15.297 1 98.88 129 PRO B C 1
ATOM 2950 O O . PRO B 1 129 ? -4.77 15.914 15.094 1 98.88 129 PRO B O 1
ATOM 2953 N N . ALA B 1 130 ? -4.461 18.078 14.5 1 98.94 130 ALA B N 1
ATOM 2954 C CA . ALA B 1 130 ? -4.957 17.891 13.133 1 98.94 130 ALA B CA 1
ATOM 2955 C C . ALA B 1 130 ? -3.885 18.25 12.109 1 98.94 130 ALA B C 1
ATOM 2957 O O . ALA B 1 130 ? -3.232 19.281 12.219 1 98.94 130 ALA B O 1
ATOM 2958 N N . ILE B 1 131 ? -3.588 17.328 11.188 1 98.94 131 ILE B N 1
ATOM 2959 C CA . ILE B 1 131 ? -2.734 17.594 10.039 1 98.94 131 ILE B CA 1
ATOM 2960 C C . ILE B 1 131 ? -3.594 18.016 8.844 1 98.94 131 ILE B C 1
ATOM 2962 O O . ILE B 1 131 ? -4.316 17.188 8.281 1 98.94 131 ILE B O 1
ATOM 2966 N N . ILE B 1 132 ? -3.477 19.234 8.414 1 98.94 132 ILE B N 1
ATOM 2967 C CA . ILE B 1 132 ? -4.422 19.812 7.461 1 98.94 132 ILE B CA 1
ATOM 2968 C C . ILE B 1 132 ? -3.723 20.047 6.121 1 98.94 132 ILE B C 1
ATOM 2970 O O . ILE B 1 132 ? -2.738 20.781 6.055 1 98.94 132 ILE B O 1
ATOM 2974 N N . HIS B 1 133 ? -4.266 19.484 5.121 1 98.44 133 HIS B N 1
ATOM 2975 C CA . HIS B 1 133 ? -3.775 19.484 3.746 1 98.44 133 HIS B CA 1
ATOM 2976 C C . HIS B 1 133 ? -4.051 20.812 3.053 1 98.44 133 HIS B C 1
ATOM 2978 O O . HIS B 1 133 ? -5.148 21.359 3.178 1 98.44 133 HIS B O 1
ATOM 2984 N N . THR B 1 134 ? -3.043 21.281 2.311 1 97.56 134 THR B N 1
ATOM 2985 C CA . THR B 1 134 ? -3.256 22.297 1.285 1 97.56 134 THR B CA 1
ATOM 2986 C C . THR B 1 134 ? -2.842 21.766 -0.087 1 97.56 134 THR B C 1
ATOM 2988 O O . THR B 1 134 ? -1.893 21 -0.2 1 97.56 134 THR B O 1
ATOM 2991 N N . PRO B 1 135 ? -3.531 22.25 -1.132 1 96.88 135 PRO B N 1
ATOM 2992 C CA . PRO B 1 135 ? -3.289 21.672 -2.455 1 96.88 135 PRO B CA 1
ATOM 2993 C C . PRO B 1 135 ? -2.053 22.25 -3.137 1 96.88 135 PRO B C 1
ATOM 2995 O O . PRO B 1 135 ? -1.462 23.219 -2.637 1 96.88 135 PRO B O 1
ATOM 2998 N N . ARG B 1 136 ? -1.672 21.672 -4.285 1 93.19 136 ARG B N 1
ATOM 2999 C CA . ARG B 1 136 ? -0.53 22.141 -5.062 1 93.19 136 ARG B CA 1
ATOM 3000 C C . ARG B 1 136 ? -0.888 23.391 -5.859 1 93.19 136 ARG B C 1
ATOM 3002 O O . ARG B 1 136 ? -0.036 24.25 -6.094 1 93.19 136 ARG B O 1
ATOM 3009 N N . LYS B 1 137 ? -2.174 23.422 -6.191 1 91.44 137 LYS B N 1
ATOM 3010 C CA . LYS B 1 137 ? -2.645 24.531 -7 1 91.44 137 LYS B CA 1
ATOM 3011 C C . LYS B 1 137 ? -3.656 25.391 -6.234 1 91.44 137 LYS B C 1
ATOM 3013 O O . LYS B 1 137 ? -4.316 24.891 -5.316 1 91.44 137 LYS B O 1
ATOM 3018 N N . ASN B 1 138 ? -3.725 26.641 -6.586 1 95.06 138 ASN B N 1
ATOM 3019 C CA . ASN B 1 138 ? -4.664 27.578 -5.973 1 95.06 138 ASN B CA 1
ATOM 3020 C C . ASN B 1 138 ? -4.527 27.594 -4.453 1 95.06 138 ASN B C 1
ATOM 3022 O O . ASN B 1 138 ? -5.523 27.672 -3.734 1 95.06 138 ASN B O 1
ATOM 3026 N N . LYS B 1 139 ? -3.365 27.5 -4.035 1 96.5 139 LYS B N 1
ATOM 3027 C CA . LYS B 1 139 ? -3.057 27.297 -2.623 1 96.5 139 LYS B CA 1
ATOM 3028 C C . LYS B 1 139 ? -3.557 28.469 -1.779 1 96.5 139 LYS B C 1
ATOM 3030 O O . LYS B 1 139 ? -4.145 28.266 -0.715 1 96.5 139 LYS B O 1
ATOM 3035 N N . ASP B 1 140 ? -3.371 29.656 -2.248 1 95.62 140 ASP B N 1
ATOM 3036 C CA . ASP B 1 140 ? -3.762 30.828 -1.49 1 95.62 140 ASP B CA 1
ATOM 3037 C C . ASP B 1 140 ? -5.273 30.875 -1.279 1 95.62 140 ASP B C 1
ATOM 3039 O O . ASP B 1 140 ? -5.742 31.109 -0.164 1 95.62 140 ASP B O 1
ATOM 3043 N N . ALA B 1 141 ? -5.973 30.641 -2.336 1 97.38 141 ALA B N 1
ATOM 3044 C CA . ALA B 1 141 ? -7.43 30.672 -2.268 1 97.38 141 ALA B CA 1
ATOM 3045 C C . ALA B 1 141 ? -7.961 29.578 -1.36 1 97.38 141 ALA B C 1
ATOM 3047 O O . ALA B 1 141 ? -8.898 29.797 -0.589 1 97.38 141 ALA B O 1
ATOM 3048 N N . ILE B 1 142 ? -7.383 28.422 -1.48 1 98.38 142 ILE B N 1
ATOM 3049 C CA . ILE B 1 142 ? -7.848 27.266 -0.701 1 98.38 142 ILE B CA 1
ATOM 3050 C C . ILE B 1 142 ? -7.461 27.453 0.765 1 98.38 142 ILE B C 1
ATOM 3052 O O . ILE B 1 142 ? -8.227 27.109 1.665 1 98.38 142 ILE B O 1
ATOM 3056 N N . LEU B 1 143 ? -6.258 28.031 0.994 1 98.56 143 LEU B N 1
ATOM 3057 C CA . LEU B 1 143 ? -5.855 28.312 2.367 1 98.56 143 LEU B CA 1
ATOM 3058 C C . LEU B 1 143 ? -6.84 29.25 3.043 1 98.56 143 LEU B C 1
ATOM 3060 O O . LEU B 1 143 ? -7.191 29.062 4.211 1 98.56 143 LEU B O 1
ATOM 3064 N N . LYS B 1 144 ? -7.27 30.25 2.355 1 98.19 144 LYS B N 1
ATOM 3065 C CA . LYS B 1 144 ? -8.242 31.188 2.914 1 98.19 144 LYS B CA 1
ATOM 3066 C C . LYS B 1 144 ? -9.5 30.469 3.377 1 98.19 144 LYS B C 1
ATOM 3068 O O . LYS B 1 144 ? -10.01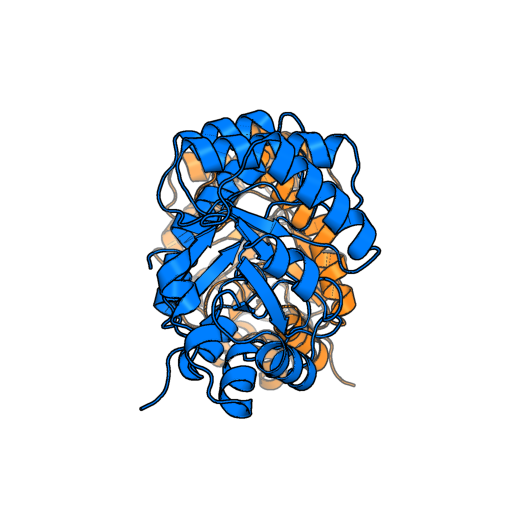6 30.734 4.465 1 98.19 144 LYS B O 1
ATOM 3073 N N . LYS B 1 145 ? -9.992 29.562 2.529 1 98.69 145 LYS B N 1
ATOM 3074 C CA . LYS B 1 145 ? -11.172 28.781 2.881 1 98.69 145 LYS B CA 1
ATOM 3075 C C . LYS B 1 145 ? -10.906 27.906 4.102 1 98.69 145 LYS B C 1
ATOM 3077 O O . LYS B 1 145 ? -11.766 27.766 4.969 1 98.69 145 LYS B O 1
ATOM 3082 N N . THR B 1 146 ? -9.727 27.297 4.117 1 98.88 146 THR B N 1
ATOM 3083 C CA . THR B 1 146 ? -9.328 26.469 5.25 1 98.88 146 THR B CA 1
ATOM 3084 C C . THR B 1 146 ? -9.312 27.281 6.539 1 98.88 146 THR B C 1
ATOM 3086 O O . THR B 1 146 ? -9.844 26.844 7.562 1 98.88 146 THR B O 1
ATOM 3089 N N . LEU B 1 147 ? -8.758 28.5 6.469 1 98.75 147 LEU B N 1
ATOM 3090 C CA . LEU B 1 147 ? -8.664 29.375 7.637 1 98.75 147 LEU B CA 1
ATOM 3091 C C . LEU B 1 147 ? -10.047 29.812 8.102 1 98.75 147 LEU B C 1
ATOM 3093 O O . LEU B 1 147 ? -10.297 29.922 9.305 1 98.75 147 LEU B O 1
ATOM 3097 N N . GLU B 1 148 ? -10.93 30.031 7.191 1 98.62 148 GLU B N 1
ATOM 3098 C CA . GLU B 1 148 ? -12.305 30.375 7.531 1 98.62 148 GLU B CA 1
ATOM 3099 C C . GLU B 1 148 ? -12.984 29.266 8.32 1 98.62 148 GLU B C 1
ATOM 3101 O O . GLU B 1 148 ? -13.703 29.531 9.289 1 98.62 148 GLU B O 1
ATOM 3106 N N . ILE B 1 149 ? -12.773 28.047 7.887 1 98.88 149 ILE B N 1
ATOM 3107 C CA . ILE B 1 149 ? -13.375 26.906 8.562 1 98.88 149 ILE B CA 1
ATOM 3108 C C . ILE B 1 149 ? -12.766 26.734 9.953 1 98.88 149 ILE B C 1
ATOM 3110 O O . ILE B 1 149 ? -13.477 26.469 10.922 1 98.88 149 ILE B O 1
ATOM 3114 N N . LEU B 1 150 ? -11.422 26.906 10.031 1 98.88 150 LEU B N 1
ATOM 3115 C CA . LEU B 1 150 ? -10.742 26.828 11.32 1 98.88 150 LEU B CA 1
ATOM 3116 C C . LEU B 1 150 ? -11.305 27.875 12.281 1 98.88 150 LEU B C 1
ATOM 3118 O O . LEU B 1 150 ? -11.547 27.562 13.453 1 98.88 150 LEU B O 1
ATOM 3122 N N . ASP B 1 151 ? -11.523 29.047 11.781 1 98.31 151 ASP B N 1
ATOM 3123 C CA . ASP B 1 151 ? -12.094 30.109 12.586 1 98.31 151 ASP B CA 1
ATOM 3124 C C . ASP B 1 151 ? -13.523 29.781 13.016 1 98.31 151 ASP B C 1
ATOM 3126 O O . ASP B 1 151 ? -13.891 29.984 14.172 1 98.31 151 ASP B O 1
ATOM 3130 N N . ALA B 1 152 ? -14.297 29.297 12.07 1 98.25 152 ALA B N 1
ATOM 3131 C CA . ALA B 1 152 ? -15.711 29 12.32 1 98.25 152 ALA B CA 1
ATOM 3132 C C . ALA B 1 152 ? -15.867 27.984 13.438 1 98.25 152 ALA B C 1
ATOM 3134 O O . ALA B 1 152 ? -16.828 28.031 14.211 1 98.25 152 ALA B O 1
ATOM 3135 N N . VAL B 1 153 ? -14.922 27.062 13.523 1 98.19 153 VAL B N 1
ATOM 3136 C CA . VAL B 1 153 ? -15.031 26.016 14.531 1 98.19 153 VAL B CA 1
ATOM 3137 C C . VAL B 1 153 ? -14.242 26.406 15.773 1 98.19 153 VAL B C 1
ATOM 3139 O O . VAL B 1 153 ? -14.227 25.672 16.766 1 98.19 153 VAL B O 1
ATOM 3142 N N . SER B 1 154 ? -13.586 27.578 15.734 1 98.44 154 SER B N 1
ATOM 3143 C CA . SER B 1 154 ? -12.711 28.016 16.828 1 98.44 154 SER B CA 1
ATOM 3144 C C . SER B 1 154 ? -11.672 26.953 17.156 1 98.44 154 SER B C 1
ATOM 3146 O O . SER B 1 154 ? -11.523 26.578 18.328 1 98.44 154 SER B O 1
ATOM 3148 N N . PHE B 1 155 ? -11.102 26.422 16.125 1 98.69 155 PHE B N 1
ATOM 3149 C CA . PHE B 1 155 ? -10.117 25.359 16.328 1 98.69 155 PHE B CA 1
ATOM 3150 C C . PHE B 1 155 ? -8.883 25.906 17.031 1 98.69 155 PHE B C 1
ATOM 3152 O O . PHE B 1 155 ? -8.359 26.969 16.656 1 98.69 155 PHE B O 1
ATOM 3159 N N . PRO B 1 156 ? -8.352 25.234 18.031 1 98.44 156 PRO B N 1
ATOM 3160 C CA . PRO B 1 156 ? -7.188 25.734 18.766 1 98.44 156 PRO B CA 1
ATOM 3161 C C . PRO B 1 156 ? -5.93 25.797 17.906 1 98.44 156 PRO B C 1
ATOM 3163 O O . PRO B 1 156 ? -5.605 24.844 17.203 1 98.44 156 PRO B O 1
ATOM 3166 N N . GLU B 1 157 ? -5.203 26.859 17.953 1 98.06 157 GLU B N 1
ATOM 3167 C CA . GLU B 1 157 ? -3.992 27.047 17.172 1 98.06 157 GLU B CA 1
ATOM 3168 C C . GLU B 1 157 ? -2.938 26 17.516 1 98.06 157 GLU B C 1
ATOM 3170 O O . GLU B 1 157 ? -2.176 25.562 16.641 1 98.06 157 GLU B O 1
ATOM 3175 N N . GLU B 1 158 ? -2.941 25.516 18.766 1 97.75 158 GLU B N 1
ATOM 3176 C CA . GLU B 1 158 ? -1.923 24.578 19.234 1 97.75 158 GLU B CA 1
ATOM 3177 C C . GLU B 1 158 ? -2.137 23.188 18.656 1 97.75 158 GLU B C 1
ATOM 3179 O O . GLU B 1 158 ? -1.248 22.328 18.719 1 97.75 158 GLU B O 1
ATOM 3184 N N . LEU B 1 159 ? -3.301 22.953 17.969 1 98.69 159 LEU B N 1
ATOM 3185 C CA . LEU B 1 159 ? -3.629 21.625 17.453 1 98.69 159 LEU B CA 1
ATOM 3186 C C . LEU B 1 159 ? -3.631 21.609 15.938 1 98.69 159 LEU B C 1
ATOM 3188 O O . LEU B 1 159 ? -3.797 20.562 15.32 1 98.69 159 LEU B O 1
ATOM 3192 N N . ALA B 1 160 ? -3.393 22.75 15.352 1 98.88 160 ALA B N 1
ATOM 3193 C CA . ALA B 1 160 ? -3.525 22.844 13.898 1 98.88 160 ALA B CA 1
ATOM 3194 C C . ALA B 1 160 ? -2.158 22.891 13.219 1 98.88 160 ALA B C 1
ATOM 3196 O O . ALA B 1 160 ? -1.392 23.828 13.422 1 98.88 160 ALA B O 1
ATOM 3197 N N . LEU B 1 161 ? -1.843 21.859 12.523 1 98.94 161 LEU B N 1
ATOM 3198 C CA . LEU B 1 161 ? -0.709 21.859 11.609 1 98.94 161 LEU 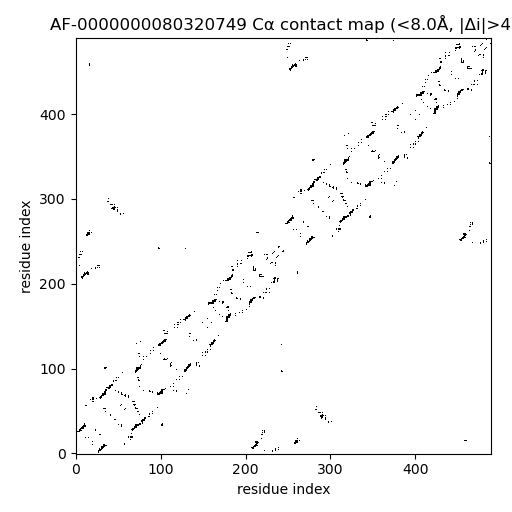B CA 1
ATOM 3199 C C . LEU B 1 161 ? -1.181 21.969 10.156 1 98.94 161 LEU B C 1
ATOM 3201 O O . LEU B 1 161 ? -1.729 21 9.609 1 98.94 161 LEU B O 1
ATOM 3205 N N . ILE B 1 162 ? -1.051 23.094 9.586 1 98.88 162 ILE B N 1
ATOM 3206 C CA . ILE B 1 162 ? -1.372 23.281 8.18 1 98.88 162 ILE B CA 1
ATOM 3207 C C . ILE B 1 162 ? -0.154 22.938 7.324 1 98.88 162 ILE B C 1
ATOM 3209 O O . ILE B 1 162 ? 0.868 23.625 7.387 1 98.88 162 ILE B O 1
ATOM 3213 N N . ASP B 1 163 ? -0.298 21.922 6.488 1 98.56 163 ASP B N 1
ATOM 3214 C CA . ASP B 1 163 ? 0.845 21.328 5.805 1 98.56 163 ASP B CA 1
ATOM 3215 C C . ASP B 1 163 ? 0.947 21.844 4.367 1 98.56 163 ASP B C 1
ATOM 3217 O O . ASP B 1 163 ? -0.001 22.422 3.84 1 98.56 163 ASP B O 1
ATOM 3221 N N . HIS B 1 164 ? 2.121 21.641 3.801 1 98.19 164 HIS B N 1
ATOM 3222 C CA . HIS B 1 164 ? 2.434 21.891 2.4 1 98.19 164 HIS B CA 1
ATOM 3223 C C . HIS B 1 164 ? 2.404 23.391 2.094 1 98.19 164 HIS B C 1
ATOM 3225 O O . HIS B 1 164 ? 1.898 23.797 1.049 1 98.19 164 HIS B O 1
ATOM 3231 N N . ASN B 1 165 ? 2.895 24.172 2.992 1 98 165 ASN B N 1
ATOM 3232 C CA . ASN B 1 165 ? 2.928 25.609 2.771 1 98 165 ASN B CA 1
ATOM 3233 C C . ASN B 1 165 ? 3.988 26 1.746 1 98 165 ASN B C 1
ATOM 3235 O O . ASN B 1 165 ? 5.016 25.328 1.624 1 98 165 ASN B O 1
ATOM 3239 N N . SER B 1 166 ? 3.664 27.016 0.982 1 94.5 166 SER B N 1
ATOM 3240 C CA . SER B 1 166 ? 4.641 27.734 0.177 1 94.5 166 SER B CA 1
ATOM 3241 C C . SER B 1 166 ? 5.223 28.922 0.947 1 94.5 166 SER B C 1
ATOM 3243 O O . SER B 1 166 ? 4.824 29.188 2.082 1 94.5 166 SER B O 1
ATOM 3245 N N . VAL B 1 167 ? 6.188 29.547 0.306 1 90.44 167 VAL B N 1
ATOM 3246 C CA . VAL B 1 167 ? 6.758 30.75 0.91 1 90.44 167 VAL B CA 1
ATOM 3247 C C . VAL B 1 167 ? 5.656 31.781 1.153 1 90.44 167 VAL B C 1
ATOM 3249 O O . VAL B 1 167 ? 5.676 32.5 2.16 1 90.44 167 VAL B O 1
ATOM 3252 N N . GLU B 1 168 ? 4.688 31.828 0.301 1 91.62 168 GLU B N 1
ATOM 3253 C CA . GLU B 1 168 ? 3.596 32.781 0.403 1 91.62 168 GLU B CA 1
ATOM 3254 C C . GLU B 1 168 ? 2.623 32.406 1.514 1 91.62 168 GLU B C 1
ATOM 3256 O O . GLU B 1 168 ? 2.236 33.25 2.326 1 91.62 168 GLU B O 1
ATOM 3261 N N . THR B 1 169 ? 2.271 31.188 1.649 1 97.31 169 THR B N 1
ATOM 3262 C CA . THR B 1 169 ? 1.222 30.766 2.57 1 97.31 169 THR B CA 1
ATOM 3263 C C . THR B 1 169 ? 1.774 30.609 3.984 1 97.31 169 THR B C 1
ATOM 3265 O O . THR B 1 169 ? 1.046 30.781 4.965 1 97.31 169 THR B O 1
ATOM 3268 N N . VAL B 1 170 ? 3.037 30.344 4.047 1 98 170 VAL B N 1
ATOM 3269 C CA . VAL B 1 170 ? 3.641 30.094 5.352 1 98 170 VAL B CA 1
ATOM 3270 C C . VAL B 1 170 ? 3.48 31.328 6.234 1 98 170 VAL B C 1
ATOM 3272 O O . VAL B 1 170 ? 3.168 31.219 7.422 1 98 170 VAL B O 1
ATOM 3275 N N . LYS B 1 171 ? 3.627 32.5 5.707 1 96.69 171 LYS B N 1
ATOM 3276 C CA . LYS B 1 171 ? 3.502 33.75 6.449 1 96.69 171 LYS B CA 1
ATOM 3277 C C . LYS B 1 171 ? 2.111 33.875 7.062 1 96.69 171 LYS B C 1
ATOM 3279 O O . LYS B 1 171 ? 1.979 34.156 8.25 1 96.69 171 LYS B O 1
ATOM 3284 N N . VAL B 1 172 ? 1.095 33.625 6.238 1 97.56 172 VAL B N 1
ATOM 3285 C CA . VAL B 1 172 ? -0.296 33.781 6.66 1 97.56 172 VAL B CA 1
ATOM 3286 C C . VAL B 1 172 ? -0.597 32.812 7.797 1 97.56 172 VAL B C 1
ATOM 3288 O O . VAL B 1 172 ? -1.238 33.188 8.781 1 97.56 172 VAL B O 1
ATOM 3291 N N . VAL B 1 173 ? -0.122 31.562 7.664 1 98.62 173 VAL B N 1
ATOM 3292 C CA . VAL B 1 173 ? -0.363 30.5 8.641 1 98.62 173 VAL B CA 1
ATOM 3293 C C . VAL B 1 173 ? 0.29 30.875 9.969 1 98.62 173 VAL B C 1
ATOM 3295 O O . VAL B 1 173 ? -0.34 30.766 11.023 1 98.62 173 VAL B O 1
ATOM 3298 N N . LEU B 1 174 ? 1.537 31.359 9.906 1 98.12 174 LEU B N 1
ATOM 3299 C CA . LEU B 1 174 ? 2.287 31.703 11.109 1 98.12 174 LEU B CA 1
ATOM 3300 C C . LEU B 1 174 ? 1.702 32.938 11.789 1 98.12 174 LEU B C 1
ATOM 3302 O O . LEU B 1 174 ? 1.7 33.031 13.016 1 98.12 174 LEU B O 1
ATOM 3306 N N . GLU B 1 175 ? 1.238 33.875 11 1 96.5 175 GLU B N 1
ATOM 3307 C CA . GLU B 1 175 ? 0.619 35.062 11.547 1 96.5 175 GLU B CA 1
ATOM 3308 C C . GLU B 1 175 ? -0.632 34.719 12.352 1 96.5 175 GLU B C 1
ATOM 3310 O O . GLU B 1 175 ? -0.976 35.438 13.305 1 96.5 175 GLU B O 1
ATOM 3315 N N . LYS B 1 176 ? -1.306 33.625 11.984 1 97.31 176 LYS B N 1
ATOM 3316 C CA . LYS B 1 176 ? -2.492 33.188 12.703 1 97.31 176 LYS B CA 1
ATOM 3317 C C . LYS B 1 176 ? -2.113 32.281 13.867 1 97.31 176 LYS B C 1
ATOM 3319 O O . LYS B 1 176 ? -2.986 31.734 14.555 1 97.31 176 LYS B O 1
ATOM 3324 N N . ARG B 1 177 ? -0.857 32 14 1 97.62 177 ARG B N 1
ATOM 3325 C CA . ARG B 1 177 ? -0.265 31.281 15.109 1 97.62 177 ARG B CA 1
ATOM 3326 C C . ARG B 1 177 ? -0.515 29.781 14.977 1 97.62 177 ARG B C 1
ATOM 3328 O O . ARG B 1 177 ? -0.4 29.031 15.953 1 97.62 177 ARG B O 1
ATOM 3335 N N . TYR B 1 178 ? -0.928 29.312 13.82 1 98.62 178 TYR B N 1
ATOM 3336 C CA . TYR B 1 178 ? -0.964 27.891 13.531 1 98.62 178 TYR B CA 1
ATOM 3337 C C . TYR B 1 178 ? 0.435 27.359 13.25 1 98.62 178 TYR B C 1
ATOM 3339 O O . TYR B 1 178 ? 1.375 28.125 13.055 1 98.62 178 TYR B O 1
ATOM 3347 N N . TRP B 1 179 ? 0.59 26.016 13.477 1 98.88 179 TRP B N 1
ATOM 3348 C CA . TRP B 1 179 ? 1.817 25.375 13.023 1 98.88 179 TRP B CA 1
ATOM 3349 C C . TRP B 1 179 ? 1.837 25.25 11.5 1 98.88 179 TRP B C 1
ATOM 3351 O O . TRP B 1 179 ? 0.81 24.969 10.883 1 98.88 179 TRP B O 1
ATOM 3361 N N . ALA B 1 180 ? 3.012 25.469 10.961 1 98.88 180 ALA B N 1
ATOM 3362 C CA . ALA B 1 180 ? 3.158 25.391 9.508 1 98.88 180 ALA B CA 1
ATOM 3363 C C . ALA B 1 180 ? 4.07 24.234 9.109 1 98.88 180 ALA B C 1
ATOM 3365 O O . ALA B 1 180 ? 5.195 24.125 9.602 1 98.88 180 ALA B O 1
ATOM 3366 N N . GLY B 1 181 ? 3.514 23.359 8.273 1 98.81 181 GLY B N 1
ATOM 3367 C CA . GLY B 1 181 ? 4.324 22.312 7.676 1 98.81 181 GLY B CA 1
ATOM 3368 C C . GLY B 1 181 ? 5.043 22.75 6.418 1 98.81 181 GLY B C 1
ATOM 3369 O O . GLY B 1 181 ? 4.43 23.312 5.512 1 98.81 181 GLY B O 1
ATOM 3370 N N . ILE B 1 182 ? 6.312 22.531 6.344 1 98.31 182 ILE B N 1
ATOM 3371 C CA . ILE B 1 182 ? 7.102 22.781 5.141 1 98.31 182 ILE B CA 1
ATOM 3372 C C . ILE B 1 182 ? 7.539 21.453 4.523 1 98.31 182 ILE B C 1
ATOM 3374 O O . ILE B 1 182 ? 8.414 20.781 5.062 1 98.31 182 ILE B O 1
ATOM 3378 N N . THR B 1 183 ? 6.934 21.156 3.449 1 98.44 183 THR B N 1
ATOM 3379 C CA . THR B 1 183 ? 7.137 19.891 2.754 1 98.44 183 THR B CA 1
ATOM 3380 C C . THR B 1 183 ? 8.227 20.016 1.692 1 98.44 183 THR B C 1
ATOM 3382 O O . THR B 1 183 ? 8.055 20.734 0.708 1 98.44 183 THR B O 1
ATOM 3385 N N . VAL B 1 184 ? 9.312 19.344 1.924 1 98.06 184 VAL B N 1
ATOM 3386 C CA . VAL B 1 184 ? 10.406 19.344 0.962 1 98.06 184 VAL B CA 1
ATOM 3387 C C . VAL B 1 184 ? 10.227 18.203 -0.03 1 98.06 184 VAL B C 1
ATOM 3389 O O . VAL B 1 184 ? 10.461 17.031 0.307 1 98.06 184 VAL B O 1
ATOM 3392 N N . GLN B 1 185 ? 9.789 18.469 -1.242 1 95.62 185 GLN B N 1
ATOM 3393 C CA . GLN B 1 185 ? 9.461 17.5 -2.285 1 95.62 185 GLN B CA 1
ATOM 3394 C C . GLN B 1 185 ? 9.398 18.172 -3.654 1 95.62 185 GLN B C 1
ATOM 3396 O O . GLN B 1 185 ? 9.055 19.344 -3.76 1 95.62 185 GLN B O 1
ATOM 3401 N N . PRO B 1 186 ? 9.727 17.375 -4.688 1 90.06 186 PRO B N 1
ATOM 3402 C CA . PRO B 1 186 ? 9.539 17.953 -6.023 1 90.06 186 PRO B CA 1
ATOM 3403 C C . PRO B 1 186 ? 8.125 18.5 -6.234 1 90.06 186 PRO B C 1
ATOM 3405 O O . PRO B 1 186 ? 7.145 17.812 -5.945 1 90.06 186 PRO B O 1
ATOM 3408 N N . GLY B 1 187 ? 8.039 19.688 -6.707 1 88.56 187 GLY B N 1
ATOM 3409 C CA . GLY B 1 187 ? 6.758 20.312 -6.957 1 88.56 187 GLY B CA 1
ATOM 3410 C C . GLY B 1 187 ? 6.262 21.141 -5.781 1 88.56 187 GLY B C 1
ATOM 3411 O O . GLY B 1 187 ? 5.281 21.875 -5.902 1 88.56 187 GLY B O 1
ATOM 3412 N N . LYS B 1 188 ? 6.953 21.062 -4.684 1 94.81 188 LYS B N 1
ATOM 3413 C CA . LYS B 1 188 ? 6.645 21.859 -3.508 1 94.81 188 LYS B CA 1
ATOM 3414 C C . LYS B 1 188 ? 7.836 22.734 -3.109 1 94.81 188 LYS B C 1
ATOM 3416 O O . LYS B 1 188 ? 8.227 23.641 -3.848 1 94.81 188 LYS B O 1
ATOM 3421 N N . LEU B 1 189 ? 8.547 22.359 -2.061 1 96.88 189 LEU B N 1
ATOM 3422 C CA . LEU B 1 189 ? 9.703 23.156 -1.665 1 96.88 189 LEU B CA 1
ATOM 3423 C C . LEU B 1 189 ? 11 22.406 -1.943 1 96.88 189 LEU B C 1
ATOM 3425 O O . LEU B 1 189 ? 11.086 21.203 -1.723 1 96.88 189 LEU B O 1
ATOM 3429 N N . THR B 1 190 ? 12.008 23.172 -2.439 1 97 190 THR B N 1
ATOM 3430 C CA . THR B 1 190 ? 13.383 22.672 -2.396 1 97 190 THR B CA 1
ATOM 3431 C C . THR B 1 190 ? 13.977 22.844 -1.004 1 97 190 THR B C 1
ATOM 3433 O O . THR B 1 190 ? 13.422 23.562 -0.171 1 97 190 THR B O 1
ATOM 3436 N N . VAL B 1 191 ? 15.07 22.156 -0.798 1 97.88 191 VAL B N 1
ATOM 3437 C CA . VAL B 1 191 ? 15.789 22.328 0.461 1 97.88 191 VAL B CA 1
ATOM 3438 C C . VAL B 1 191 ? 16.156 23.797 0.653 1 97.88 191 VAL B C 1
ATOM 3440 O O . VAL B 1 191 ? 15.953 24.359 1.735 1 97.88 191 VAL B O 1
ATOM 3443 N N . ASP B 1 192 ? 16.609 24.453 -0.404 1 97.25 192 ASP B N 1
ATOM 3444 C CA . ASP B 1 192 ? 17.016 25.844 -0.333 1 97.25 192 ASP B CA 1
ATOM 3445 C C . ASP B 1 192 ? 15.828 26.75 0.03 1 97.25 192 ASP B C 1
ATOM 3447 O O . ASP B 1 192 ? 15.969 27.672 0.824 1 97.25 192 ASP B O 1
ATOM 3451 N N . GLU B 1 193 ? 14.719 26.5 -0.509 1 97.62 193 GLU B N 1
ATOM 3452 C CA . GLU B 1 193 ? 13.523 27.281 -0.209 1 97.62 193 GLU B CA 1
ATOM 3453 C C . GLU B 1 193 ? 13.086 27.094 1.242 1 97.62 193 GLU B C 1
ATOM 3455 O O . GLU B 1 193 ? 12.672 28.047 1.901 1 97.62 193 GLU B O 1
ATOM 3460 N N . ALA B 1 194 ? 13.172 25.875 1.691 1 98.44 194 ALA B N 1
ATOM 3461 C CA . ALA B 1 194 ? 12.836 25.594 3.084 1 98.44 194 ALA B CA 1
ATOM 3462 C C . ALA B 1 194 ? 13.773 26.328 4.035 1 98.44 194 ALA B C 1
ATOM 3464 O O . ALA B 1 194 ? 13.336 26.891 5.043 1 98.44 194 ALA B O 1
ATOM 3465 N N . VAL B 1 195 ? 15.062 26.344 3.676 1 98.25 195 VAL B N 1
ATOM 3466 C CA . VAL B 1 195 ? 16.047 27.047 4.484 1 98.25 195 VAL B CA 1
ATOM 3467 C C . VAL B 1 195 ? 15.719 28.531 4.527 1 98.25 195 VAL B C 1
ATOM 3469 O O . VAL B 1 195 ? 15.766 29.156 5.586 1 98.25 195 VAL B O 1
ATOM 3472 N N . LYS B 1 196 ? 15.328 29.062 3.41 1 97.56 196 LYS B N 1
ATOM 3473 C CA . LYS B 1 196 ? 14.961 30.469 3.336 1 97.56 196 LYS B CA 1
ATOM 3474 C C . LYS B 1 196 ? 13.75 30.781 4.211 1 97.56 196 LYS B C 1
ATOM 3476 O O . LYS B 1 196 ? 13.688 31.828 4.852 1 97.56 196 LYS B O 1
ATOM 3481 N N . ILE B 1 197 ? 12.805 29.906 4.223 1 98.31 197 ILE B N 1
ATOM 3482 C CA . ILE B 1 197 ? 11.609 30.062 5.047 1 98.31 197 ILE B CA 1
ATOM 3483 C C . ILE B 1 197 ? 12 30.094 6.523 1 98.31 197 ILE B C 1
ATOM 3485 O O . ILE B 1 197 ? 11.539 30.938 7.277 1 98.31 197 ILE B O 1
ATOM 3489 N N . ILE B 1 198 ? 12.867 29.188 6.93 1 98.38 198 ILE B N 1
ATOM 3490 C CA . ILE B 1 198 ? 13.312 29.078 8.312 1 98.38 198 ILE B CA 1
ATOM 3491 C C . ILE B 1 198 ? 14.039 30.359 8.711 1 98.38 198 ILE B C 1
ATOM 3493 O O . ILE B 1 198 ? 13.82 30.891 9.805 1 98.38 198 ILE B O 1
ATOM 3497 N N . GLU B 1 199 ? 14.844 30.844 7.805 1 97.62 199 GLU B N 1
ATOM 3498 C CA . GLU B 1 199 ? 15.617 32.062 8.07 1 97.62 199 GLU B CA 1
ATOM 3499 C C . GLU B 1 199 ? 14.711 33.281 8.18 1 97.62 199 GLU B C 1
ATOM 3501 O O . GLU B 1 199 ? 14.945 34.156 9.008 1 97.62 199 GLU B O 1
ATOM 3506 N N . GLU B 1 200 ? 13.781 33.281 7.391 1 97.31 200 GLU B N 1
ATOM 3507 C CA . GLU B 1 200 ? 12.914 34.469 7.285 1 97.31 200 GLU B CA 1
ATOM 3508 C C . GLU B 1 200 ? 11.898 34.5 8.422 1 97.31 200 GLU B C 1
ATOM 3510 O O . GLU B 1 200 ? 11.617 35.562 8.969 1 97.31 200 GLU B O 1
ATOM 3515 N N . PHE B 1 201 ? 11.305 33.375 8.758 1 97.62 201 PHE B N 1
ATOM 3516 C CA . PHE B 1 201 ? 10.141 33.375 9.633 1 97.62 201 PHE B CA 1
ATOM 3517 C C . PHE B 1 201 ? 10.477 32.781 10.992 1 97.62 201 PHE B C 1
ATOM 3519 O O . PHE B 1 201 ? 9.656 32.844 11.914 1 97.62 201 PHE B O 1
ATOM 3526 N N . GLY B 1 202 ? 11.734 32.312 11.133 1 97.12 202 GLY B N 1
ATOM 3527 C CA . GLY B 1 202 ? 12.117 31.641 12.367 1 97.12 202 GLY B CA 1
ATOM 3528 C C . GLY B 1 202 ? 11.734 30.172 12.398 1 97.12 202 GLY B C 1
ATOM 3529 O O . GLY B 1 202 ? 11.273 29.625 11.398 1 97.12 202 GLY B O 1
ATOM 3530 N N . ASP B 1 203 ? 11.922 29.469 13.523 1 97.94 203 ASP B N 1
ATOM 3531 C CA . ASP B 1 203 ? 11.805 28.016 13.578 1 97.94 203 ASP B CA 1
ATOM 3532 C C . ASP B 1 203 ? 10.812 27.594 14.656 1 97.94 203 ASP B C 1
ATOM 3534 O O . ASP B 1 203 ? 10.703 26.406 14.969 1 97.94 203 ASP B O 1
ATOM 3538 N N . GLU B 1 204 ? 10.047 28.469 15.219 1 97.12 204 GLU B N 1
ATOM 3539 C CA . GLU B 1 204 ? 9.242 28.172 16.406 1 97.12 204 GLU B CA 1
ATOM 3540 C C . GLU B 1 204 ? 8.047 27.297 16.062 1 97.12 204 GLU B C 1
ATOM 3542 O O . GLU B 1 204 ? 7.676 26.406 16.828 1 97.12 204 GLU B O 1
ATOM 3547 N N . ARG B 1 205 ? 7.359 27.484 14.945 1 98.25 205 ARG B N 1
ATOM 3548 C CA . ARG B 1 205 ? 6.141 26.766 14.609 1 98.25 205 ARG B CA 1
ATOM 3549 C C . ARG B 1 205 ? 6.238 26.141 13.211 1 98.25 205 ARG B C 1
ATOM 3551 O O . ARG B 1 205 ? 5.242 26.062 12.492 1 98.25 205 ARG B O 1
ATOM 3558 N N . LEU B 1 206 ? 7.484 25.781 12.898 1 98.75 206 LEU B N 1
ATOM 3559 C CA . LEU B 1 206 ? 7.719 25.125 11.617 1 98.75 206 LEU B CA 1
ATOM 3560 C C . LEU B 1 206 ? 8.031 23.641 11.82 1 98.75 206 LEU B C 1
ATOM 3562 O O . LEU B 1 206 ? 8.773 23.281 12.734 1 98.75 206 LEU B O 1
ATOM 3566 N N . ILE B 1 207 ? 7.43 22.828 11.055 1 98.88 207 ILE B N 1
ATOM 3567 C CA . ILE B 1 207 ? 7.711 21.391 11.055 1 98.88 207 ILE B CA 1
ATOM 3568 C C . ILE B 1 207 ? 7.977 20.922 9.625 1 98.88 207 ILE B C 1
ATOM 3570 O O . ILE B 1 207 ? 7.168 21.172 8.727 1 98.88 207 ILE B O 1
ATOM 3574 N N . ALA B 1 208 ? 9.062 20.25 9.367 1 98.69 208 ALA B N 1
ATOM 3575 C CA . ALA B 1 208 ? 9.43 19.766 8.039 1 98.69 208 ALA B CA 1
ATOM 3576 C C . ALA B 1 208 ? 8.938 18.344 7.809 1 98.69 208 ALA B C 1
ATOM 3578 O O . ALA B 1 208 ? 8.844 17.562 8.75 1 98.69 208 ALA B O 1
ATOM 3579 N N . ASN B 1 209 ? 8.633 18.016 6.613 1 98.75 209 ASN B N 1
ATOM 3580 C CA . ASN B 1 209 ? 8.281 16.656 6.219 1 98.75 209 ASN B CA 1
ATOM 3581 C C . ASN B 1 209 ? 8.57 16.406 4.742 1 98.75 209 ASN B C 1
ATOM 3583 O O . ASN B 1 209 ? 8.93 17.328 4.012 1 98.75 209 ASN B O 1
ATOM 3587 N N . SER B 1 210 ? 8.414 15.148 4.297 1 98.56 210 SER B N 1
ATOM 3588 C CA . SER B 1 210 ? 8.781 14.789 2.93 1 98.56 210 SER B CA 1
ATOM 3589 C C . SER B 1 210 ? 7.547 14.531 2.076 1 98.56 210 SER B C 1
ATOM 3591 O O . SER B 1 210 ? 7.613 14.578 0.846 1 98.56 210 SER B O 1
ATOM 3593 N N . ASP B 1 211 ? 6.504 14.18 2.775 1 98.12 211 ASP B N 1
ATOM 3594 C CA . ASP B 1 211 ? 5.293 13.742 2.09 1 98.12 211 ASP B CA 1
ATOM 3595 C C . ASP B 1 211 ? 5.59 12.57 1.151 1 98.12 211 ASP B C 1
ATOM 3597 O O . ASP B 1 211 ? 4.926 12.406 0.127 1 98.12 211 ASP B O 1
ATOM 3601 N N . THR B 1 212 ? 6.633 11.758 1.425 1 97.56 212 THR B N 1
ATOM 3602 C CA . THR B 1 212 ? 6.941 10.625 0.561 1 97.56 212 THR B CA 1
ATOM 3603 C C . THR B 1 212 ? 5.844 9.57 0.634 1 97.56 212 THR B C 1
ATOM 3605 O O . THR B 1 212 ? 5.203 9.398 1.676 1 97.56 212 THR B O 1
ATOM 3608 N N . GLY B 1 213 ? 5.582 8.906 -0.468 1 95.88 213 GLY B N 1
ATOM 3609 C CA . GLY B 1 213 ? 4.504 7.934 -0.511 1 95.88 213 GLY B CA 1
ATOM 3610 C C . GLY B 1 213 ? 4.406 7.211 -1.841 1 95.88 213 GLY B C 1
ATOM 3611 O O . GLY B 1 213 ? 5.367 6.574 -2.279 1 95.88 213 GLY B O 1
ATOM 3612 N N . PHE B 1 214 ? 3.297 7.434 -2.582 1 93.5 214 PHE B N 1
ATOM 3613 C CA . PHE B 1 214 ? 2.936 6.641 -3.752 1 93.5 214 PHE B CA 1
ATOM 3614 C C . PHE B 1 214 ? 3.654 7.152 -4.996 1 93.5 214 PHE B C 1
ATOM 3616 O O . PHE B 1 214 ? 3.74 6.449 -6.004 1 93.5 214 PHE B O 1
ATOM 3623 N N . SER B 1 215 ? 4.145 8.328 -4.965 1 91.06 215 SER B N 1
ATOM 3624 C CA . SER B 1 215 ? 4.816 8.945 -6.105 1 91.06 215 SER B CA 1
ATOM 3625 C C . SER B 1 215 ? 6.312 9.094 -5.848 1 91.06 215 SER B C 1
ATOM 3627 O O . SER B 1 215 ? 6.766 8.984 -4.707 1 91.06 215 SER B O 1
ATOM 3629 N N . GLU B 1 216 ? 6.98 9.32 -6.938 1 90.81 216 GLU B N 1
ATOM 3630 C CA . GLU B 1 216 ? 8.414 9.57 -6.793 1 90.81 216 GLU B CA 1
ATOM 3631 C C . GLU B 1 216 ? 8.68 10.742 -5.852 1 90.81 216 GLU B C 1
ATOM 3633 O O . GLU B 1 216 ? 8 11.773 -5.926 1 90.81 216 GLU B O 1
ATOM 3638 N N . SER B 1 217 ? 9.539 10.547 -4.875 1 93 217 SER B N 1
ATOM 3639 C CA . SER B 1 217 ? 9.852 11.562 -3.871 1 93 217 SER B CA 1
ATOM 3640 C C . SER B 1 217 ? 11.227 11.336 -3.26 1 93 217 SER B C 1
ATOM 3642 O O . SER B 1 217 ? 11.875 10.32 -3.533 1 93 217 SER B O 1
ATOM 3644 N N . ASP B 1 218 ? 11.711 12.32 -2.578 1 96.06 218 ASP B N 1
ATOM 3645 C CA . ASP B 1 218 ? 12.969 12.211 -1.846 1 96.06 218 ASP B CA 1
ATOM 3646 C C . ASP B 1 218 ? 12.727 11.773 -0.402 1 96.06 218 ASP B C 1
ATOM 3648 O O . ASP B 1 218 ? 12.406 12.602 0.455 1 96.06 218 ASP B O 1
ATOM 3652 N N . MET B 1 219 ? 13.047 10.523 -0.069 1 96.88 219 MET B N 1
ATOM 3653 C CA . MET B 1 219 ? 12.773 9.945 1.241 1 96.88 219 MET B CA 1
ATOM 3654 C C . MET B 1 219 ? 13.672 10.555 2.309 1 96.88 219 MET B C 1
ATOM 3656 O O . MET B 1 219 ? 13.406 10.422 3.504 1 96.88 219 MET B O 1
ATOM 3660 N N . LEU B 1 220 ? 14.734 11.203 1.889 1 97.44 220 LEU B N 1
ATOM 3661 C CA . LEU B 1 220 ? 15.688 11.75 2.848 1 97.44 220 LEU B CA 1
ATOM 3662 C C . LEU B 1 220 ? 15.586 13.266 2.906 1 97.44 220 LEU B C 1
ATOM 3664 O O . LEU B 1 220 ? 16.5 13.938 3.398 1 97.44 220 LEU B O 1
ATOM 3668 N N . ALA B 1 221 ? 14.484 13.82 2.416 1 98 221 ALA B N 1
ATOM 3669 C CA . ALA B 1 221 ? 14.328 15.266 2.281 1 98 221 ALA B CA 1
ATOM 3670 C C . ALA B 1 221 ? 14.508 15.961 3.627 1 98 221 ALA B C 1
ATOM 3672 O O . ALA B 1 221 ? 15.148 17.016 3.709 1 98 221 ALA B O 1
ATOM 3673 N N . VAL B 1 222 ? 13.953 15.422 4.707 1 98.25 222 VAL B N 1
ATOM 3674 C CA . VAL B 1 222 ? 14.016 16.031 6.027 1 98.25 222 VAL B CA 1
ATOM 3675 C C . VAL B 1 222 ? 15.461 16.016 6.539 1 98.25 222 VAL B C 1
ATOM 3677 O O . VAL B 1 222 ? 15.93 17 7.117 1 98.25 222 VAL B O 1
ATOM 3680 N N . LYS B 1 223 ? 16.156 14.914 6.363 1 97.44 223 LYS B N 1
ATOM 3681 C CA . LYS B 1 223 ? 17.562 14.805 6.734 1 97.44 223 LYS B CA 1
ATOM 3682 C C . LYS B 1 223 ? 18.422 15.797 5.949 1 97.44 223 LYS B C 1
ATOM 3684 O O . LYS B 1 223 ? 19.328 16.422 6.5 1 97.44 223 LYS B O 1
ATOM 3689 N N . LYS B 1 224 ? 18.125 15.906 4.676 1 97.25 224 LYS B N 1
ATOM 3690 C CA . LYS B 1 224 ? 18.875 16.844 3.832 1 97.25 224 LYS B CA 1
ATOM 3691 C C . LYS B 1 224 ? 18.672 18.281 4.293 1 97.25 224 LYS B C 1
ATOM 3693 O O . LYS B 1 224 ? 19.594 19.094 4.238 1 97.25 224 LYS B O 1
ATOM 3698 N N . LEU B 1 225 ? 17.438 18.547 4.691 1 98.06 225 LEU B N 1
ATOM 3699 C CA . LEU B 1 225 ? 17.188 19.875 5.238 1 98.06 225 LEU B CA 1
ATOM 3700 C C . LEU B 1 225 ? 18.031 20.125 6.48 1 98.06 225 LEU B C 1
ATOM 3702 O O . LEU B 1 225 ? 18.641 21.188 6.629 1 98.06 225 LEU B O 1
ATOM 3706 N N . TYR B 1 226 ? 18.094 19.125 7.363 1 97.25 226 TYR B N 1
ATOM 3707 C CA . TYR B 1 226 ? 18.938 19.234 8.555 1 97.25 226 TYR B CA 1
ATOM 3708 C C . TYR B 1 226 ? 20.391 19.422 8.188 1 97.25 226 TYR B C 1
ATOM 3710 O O . TYR B 1 226 ? 21.094 20.234 8.797 1 97.25 226 TYR B O 1
ATOM 3718 N N . ASP B 1 227 ? 20.844 18.688 7.23 1 96.69 227 ASP B N 1
ATOM 3719 C CA . ASP B 1 227 ? 22.234 18.797 6.801 1 96.69 227 ASP B CA 1
ATOM 3720 C C . ASP B 1 227 ? 22.547 20.188 6.266 1 96.69 227 ASP B C 1
ATOM 3722 O O . ASP B 1 227 ? 23.672 20.688 6.414 1 96.69 227 ASP B O 1
ATOM 3726 N N . ALA B 1 228 ? 21.562 20.781 5.715 1 97.44 228 ALA B N 1
ATOM 3727 C CA . ALA B 1 228 ? 21.75 22.094 5.078 1 97.44 228 ALA B CA 1
ATOM 3728 C C . ALA B 1 228 ? 21.75 23.203 6.109 1 97.44 228 ALA B C 1
ATOM 3730 O O . ALA B 1 228 ? 22.469 24.203 5.961 1 97.44 228 ALA B O 1
ATOM 3731 N N . CYS B 1 229 ? 20.984 23.125 7.211 1 96.88 229 CYS B N 1
ATOM 3732 C CA . CYS B 1 229 ? 20.828 24.312 8.047 1 96.88 229 CYS B CA 1
ATOM 3733 C C . CYS B 1 229 ? 21.047 23.969 9.523 1 96.88 229 CYS B C 1
ATOM 3735 O O . CYS B 1 229 ? 21.125 24.859 10.367 1 96.88 229 CYS B O 1
ATOM 3737 N N . GLY B 1 230 ? 21.078 22.656 9.836 1 95.81 230 GLY B N 1
ATOM 3738 C CA . GLY B 1 230 ? 21.359 22.219 11.195 1 95.81 230 GLY B CA 1
ATOM 3739 C C . GLY B 1 230 ? 20.25 22.531 12.172 1 95.81 230 GLY B C 1
ATOM 3740 O O . GLY B 1 230 ? 20.453 22.547 13.391 1 95.81 230 GLY B O 1
ATOM 3741 N N . ASN B 1 231 ? 19.078 22.812 11.734 1 97.12 231 ASN B N 1
ATOM 3742 C CA . ASN B 1 231 ? 17.984 23.25 12.602 1 97.12 231 ASN B CA 1
ATOM 3743 C C . ASN B 1 231 ? 17.234 22.062 13.188 1 97.12 231 ASN B C 1
ATOM 3745 O O . ASN B 1 231 ? 16.297 21.531 12.57 1 97.12 231 ASN B O 1
ATOM 3749 N N . GLU B 1 232 ? 17.516 21.703 14.352 1 96.88 232 GLU B N 1
ATOM 3750 C CA . GLU B 1 232 ? 16.922 20.547 15.016 1 96.88 232 GLU B CA 1
ATOM 3751 C C . GLU B 1 232 ? 15.461 20.797 15.383 1 96.88 232 GLU B C 1
ATOM 3753 O O . GLU B 1 232 ? 14.672 19.859 15.461 1 96.88 232 GLU B O 1
ATOM 3758 N N . ARG B 1 233 ? 15.156 21.984 15.617 1 97.56 233 ARG B N 1
ATOM 3759 C CA . ARG B 1 233 ? 13.789 22.312 16.016 1 97.56 233 ARG B CA 1
ATOM 3760 C C . ARG B 1 233 ? 12.797 21.953 14.906 1 97.56 233 ARG B C 1
ATOM 3762 O O . ARG B 1 233 ? 11.797 21.281 15.148 1 97.56 233 ARG B O 1
ATOM 3769 N N . VAL B 1 234 ? 13.156 22.266 13.688 1 98.44 234 VAL B N 1
ATOM 3770 C CA . VAL B 1 234 ? 12.234 22.156 12.562 1 98.44 234 VAL B CA 1
ATOM 3771 C C . VAL B 1 234 ? 12.125 20.703 12.125 1 98.44 234 VAL B C 1
ATOM 3773 O O . VAL B 1 234 ? 11.078 20.266 11.641 1 98.44 234 VAL B O 1
ATOM 3776 N N . VAL B 1 235 ? 13.203 19.891 12.438 1 98.19 235 VAL B N 1
ATOM 3777 C CA . VAL B 1 235 ? 13.211 18.547 11.867 1 98.19 235 VAL B CA 1
ATOM 3778 C C . VAL B 1 235 ? 12.922 17.516 12.961 1 98.19 235 VAL B C 1
ATOM 3780 O O . VAL B 1 235 ? 12.836 16.312 12.688 1 98.19 235 VAL B O 1
ATOM 3783 N N . ARG B 1 236 ? 12.742 17.984 14.242 1 98.06 236 ARG B N 1
ATOM 3784 C CA . ARG B 1 236 ? 12.539 16.984 15.289 1 98.06 236 ARG B CA 1
ATOM 3785 C C . ARG B 1 236 ? 11.773 17.578 16.469 1 98.06 236 ARG B C 1
ATOM 3787 O O . ARG B 1 236 ? 10.633 17.172 16.734 1 98.06 236 ARG B O 1
ATOM 3794 N N . ARG B 1 237 ? 12.258 18.562 17.125 1 98.12 237 ARG B N 1
ATOM 3795 C CA . ARG B 1 237 ? 11.766 19 18.422 1 98.12 237 ARG B CA 1
ATOM 3796 C C . ARG B 1 237 ? 10.344 19.547 18.312 1 98.12 237 ARG B C 1
ATOM 3798 O O . ARG B 1 237 ? 9.516 19.328 19.203 1 98.12 237 ARG B O 1
ATOM 3805 N N . ASN B 1 238 ? 10.117 20.297 17.266 1 98.62 238 ASN B N 1
ATOM 3806 C CA . ASN B 1 238 ? 8.773 20.828 17.062 1 98.62 238 ASN B CA 1
ATOM 3807 C C . ASN B 1 238 ? 7.75 19.703 16.875 1 98.62 238 ASN B C 1
ATOM 3809 O O . ASN B 1 238 ? 6.625 19.797 17.375 1 98.62 238 ASN B O 1
ATOM 3813 N N . ALA B 1 239 ? 8.141 18.703 16.156 1 98.69 239 ALA B N 1
ATOM 3814 C CA . ALA B 1 239 ? 7.258 17.562 15.938 1 98.69 239 ALA B CA 1
ATOM 3815 C C . ALA B 1 239 ? 6.965 16.844 17.25 1 98.69 239 ALA B C 1
ATOM 3817 O O . ALA B 1 239 ? 5.82 16.469 17.531 1 98.69 239 ALA B O 1
ATOM 3818 N N . GLU B 1 240 ? 8.031 16.625 18.078 1 98.25 240 GLU B N 1
ATOM 3819 C CA . GLU B 1 240 ? 7.859 15.984 19.375 1 98.25 240 GLU B CA 1
ATOM 3820 C C . GLU B 1 240 ? 6.879 16.766 20.25 1 98.25 240 GLU B C 1
ATOM 3822 O O . GLU B 1 240 ? 6.02 16.172 20.906 1 98.25 240 GLU B O 1
ATOM 3827 N N . LYS B 1 241 ? 7.004 18.031 20.188 1 98.31 241 LYS B N 1
ATOM 3828 C CA . LYS B 1 241 ? 6.137 18.906 20.969 1 98.31 241 LYS B CA 1
ATOM 3829 C C . LYS B 1 241 ? 4.703 18.859 20.438 1 98.31 241 LYS B C 1
ATOM 3831 O O . LYS B 1 241 ? 3.76 18.656 21.203 1 98.31 241 LYS B O 1
ATOM 3836 N N . PHE B 1 242 ? 4.508 19 19.172 1 98.75 242 PHE B N 1
ATOM 3837 C CA . PHE B 1 242 ? 3.189 19.156 18.562 1 98.75 242 PHE B CA 1
ATOM 3838 C C . PHE B 1 242 ? 2.389 17.859 18.672 1 98.75 242 PHE B C 1
ATOM 3840 O O . PHE B 1 242 ? 1.196 17.891 18.984 1 98.75 242 PHE B O 1
ATOM 3847 N N . PHE B 1 243 ? 3.084 16.734 18.422 1 98.81 243 PHE B N 1
ATOM 3848 C CA . PHE B 1 243 ? 2.383 15.461 18.375 1 98.81 243 PHE B CA 1
ATOM 3849 C C . PHE B 1 243 ? 2.479 14.727 19.703 1 98.81 243 PHE B C 1
ATOM 3851 O O . PHE B 1 243 ? 1.858 13.68 19.875 1 98.81 243 PHE B O 1
ATOM 3858 N N . LYS B 1 244 ? 3.264 15.242 20.656 1 98.06 244 LYS B N 1
ATOM 3859 C CA . LYS B 1 244 ? 3.473 14.648 21.969 1 98.06 244 LYS B CA 1
ATOM 3860 C C . LYS B 1 244 ? 4.039 13.234 21.844 1 98.06 244 LYS B C 1
ATOM 3862 O O . LYS B 1 244 ? 3.51 12.289 22.438 1 98.06 244 LYS B O 1
ATOM 3867 N N . ILE B 1 245 ? 4.988 13.141 21.047 1 96.88 245 ILE B N 1
ATOM 3868 C CA . ILE B 1 245 ? 5.629 11.852 20.812 1 96.88 245 ILE B CA 1
ATOM 3869 C C . ILE B 1 245 ? 7.102 11.938 21.203 1 96.88 245 ILE B C 1
ATOM 3871 O O . ILE B 1 245 ? 7.676 13.023 21.266 1 96.88 245 ILE B O 1
#

InterPro domains:
  IPR001130 3'-5' ssDNA/RNA exonuclease TatD-like [PF01026] (6-212)
  IPR012022 Protein of unknown function UCP005295 [PIRSF005295] (5-244)
  IPR012022 Protein of unknown function UCP005295 [PTHR42658] (4-230)
  IPR032466 Metal-dependent hydrolase [SSF51556] (1-245)